Protein AF-0000000086529318 (afdb_homodimer)

Radius of gyration: 31.81 Å; Cα contacts (8 Å, |Δi|>4): 1156; chains: 2; bounding box: 91×73×96 Å

InterPro domains:
  IPR009057 Homedomain-like superfamily [SSF46689] (313-359)
  IPR018060 AraC-like, DNA binding HTH domain [PF12833] (284-358)
  IPR018060 AraC-like, DNA binding HTH domain [PS01124] (265-362)
  IPR018060 AraC-like, DNA binding HTH domain [SM00342] (278-360)
  IPR032687 HTH-type transcriptional regulator AraC-type, N-terminal [PF12625] (52-225)

Foldseek 3Di:
DCPPDPPPVVVVVVVVVVPVPPPPLLFQLFQQWDFLLLVVLLLVVCVVQVHDSVQLQPPLPDDPVLSPDPPDTGTNNSVVSSVVSSCVRNVDLLCLLVSLLPQELVSQPLLSVLLQQAFWQQRSQVSCQLQVRSSSHQWRWDKDFDPQAIKIFTDDGNDDPVCVSSNLNSNQSNVQNHSCSQLVHRFAFQEWEELADCDPVNVVVCVSRVHHYHYNDPTTMGHHRPHGTNRGRPNHDDVVSVVSSVVSNVVSVVSSVCSNVPNLVVLLVVCLVQVPQSVDLCSSCVVVVHHSVSNQVSLVVNVHGSVRSLLVSLQVQLVVVLVPLVAALQRSCVRSPHPGSVVVQVSNCVVPVDGRPNPVVVVD/DDPPPPPVVVVVVVVVVVVVVLPPQPFQLFQQWDFLLLVVLLLVVCVVQVHDSVQLQPLLPDDPVLSPPPPDTGTNNSVVSSVVSSCVRNVDLLCLLVSLLPQELVSQPLLSVLLLQAFWQQRSQVSCQLQVRSSSHQWRWDKDFDPQAIKIFTDDGNDDPVCVSSNLNNNQSNVQNHSCSQLVHRFAFQEWEELADCDPVNVVVCVSRVHHYHYNDPTTMGHHRPHGTNRGRPNHDDVVSVVSSVVSNVVSVVSSVVSSPQPLVVLLVVCLVQVPQSVDLCSSCVVVSHDSVVSQVSCVVVPHGSVRSLLVSLQVQLVVVLVPPVDALQRSCVRSPHPDSVVVQVSNCVVPVDGRPNCVVVVD

Organism: NCBI:txid488447

Secondary structure (DSSP, 8-state):
-------THHHHHHHHHHHS------S-TTSSEE-THHHHHHHHHHHHTT--HHHHTTTT---HHHHT-TT--EEHHHHHHHHHHHHHHH--TTHHHHHHTT--GGGGHHHHHHHHTSSSHHHHHHHHHH-HHHHT-SSEEEEEEETTEEEEEEE---S-GGGHHHHHHHHHHHHHHHHHHHHTS----SEEE-SS---TTHHHHHHHHSSEEE-S-SSEEEEESS--S-PPPTT--HHHHHHHHHHHHHHHHHHHHHHHHHHHHHHHHHHHH-TTTT-SHHHHHHHTT--HHHHHHHHHHTT--HHHHHHHHHHHHHHHHHT-TT--HHHHHHHTT-SSHHHHHHHHHHHHSS--GGGTTT--/------TTHHHHHHHHHHHT------S-GGGSEE-THHHHHHHHHHHHTT--HHHHTTTT---HHHHT-TT--EEHHHHHHHHHHHHHHH--TTHHHHHHTT--GGGGHHHHHHHHTSSSHHHHHHHHHH-HHHHT-SSEEEEEEETTEEEEEEE---S-GGGHHHHHHHHHHHHHHHHHHHHTS----SEEE-SS---TTHHHHHHHHSSEEE-S-SSEEEEESS--S-PPPTT--HHHHHHHHHHHHHHHHHHHHHHHS-HHHHHHHHHHH-TTTT-SHHHHHHHTT--HHHHHHHHHHTT--HHHHHHHHHHHHHHHHHT-TT--HHHHHHHHT-SSHHHHHHHHHHHHSS--GGGHHHH-

Structure (mmCIF, N/CA/C/O backbone):
data_AF-0000000086529318-model_v1
#
loop_
_entity.id
_entity.type
_entity.pdbx_description
1 polymer 'AraC family transcriptional regulator'
#
loop_
_atom_site.group_PDB
_atom_site.id
_atom_site.type_symbol
_atom_site.label_atom_id
_atom_site.label_alt_id
_atom_site.label_comp_id
_atom_site.label_asym_id
_atom_site.label_entity_id
_atom_site.label_seq_id
_atom_site.pdbx_PDB_ins_code
_atom_site.Cartn_x
_atom_site.Cartn_y
_atom_site.Cartn_z
_atom_site.occupancy
_atom_site.B_iso_or_equiv
_atom_site.auth_seq_id
_atom_site.auth_comp_id
_atom_site.auth_asym_id
_atom_site.auth_atom_id
_atom_site.pdbx_PDB_model_num
ATOM 1 N N . MET A 1 1 ? -28.766 1.443 -45.75 1 25 1 MET A N 1
ATOM 2 C CA . MET A 1 1 ? -27.75 2.303 -45.125 1 25 1 MET A CA 1
ATOM 3 C C . MET A 1 1 ? -26.719 1.477 -44.375 1 25 1 MET A C 1
ATOM 5 O O . MET A 1 1 ? -27.078 0.717 -43.469 1 25 1 MET A O 1
ATOM 9 N N . ASN A 1 2 ? -25.453 1.188 -44.906 1 25.28 2 ASN A N 1
ATOM 10 C CA . ASN A 1 2 ? -24.344 0.238 -44.844 1 25.28 2 ASN A CA 1
ATOM 11 C C . ASN A 1 2 ? -23.422 0.483 -43.656 1 25.28 2 ASN A C 1
ATOM 13 O O . ASN A 1 2 ? -22.703 1.474 -43.625 1 25.28 2 ASN A O 1
ATOM 17 N N . SER A 1 3 ? -23.922 0.314 -42.406 1 27.33 3 SER A N 1
ATOM 18 C CA . SER A 1 3 ? -23.25 0.634 -41.156 1 27.33 3 SER A CA 1
ATOM 19 C C . SER A 1 3 ? -21.938 -0.118 -41.031 1 27.33 3 SER A C 1
ATOM 21 O O . SER A 1 3 ? -21.922 -1.314 -40.719 1 27.33 3 SER A O 1
ATOM 23 N N . ARG A 1 4 ? -20.875 0.29 -41.812 1 29.94 4 ARG A N 1
ATOM 24 C CA . ARG A 1 4 ? -19.516 -0.242 -41.875 1 29.94 4 ARG A CA 1
ATOM 25 C C . ARG A 1 4 ? -18.844 -0.189 -40.531 1 29.94 4 ARG A C 1
ATOM 27 O O . ARG A 1 4 ? -18.703 0.887 -39.938 1 29.94 4 ARG A O 1
ATOM 34 N N . SER A 1 5 ? -19.031 -1.193 -39.688 1 30.12 5 SER A N 1
ATOM 35 C CA . SER A 1 5 ? -18.547 -1.502 -38.344 1 30.12 5 SER A CA 1
ATOM 36 C C . SER A 1 5 ? -17.031 -1.319 -38.25 1 30.12 5 SER A C 1
ATOM 38 O O . SER A 1 5 ? -16.297 -1.78 -39.125 1 30.12 5 SER A O 1
ATOM 40 N N . HIS A 1 6 ? -16.547 -0.162 -37.719 1 31.41 6 HIS A N 1
ATOM 41 C CA . HIS A 1 6 ? -15.211 0.419 -37.656 1 31.41 6 HIS A CA 1
ATOM 42 C C . HIS A 1 6 ? -14.203 -0.584 -37.125 1 31.41 6 HIS A C 1
ATOM 44 O O . HIS A 1 6 ? -14.266 -0.962 -35.938 1 31.41 6 HIS A O 1
ATOM 50 N N . PRO A 1 7 ? -13.492 -1.36 -37.969 1 33.53 7 PRO A N 1
ATOM 51 C CA . PRO A 1 7 ? -12.469 -2.387 -37.781 1 33.53 7 PRO A CA 1
ATOM 52 C C . PRO A 1 7 ? -11.242 -1.863 -37 1 33.53 7 PRO A C 1
ATOM 54 O O . PRO A 1 7 ? -10.422 -2.65 -36.531 1 33.53 7 PRO A O 1
ATOM 57 N N . ASP A 1 8 ? -11.031 -0.539 -37 1 31.28 8 ASP A N 1
ATOM 58 C CA . ASP A 1 8 ? -9.703 0.02 -36.781 1 31.28 8 ASP A CA 1
ATOM 59 C C . ASP A 1 8 ? -9.352 -0.012 -35.281 1 31.28 8 ASP A C 1
ATOM 61 O O . ASP A 1 8 ? -8.195 0.218 -34.906 1 31.28 8 ASP A O 1
ATOM 65 N N . GLN A 1 9 ? -10.398 0.088 -34.5 1 29.27 9 GLN A N 1
ATOM 66 C CA . GLN A 1 9 ? -10.086 0.245 -33.062 1 29.27 9 GLN A CA 1
ATOM 67 C C . GLN A 1 9 ? -9.352 -0.982 -32.531 1 29.27 9 GLN A C 1
ATOM 69 O O . GLN A 1 9 ? -8.781 -0.943 -31.438 1 29.27 9 GLN A O 1
ATOM 74 N N . SER A 1 10 ? -9.484 -2.08 -33.281 1 33 10 SER A N 1
ATOM 75 C CA . SER A 1 10 ? -8.891 -3.342 -32.844 1 33 10 SER A CA 1
ATOM 76 C C . SER A 1 10 ? -7.379 -3.332 -33.031 1 33 10 SER A C 1
ATOM 78 O O . SER A 1 10 ? -6.652 -3.992 -32.281 1 33 10 SER A O 1
ATOM 80 N N . ARG A 1 11 ? -6.906 -2.59 -34.062 1 28.31 11 ARG A N 1
ATOM 81 C CA . ARG A 1 11 ? -5.492 -2.641 -34.438 1 28.31 11 ARG A CA 1
ATOM 82 C C . ARG A 1 11 ? -4.648 -1.839 -33.438 1 28.31 11 ARG A C 1
ATOM 84 O O . ARG A 1 11 ? -3.523 -2.23 -33.125 1 28.31 11 ARG A O 1
ATOM 91 N N . ALA A 1 12 ? -5.121 -0.657 -33.156 1 31.31 12 ALA A N 1
ATOM 92 C CA . ALA A 1 12 ? -4.324 0.226 -32.281 1 31.31 12 ALA A CA 1
ATOM 93 C C . ALA A 1 12 ? -4.043 -0.419 -30.938 1 31.31 12 ALA A C 1
ATOM 95 O O . ALA A 1 12 ? -2.996 -0.178 -30.344 1 31.31 12 ALA A O 1
ATOM 96 N N . GLU A 1 13 ? -5.031 -1.059 -30.406 1 28.05 13 GLU A N 1
ATOM 97 C CA . GLU A 1 13 ? -4.871 -1.753 -29.141 1 28.05 13 GLU A CA 1
ATOM 98 C C . GLU A 1 13 ? -3.85 -2.881 -29.25 1 28.05 13 GLU A C 1
ATOM 100 O O . GLU A 1 13 ? -3.135 -3.174 -28.281 1 28.05 13 GLU A O 1
ATOM 105 N N . ARG A 1 14 ? -3.725 -3.432 -30.469 1 31.02 14 ARG A N 1
ATOM 106 C CA . ARG A 1 14 ? -2.721 -4.461 -30.719 1 31.02 14 ARG A CA 1
ATOM 107 C C . ARG A 1 14 ? -1.323 -3.859 -30.797 1 31.02 14 ARG A C 1
ATOM 109 O O . ARG A 1 14 ? -0.344 -4.496 -30.406 1 31.02 14 ARG A O 1
ATOM 116 N N . SER A 1 15 ? -1.198 -2.701 -31.484 1 30.5 15 SER A N 1
ATOM 117 C CA . SER A 1 15 ? 0.103 -2.107 -31.766 1 30.5 15 SER A CA 1
ATOM 118 C C . SER A 1 15 ? 0.763 -1.577 -30.5 1 30.5 15 SER A C 1
ATOM 120 O O . SER A 1 15 ? 1.987 -1.627 -30.359 1 30.5 15 SER A O 1
ATOM 122 N N . LEU A 1 16 ? -0.017 -0.908 -29.688 1 26.8 16 LEU A N 1
ATOM 123 C CA . LEU A 1 16 ? 0.657 -0.352 -28.516 1 26.8 16 LEU A CA 1
ATOM 124 C C . LEU A 1 16 ? 1.162 -1.461 -27.609 1 26.8 16 LEU A C 1
ATOM 126 O O . LEU A 1 16 ? 2.078 -1.244 -26.812 1 26.8 16 LEU A O 1
ATOM 130 N N . ARG A 1 17 ? 0.552 -2.635 -27.594 1 30.06 17 ARG A N 1
ATOM 131 C CA . ARG A 1 17 ? 1.001 -3.791 -26.812 1 30.06 17 ARG A CA 1
ATOM 132 C C . ARG A 1 17 ? 2.32 -4.332 -27.359 1 30.06 17 ARG A C 1
ATOM 134 O O . ARG A 1 17 ? 3.16 -4.812 -26.594 1 30.06 17 ARG A O 1
ATOM 141 N N . SER A 1 18 ? 2.443 -4.379 -28.719 1 30.03 18 SER A N 1
ATOM 142 C CA . SER A 1 18 ? 3.609 -4.871 -29.438 1 30.03 18 SER A CA 1
ATOM 143 C C . SER A 1 18 ? 4.805 -3.943 -29.266 1 30.03 18 SER A C 1
ATOM 145 O O . SER A 1 18 ? 5.953 -4.387 -29.297 1 30.03 18 SER A O 1
ATOM 147 N N . SER A 1 19 ? 4.629 -2.652 -29.438 1 28.28 19 SER A N 1
ATOM 148 C CA . SER A 1 19 ? 5.797 -1.781 -29.469 1 28.28 19 SER A CA 1
ATOM 149 C C . SER A 1 19 ? 6.461 -1.704 -28.094 1 28.28 19 SER A C 1
ATOM 151 O O . SER A 1 19 ? 7.586 -1.219 -27.969 1 28.28 19 SER A O 1
ATOM 153 N N . LEU A 1 20 ? 5.605 -1.483 -27.094 1 30.38 20 LEU A N 1
ATOM 154 C CA . LEU A 1 20 ? 6.367 -1.35 -25.859 1 30.38 20 LEU A CA 1
ATOM 155 C C . LEU A 1 20 ? 7.016 -2.674 -25.469 1 30.38 20 LEU A C 1
ATOM 157 O O . LEU A 1 20 ? 6.32 -3.664 -25.234 1 30.38 20 LEU A O 1
ATOM 161 N N . GLY A 1 21 ? 7.938 -3.244 -26.422 1 28.97 21 GLY A N 1
ATOM 162 C CA . GLY A 1 21 ? 8.891 -4.344 -26.438 1 28.97 21 GLY A CA 1
ATOM 163 C C . GLY A 1 21 ? 8.969 -5.09 -25.109 1 28.97 21 GLY A C 1
ATOM 164 O O . GLY A 1 21 ? 10.008 -5.66 -24.781 1 28.97 21 GLY A O 1
ATOM 165 N N . LEU A 1 22 ? 8.18 -4.68 -24.344 1 30.67 22 LEU A N 1
ATOM 166 C CA . LEU A 1 22 ? 8.375 -5.383 -23.078 1 30.67 22 LEU A CA 1
ATOM 167 C C . LEU A 1 22 ? 8.141 -6.879 -23.25 1 30.67 22 LEU A C 1
ATOM 169 O O . LEU A 1 22 ? 6.992 -7.324 -23.344 1 30.67 22 LEU A O 1
ATOM 173 N N . ALA A 1 23 ? 9.023 -7.555 -24.047 1 30.78 23 ALA A N 1
ATOM 174 C CA . ALA A 1 23 ? 9.133 -9.008 -24.109 1 30.78 23 ALA A CA 1
ATOM 175 C C . ALA A 1 23 ? 9.039 -9.625 -22.719 1 30.78 23 ALA A C 1
ATOM 177 O O . ALA A 1 23 ? 9.5 -9.031 -21.734 1 30.78 23 ALA A O 1
ATOM 178 N N . ARG A 1 24 ? 8.211 -10.469 -22.609 1 36.41 24 ARG A N 1
ATOM 179 C CA . ARG A 1 24 ? 8.031 -11.297 -21.422 1 36.41 24 ARG A CA 1
ATOM 180 C C . ARG A 1 24 ? 9.375 -11.773 -20.875 1 36.41 24 ARG A C 1
ATOM 182 O O . ARG A 1 24 ? 10.18 -12.344 -21.609 1 36.41 24 ARG A O 1
ATOM 189 N N . PRO A 1 25 ? 10.008 -11.062 -19.938 1 36.44 25 PRO A N 1
ATOM 190 C CA . PRO A 1 25 ? 11.352 -11.492 -19.531 1 36.44 25 PRO A CA 1
ATOM 191 C C . PRO A 1 25 ? 11.492 -13.008 -19.469 1 36.44 25 PRO A C 1
ATOM 193 O O . PRO A 1 25 ? 10.602 -13.688 -18.938 1 36.44 25 PRO A O 1
ATOM 196 N N . ALA A 1 26 ? 12.102 -13.633 -20.406 1 34.94 26 ALA A N 1
ATOM 197 C CA . ALA A 1 26 ? 12.383 -15.062 -20.547 1 34.94 26 ALA A CA 1
ATOM 198 C C . ALA A 1 26 ? 13.18 -15.586 -19.359 1 34.94 26 ALA A C 1
ATOM 200 O O . ALA A 1 26 ? 13.719 -16.688 -19.406 1 34.94 26 ALA A O 1
ATOM 201 N N . GLY A 1 27 ? 13.664 -14.852 -18.328 1 38.66 27 GLY A N 1
ATOM 202 C CA . GLY A 1 27 ? 14.383 -15.398 -17.188 1 38.66 27 GLY A CA 1
ATOM 203 C C . GLY A 1 27 ? 13.594 -16.438 -16.422 1 38.66 27 GLY A C 1
ATOM 204 O O . GLY A 1 27 ? 12.367 -16.516 -16.562 1 38.66 27 GLY A O 1
ATOM 205 N N . ARG A 1 28 ? 14.258 -17.547 -15.883 1 44.91 28 ARG A N 1
ATOM 206 C CA . ARG A 1 28 ? 13.57 -18.703 -15.328 1 44.91 28 ARG A CA 1
ATOM 207 C C . ARG A 1 28 ? 12.57 -18.297 -14.25 1 44.91 28 ARG A C 1
ATOM 209 O O . ARG A 1 28 ? 12.914 -17.547 -13.336 1 44.91 28 ARG A O 1
ATOM 216 N N . GLN A 1 29 ? 11.508 -18.594 -14.445 1 51.97 29 GLN A N 1
ATOM 217 C CA . GLN A 1 29 ? 10.273 -18.375 -13.703 1 51.97 29 GLN A CA 1
ATOM 218 C C . GLN A 1 29 ? 10.445 -18.734 -12.234 1 51.97 29 GLN A C 1
ATOM 220 O O . GLN A 1 29 ? 9.812 -18.141 -11.359 1 51.97 29 GLN A O 1
ATOM 225 N N . GLU A 1 30 ? 11.609 -19.641 -12 1 56.69 30 GLU A N 1
ATOM 226 C CA . GLU A 1 30 ? 11.742 -20.156 -10.641 1 56.69 30 GLU A CA 1
ATOM 227 C C . GLU A 1 30 ? 12.398 -19.125 -9.727 1 56.69 30 GLU A C 1
ATOM 229 O O . GLU A 1 30 ? 12.227 -19.172 -8.508 1 56.69 30 GLU A O 1
ATOM 234 N N . ASP A 1 31 ? 13.18 -18.328 -10.258 1 56.53 31 ASP A N 1
ATOM 235 C CA . ASP A 1 31 ? 13.906 -17.375 -9.422 1 56.53 31 ASP A CA 1
ATOM 236 C C . ASP A 1 31 ? 13.109 -16.078 -9.227 1 56.53 31 ASP A C 1
ATOM 238 O O . ASP A 1 31 ? 13.539 -15.18 -8.516 1 56.53 31 ASP A O 1
ATOM 242 N N . ILE A 1 32 ? 12.117 -16.188 -9.844 1 61 32 ILE A N 1
ATOM 243 C CA . ILE A 1 32 ? 11.25 -15.031 -9.672 1 61 32 ILE A CA 1
ATOM 244 C C . ILE A 1 32 ? 10.805 -14.93 -8.211 1 61 32 ILE A C 1
ATOM 246 O O . ILE A 1 32 ? 10.359 -15.922 -7.625 1 61 32 ILE A O 1
ATOM 250 N N . PRO A 1 33 ? 11.211 -13.844 -7.602 1 62.03 33 PRO A N 1
ATOM 251 C CA . PRO A 1 33 ? 10.719 -13.68 -6.23 1 62.03 33 PRO A CA 1
ATOM 252 C C . PRO A 1 33 ? 9.219 -13.961 -6.102 1 62.03 33 PRO A C 1
ATOM 254 O O . PRO A 1 33 ? 8.453 -13.633 -7.008 1 62.03 33 PRO A O 1
ATOM 257 N N . ALA A 1 34 ? 8.984 -14.859 -5.227 1 65.5 34 ALA A N 1
ATOM 258 C CA . ALA A 1 34 ? 7.594 -15.125 -4.871 1 65.5 34 ALA A CA 1
ATOM 259 C C . ALA A 1 34 ? 7.277 -14.609 -3.469 1 65.5 34 ALA A C 1
ATOM 261 O O . ALA A 1 34 ? 8.188 -14.281 -2.701 1 65.5 34 ALA A O 1
ATOM 262 N N . THR A 1 35 ? 6.055 -14.391 -3.383 1 65.19 35 THR A N 1
ATOM 263 C CA . THR A 1 35 ? 5.645 -13.938 -2.061 1 65.19 35 THR A CA 1
ATOM 264 C C . THR A 1 35 ? 5.395 -15.125 -1.133 1 65.19 35 THR A C 1
ATOM 266 O O . THR A 1 35 ? 4.996 -16.203 -1.585 1 65.19 35 THR A O 1
ATOM 269 N N . VAL A 1 36 ? 5.758 -15.008 0.085 1 77.56 36 VAL A N 1
ATOM 270 C CA . VAL A 1 36 ? 5.625 -16.016 1.123 1 77.56 36 VAL A CA 1
ATOM 271 C C . VAL A 1 36 ? 4.152 -16.203 1.483 1 77.56 36 VAL A C 1
ATOM 273 O O . VAL A 1 36 ? 3.777 -17.188 2.123 1 77.56 36 VAL A O 1
ATOM 276 N N . HIS A 1 37 ? 3.303 -15.469 0.918 1 83.5 37 HIS A N 1
ATOM 277 C CA . HIS A 1 37 ? 1.911 -15.406 1.348 1 83.5 37 HIS A CA 1
ATOM 278 C C . HIS A 1 37 ? 1.182 -16.719 1.039 1 83.5 37 HIS A C 1
ATOM 280 O O . HIS A 1 37 ? 0.509 -17.266 1.906 1 83.5 37 HIS A O 1
ATOM 286 N N . ALA A 1 38 ? 1.405 -17.172 -0.162 1 86.94 38 ALA A N 1
ATOM 287 C CA . ALA A 1 38 ? 0.721 -18.391 -0.557 1 86.94 38 ALA A CA 1
ATOM 288 C C . ALA A 1 38 ? 1.216 -19.594 0.26 1 86.94 38 ALA A C 1
ATOM 290 O O . ALA A 1 38 ? 0.438 -20.484 0.598 1 86.94 38 ALA A O 1
ATOM 291 N N . ILE A 1 39 ? 2.438 -19.562 0.621 1 89.25 39 ILE A N 1
ATOM 292 C CA . ILE A 1 39 ? 3.02 -20.609 1.439 1 89.25 39 ILE A CA 1
ATOM 293 C C . ILE A 1 39 ? 2.447 -20.547 2.854 1 89.25 39 ILE A C 1
ATOM 295 O O . ILE A 1 39 ? 2.107 -21.578 3.443 1 89.25 39 ILE A O 1
ATOM 299 N N . ALA A 1 40 ? 2.355 -19.375 3.357 1 87.25 40 ALA A N 1
ATOM 300 C CA . ALA A 1 40 ? 1.789 -19.203 4.691 1 87.25 40 ALA A CA 1
ATOM 301 C C . ALA A 1 40 ? 0.356 -19.719 4.754 1 87.25 40 ALA A C 1
ATOM 303 O O . ALA A 1 40 ? -0.024 -20.391 5.715 1 87.25 40 ALA A O 1
ATOM 304 N N . VAL A 1 41 ? -0.417 -19.438 3.777 1 89.81 41 VAL A N 1
ATOM 305 C CA . VAL A 1 41 ? -1.798 -19.906 3.713 1 89.81 41 VAL A CA 1
ATOM 306 C C . VAL A 1 41 ? -1.823 -21.422 3.582 1 89.81 41 VAL A C 1
ATOM 308 O O . VAL A 1 41 ? -2.66 -22.094 4.195 1 89.81 41 VAL A O 1
ATOM 311 N N . ALA A 1 42 ? -0.891 -21.922 2.826 1 92.62 42 ALA A N 1
ATOM 312 C CA . ALA A 1 42 ? -0.786 -23.375 2.68 1 92.62 42 ALA A CA 1
ATOM 313 C C . ALA A 1 42 ? -0.463 -24.031 4.016 1 92.62 42 ALA A C 1
ATOM 315 O O . ALA A 1 42 ? -1.029 -25.078 4.352 1 92.62 42 ALA A O 1
ATOM 316 N N . LEU A 1 43 ? 0.422 -23.422 4.727 1 89.75 43 LEU A N 1
ATOM 317 C CA . LEU A 1 43 ? 0.772 -23.953 6.043 1 89.75 43 LEU A CA 1
ATOM 318 C C . LEU A 1 43 ? -0.434 -23.922 6.977 1 89.75 43 LEU A C 1
ATOM 320 O O . LEU A 1 43 ? -0.667 -24.891 7.719 1 89.75 43 LEU A O 1
ATOM 324 N N . ASP A 1 44 ? -1.149 -22.922 6.902 1 89.56 44 ASP A N 1
ATOM 325 C CA . ASP A 1 44 ? -2.363 -22.828 7.703 1 89.56 44 ASP A CA 1
ATOM 326 C C . ASP A 1 44 ? -3.373 -23.906 7.301 1 89.56 44 ASP A C 1
ATOM 328 O O . ASP A 1 44 ? -4.031 -24.5 8.156 1 89.56 44 ASP A O 1
ATOM 332 N N . GLU A 1 45 ? -3.506 -24.062 6.02 1 91.25 45 GLU A N 1
ATOM 333 C CA . GLU A 1 45 ? -4.387 -25.109 5.508 1 91.25 45 GLU A CA 1
ATOM 334 C C . GLU A 1 45 ? -3.965 -26.484 6.02 1 91.25 45 GLU A C 1
ATOM 336 O O . GLU A 1 45 ? -4.812 -27.328 6.316 1 91.25 45 GLU A O 1
ATOM 341 N N . CYS A 1 46 ? -2.717 -26.688 6.105 1 91.12 46 CYS A N 1
ATOM 342 C CA . CYS A 1 46 ? -2.205 -27.938 6.656 1 91.12 46 CYS A CA 1
ATOM 343 C C . CYS A 1 46 ? -2.639 -28.109 8.109 1 91.12 46 CYS A C 1
ATOM 345 O O . CYS A 1 46 ? -3.027 -29.203 8.523 1 91.12 46 CYS A O 1
ATOM 347 N N . ARG A 1 47 ? -2.588 -27.078 8.812 1 89.69 47 ARG A N 1
ATOM 348 C CA . ARG A 1 47 ? -3.012 -27.125 10.211 1 89.69 47 ARG A CA 1
ATOM 349 C C . ARG A 1 47 ? -4.488 -27.484 10.32 1 89.69 47 ARG A C 1
ATOM 351 O O . ARG A 1 47 ? -4.867 -28.344 11.125 1 89.69 47 ARG A O 1
ATOM 358 N N . VAL A 1 48 ? -5.312 -26.891 9.523 1 90.5 48 VAL A N 1
ATOM 359 C CA . VAL A 1 48 ? -6.754 -27.109 9.523 1 90.5 48 VAL A CA 1
ATOM 360 C C . VAL A 1 48 ? -7.055 -28.578 9.172 1 90.5 48 VAL A C 1
ATOM 362 O O . VAL A 1 48 ? -7.953 -29.188 9.742 1 90.5 48 VAL A O 1
ATOM 365 N N . ARG A 1 49 ? -6.254 -29.109 8.312 1 91.75 49 ARG A N 1
ATOM 366 C CA . ARG A 1 49 ? -6.488 -30.469 7.828 1 91.75 49 ARG A CA 1
ATOM 367 C C . ARG A 1 49 ? -5.645 -31.484 8.594 1 91.75 49 ARG A C 1
ATOM 369 O O . ARG A 1 49 ? -5.609 -32.656 8.242 1 91.75 49 ARG A O 1
ATOM 376 N N . HIS A 1 50 ? -4.91 -31.031 9.555 1 92.56 50 HIS A N 1
ATOM 377 C CA . HIS A 1 50 ? -4.078 -31.859 10.422 1 92.56 50 HIS A CA 1
ATOM 378 C C . HIS A 1 50 ? -2.986 -32.562 9.625 1 92.56 50 HIS A C 1
ATOM 380 O O . HIS A 1 50 ? -2.748 -33.75 9.812 1 92.56 50 HIS A O 1
ATOM 386 N N . ILE A 1 51 ? -2.461 -31.891 8.664 1 91.12 51 ILE A N 1
ATOM 387 C CA . ILE A 1 51 ? -1.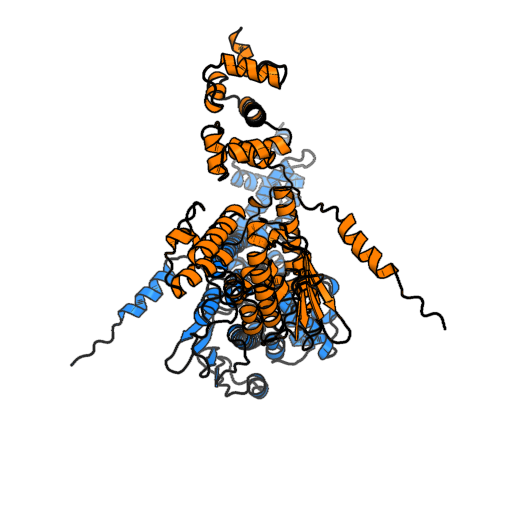28 -32.312 7.926 1 91.12 51 ILE A CA 1
ATOM 388 C C . ILE A 1 51 ? -0.028 -31.703 8.547 1 91.12 51 ILE A C 1
ATOM 390 O O . ILE A 1 51 ? -0.046 -30.547 9 1 91.12 51 ILE A O 1
ATOM 394 N N . ASP A 1 52 ? 1.034 -32.438 8.625 1 89.56 52 ASP A N 1
ATOM 395 C CA . ASP A 1 52 ? 2.289 -31.969 9.203 1 89.56 52 ASP A CA 1
ATOM 396 C C . ASP A 1 52 ? 2.873 -30.828 8.367 1 89.56 52 ASP A C 1
ATOM 398 O O . ASP A 1 52 ? 3.201 -31.016 7.195 1 89.56 52 ASP A O 1
ATOM 402 N N . GLY A 1 53 ? 3.062 -29.781 8.953 1 88.25 53 GLY A N 1
ATOM 403 C CA . GLY A 1 53 ? 3.613 -28.609 8.281 1 88.25 53 GLY A CA 1
ATOM 404 C C . GLY A 1 53 ? 5.02 -28.828 7.754 1 88.25 53 GLY A C 1
ATOM 405 O O . GLY A 1 53 ? 5.395 -28.281 6.719 1 88.25 53 GLY A O 1
ATOM 406 N N . ALA A 1 54 ? 5.758 -29.578 8.438 1 88.75 54 ALA A N 1
ATOM 407 C CA . ALA A 1 54 ? 7.117 -29.891 8 1 88.75 54 ALA A CA 1
ATOM 408 C C . ALA A 1 54 ? 7.117 -30.641 6.676 1 88.75 54 ALA A C 1
ATOM 410 O O . ALA A 1 54 ? 8.023 -30.469 5.855 1 88.75 54 ALA A O 1
ATOM 411 N N . ALA A 1 55 ? 6.16 -31.453 6.488 1 91.19 55 ALA A N 1
ATOM 412 C CA . ALA A 1 55 ? 6.039 -32.219 5.242 1 91.19 55 ALA A CA 1
ATOM 413 C C . ALA A 1 55 ? 5.773 -31.266 4.062 1 91.19 5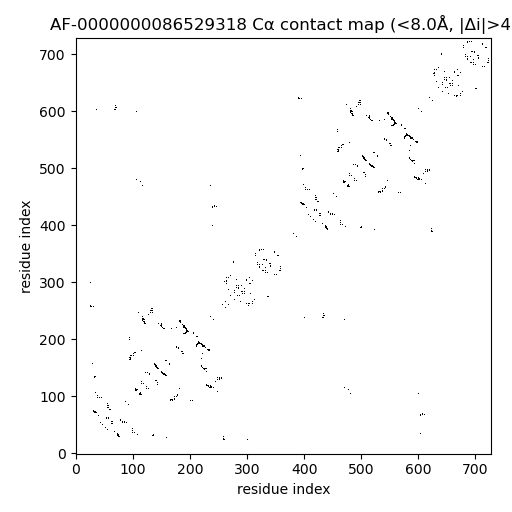5 ALA A C 1
ATOM 415 O O . ALA A 1 55 ? 6.223 -31.531 2.945 1 91.19 55 ALA A O 1
ATOM 416 N N . LEU A 1 56 ? 5.09 -30.25 4.328 1 91.88 56 LEU A N 1
ATOM 417 C CA . LEU A 1 56 ? 4.785 -29.266 3.299 1 91.88 56 LEU A CA 1
ATOM 418 C C . LEU A 1 56 ? 6.059 -28.578 2.811 1 91.88 56 LEU A C 1
ATOM 420 O O . LEU A 1 56 ? 6.176 -28.234 1.629 1 91.88 56 LEU A O 1
ATOM 424 N N . LEU A 1 57 ? 6.977 -28.453 3.723 1 90.38 57 LEU A N 1
ATOM 425 C CA . LEU A 1 57 ? 8.164 -27.672 3.416 1 90.38 57 LEU A CA 1
ATOM 426 C C . LEU A 1 57 ? 9.328 -28.578 3.012 1 90.38 57 LEU A C 1
ATOM 428 O O . LEU A 1 57 ? 10.438 -28.094 2.775 1 90.38 57 LEU A O 1
ATOM 432 N N . GLU A 1 58 ? 9.031 -29.766 2.908 1 90.56 58 GLU A N 1
ATOM 433 C CA . GLU A 1 58 ? 10.078 -30.703 2.506 1 90.56 58 GLU A CA 1
ATOM 434 C C . GLU A 1 58 ? 10.617 -30.359 1.12 1 90.56 58 GLU A C 1
ATOM 436 O O . GLU A 1 58 ? 9.852 -30.156 0.179 1 90.56 58 GLU A O 1
ATOM 441 N N . GLY A 1 59 ? 11.969 -30.172 1.035 1 86.75 59 GLY A N 1
ATOM 442 C CA . GLY A 1 59 ? 12.609 -29.938 -0.249 1 86.75 59 GLY A CA 1
ATOM 443 C C . GLY A 1 59 ? 12.656 -28.469 -0.634 1 86.75 59 GLY A C 1
ATOM 444 O O . GLY A 1 59 ? 13.188 -28.125 -1.688 1 86.75 59 GLY A O 1
ATOM 445 N N . THR A 1 60 ? 12.047 -27.609 0.101 1 83.75 60 THR A N 1
ATOM 446 C CA . THR A 1 60 ? 12.008 -26.203 -0.237 1 83.75 60 THR A CA 1
ATOM 447 C C . THR A 1 60 ? 13.227 -25.469 0.327 1 83.75 60 THR A C 1
ATOM 449 O O . THR A 1 60 ? 13.555 -24.375 -0.11 1 83.75 60 THR A O 1
ATOM 452 N N . GLY A 1 61 ? 13.844 -26 1.338 1 78.5 61 GLY A N 1
ATOM 453 C CA . GLY A 1 61 ? 14.922 -25.328 2.047 1 78.5 61 GLY A CA 1
ATOM 454 C C . GLY A 1 61 ? 14.422 -24.312 3.053 1 78.5 61 GLY A C 1
ATOM 455 O O . GLY A 1 61 ? 15.219 -23.562 3.637 1 78.5 61 GLY A O 1
ATOM 456 N N . LEU A 1 62 ? 13.133 -24.266 3.191 1 79.69 62 LEU A N 1
ATOM 457 C CA . LEU A 1 62 ? 12.547 -23.312 4.117 1 79.69 62 LEU A CA 1
ATOM 458 C C . LEU A 1 62 ? 12.18 -23.984 5.438 1 79.69 62 LEU A C 1
ATOM 460 O O . LEU A 1 62 ? 11.719 -25.125 5.449 1 79.69 62 LEU A O 1
ATOM 464 N N . GLY A 1 63 ? 12.469 -23.25 6.543 1 75.94 63 GLY A N 1
ATOM 465 C CA . GLY A 1 63 ? 11.938 -23.672 7.828 1 75.94 63 GLY A CA 1
ATOM 466 C C . GLY A 1 63 ? 10.609 -23.031 8.172 1 75.94 63 GLY A C 1
ATOM 467 O O . GLY A 1 63 ? 10.297 -21.953 7.676 1 75.94 63 GLY A O 1
ATOM 468 N N . ALA A 1 64 ? 9.82 -23.734 8.945 1 69.38 64 ALA A N 1
ATOM 469 C CA . ALA A 1 64 ? 8.508 -23.219 9.32 1 69.38 64 ALA A CA 1
ATOM 470 C C . ALA A 1 64 ? 8.617 -21.875 10.016 1 69.38 64 ALA A C 1
ATOM 472 O O . ALA A 1 64 ? 7.801 -20.984 9.789 1 69.38 64 ALA A O 1
ATOM 473 N N . GLU A 1 65 ? 9.586 -21.688 10.734 1 67.62 65 GLU A N 1
ATOM 474 C CA . GLU A 1 65 ? 9.773 -20.453 11.484 1 67.62 65 GLU A CA 1
ATOM 475 C C . GLU A 1 65 ? 10.227 -19.312 10.57 1 67.62 65 GLU A C 1
ATOM 477 O O . GLU A 1 65 ? 9.945 -18.156 10.836 1 67.62 65 GLU A O 1
ATOM 482 N N . GLU A 1 66 ? 10.812 -19.672 9.508 1 70.12 66 GLU A N 1
ATOM 483 C CA . GLU A 1 66 ? 11.344 -18.672 8.578 1 70.12 66 GLU A CA 1
ATOM 484 C C . GLU A 1 66 ? 10.227 -18.062 7.734 1 70.12 66 GLU A C 1
ATOM 486 O O . GLU A 1 66 ? 10.289 -16.891 7.375 1 70.12 66 GLU A O 1
ATOM 491 N N . VAL A 1 67 ? 9.25 -18.844 7.551 1 70.12 67 VAL A N 1
ATOM 492 C CA . VAL A 1 67 ? 8.172 -18.406 6.676 1 70.12 67 VAL A CA 1
ATOM 493 C C . VAL A 1 67 ? 7.414 -17.25 7.328 1 70.12 67 VAL A C 1
ATOM 495 O O . VAL A 1 67 ? 6.883 -16.375 6.633 1 70.12 67 VAL A O 1
ATOM 498 N N . ALA A 1 68 ? 7.496 -17.141 8.547 1 64.38 68 ALA A N 1
ATOM 499 C CA . ALA A 1 68 ? 6.812 -16.078 9.273 1 64.38 68 ALA A CA 1
ATOM 500 C C . ALA A 1 68 ? 7.672 -14.82 9.336 1 64.38 68 ALA A C 1
ATOM 502 O O . ALA A 1 68 ? 7.195 -13.758 9.742 1 64.38 68 ALA A O 1
ATOM 503 N N . SER A 1 69 ? 8.844 -14.969 8.758 1 63.09 69 SER A N 1
ATOM 504 C CA . SER A 1 69 ? 9.758 -13.836 8.852 1 63.09 69 SER A CA 1
ATOM 505 C C . SER A 1 69 ? 9.484 -12.805 7.762 1 63.09 69 SER A C 1
ATOM 507 O O . SER A 1 69 ? 9.297 -13.164 6.598 1 63.09 69 SER A O 1
ATOM 509 N N . PRO A 1 70 ? 9.391 -11.609 8.156 1 58.81 70 PRO A N 1
ATOM 510 C CA . PRO A 1 70 ? 9.086 -10.547 7.195 1 58.81 70 PRO A CA 1
ATOM 511 C C . PRO A 1 70 ? 10.164 -10.383 6.133 1 58.81 70 PRO A C 1
ATOM 513 O O . PRO A 1 70 ? 9.914 -9.797 5.078 1 58.81 70 PRO A O 1
ATOM 516 N N . ASN A 1 71 ? 11.242 -10.938 6.375 1 58.09 71 ASN A N 1
ATOM 517 C CA . ASN A 1 71 ? 12.367 -10.695 5.477 1 58.09 71 ASN A CA 1
ATOM 518 C C . ASN A 1 71 ? 12.656 -11.914 4.609 1 58.09 71 ASN A C 1
ATOM 520 O O . ASN A 1 71 ? 13.648 -11.93 3.869 1 58.09 71 ASN A O 1
ATOM 524 N N . LEU A 1 72 ? 11.781 -12.766 4.785 1 62.59 72 LEU A N 1
ATOM 525 C CA . LEU A 1 72 ? 12.07 -13.977 4.027 1 62.59 72 LEU A CA 1
ATOM 526 C C . LEU A 1 72 ? 11.75 -13.789 2.549 1 62.59 72 LEU A C 1
ATOM 528 O O . LEU A 1 72 ? 10.688 -13.266 2.207 1 62.59 72 LEU A O 1
ATOM 532 N N . HIS A 1 73 ? 12.773 -14.102 1.79 1 65.69 73 HIS A N 1
ATOM 533 C CA . HIS A 1 73 ? 12.609 -14.141 0.341 1 65.69 73 HIS A CA 1
ATOM 534 C C . HIS A 1 73 ? 12.453 -15.57 -0.162 1 65.69 73 HIS A C 1
ATOM 536 O O . HIS A 1 73 ? 13.219 -16.453 0.221 1 65.69 73 HIS A O 1
ATOM 542 N N . VAL A 1 74 ? 11.289 -15.781 -0.71 1 77.12 74 VAL A N 1
ATOM 543 C CA . VAL A 1 74 ? 11.016 -17.094 -1.306 1 77.12 74 VAL A CA 1
ATOM 544 C C . VAL A 1 74 ? 11.008 -16.969 -2.828 1 77.12 74 VAL A C 1
ATOM 546 O O . VAL A 1 74 ? 10.609 -15.938 -3.373 1 77.12 74 VAL A O 1
ATOM 549 N N . ASN A 1 75 ? 11.57 -17.984 -3.41 1 75.25 75 ASN A N 1
ATOM 550 C CA . ASN A 1 75 ? 11.523 -17.969 -4.867 1 75.25 75 ASN A CA 1
ATOM 551 C C . ASN A 1 75 ? 10.43 -18.891 -5.398 1 75.25 75 ASN A C 1
ATOM 553 O O . ASN A 1 75 ? 9.844 -19.656 -4.637 1 75.25 75 ASN A O 1
ATOM 557 N N . ARG A 1 76 ? 10.125 -18.828 -6.602 1 82.5 76 ARG A N 1
ATOM 558 C CA . ARG A 1 76 ? 9.031 -19.547 -7.234 1 82.5 76 ARG A CA 1
ATOM 559 C C . ARG A 1 76 ? 9.242 -21.062 -7.121 1 82.5 76 ARG A C 1
ATOM 561 O O . ARG A 1 76 ? 8.273 -21.812 -6.961 1 82.5 76 ARG A O 1
ATOM 568 N N . GLY A 1 77 ? 10.508 -21.453 -7.246 1 81.88 77 GLY A N 1
ATOM 569 C CA . GLY A 1 77 ? 10.789 -22.875 -7.094 1 81.88 77 GLY A CA 1
ATOM 570 C C . GLY A 1 77 ? 10.375 -23.422 -5.738 1 81.88 77 GLY A C 1
ATOM 571 O O . GLY A 1 77 ? 9.773 -24.484 -5.652 1 81.88 77 GLY A O 1
ATOM 572 N N . GLN A 1 78 ? 10.734 -22.688 -4.773 1 83 78 GLN A N 1
ATOM 573 C CA . GLN A 1 78 ? 10.367 -23.062 -3.412 1 83 78 GLN A CA 1
ATOM 574 C C . GLN A 1 78 ? 8.859 -23.078 -3.229 1 83 78 GLN A C 1
ATOM 576 O O . GLN A 1 78 ? 8.305 -24 -2.617 1 83 78 GLN A O 1
ATOM 581 N N . GLU A 1 79 ? 8.211 -22.125 -3.746 1 89.56 79 GLU A N 1
ATOM 582 C CA . GLU A 1 79 ? 6.762 -22.031 -3.648 1 89.56 79 GLU A CA 1
ATOM 583 C C . GLU A 1 79 ? 6.082 -23.203 -4.344 1 89.56 79 GLU A C 1
ATOM 585 O O . GLU A 1 79 ? 5.191 -23.844 -3.779 1 89.56 79 GLU A O 1
ATOM 590 N N . GLN A 1 80 ? 6.555 -23.516 -5.52 1 89.81 80 GLN A N 1
ATOM 591 C CA . GLN A 1 80 ? 5.941 -24.594 -6.289 1 89.81 80 GLN A CA 1
ATOM 592 C C . GLN A 1 80 ? 6.203 -25.953 -5.641 1 89.81 80 GLN A C 1
ATOM 594 O O . GLN A 1 80 ? 5.352 -26.844 -5.684 1 89.81 80 GLN A O 1
ATOM 599 N N . ARG A 1 81 ? 7.348 -26.062 -5.055 1 89.81 81 ARG A N 1
ATOM 600 C CA . ARG A 1 81 ? 7.633 -27.297 -4.312 1 89.81 81 ARG A CA 1
ATOM 601 C C . ARG A 1 81 ? 6.668 -27.453 -3.145 1 89.81 81 ARG A C 1
ATOM 603 O O . ARG A 1 81 ? 6.168 -28.562 -2.9 1 89.81 81 ARG A O 1
ATOM 610 N N . CYS A 1 82 ? 6.418 -26.422 -2.498 1 92.62 82 CYS A N 1
ATOM 611 C CA . CYS A 1 82 ? 5.449 -26.422 -1.406 1 92.62 82 CYS A CA 1
ATOM 612 C C . CYS A 1 82 ? 4.07 -26.844 -1.9 1 92.62 82 CYS A C 1
ATOM 614 O O . CYS A 1 82 ? 3.4 -27.656 -1.259 1 92.62 82 CYS A O 1
ATOM 616 N N . PHE A 1 83 ? 3.703 -26.375 -3.021 1 94.25 83 PHE A N 1
ATOM 617 C CA . PHE A 1 83 ? 2.393 -26.688 -3.576 1 94.25 83 PHE A CA 1
ATOM 618 C C . PHE A 1 83 ? 2.322 -28.141 -4.02 1 94.25 83 PHE A C 1
ATOM 620 O O . PHE A 1 83 ? 1.297 -28.797 -3.846 1 94.25 83 PHE A O 1
ATOM 627 N N . HIS A 1 84 ? 3.389 -28.562 -4.559 1 94.56 84 HIS A N 1
ATOM 628 C CA . HIS A 1 84 ? 3.461 -29.969 -4.918 1 94.56 84 HIS A CA 1
ATOM 629 C C . HIS A 1 84 ? 3.258 -30.859 -3.695 1 94.56 84 HIS A C 1
ATOM 631 O O . HIS A 1 84 ? 2.461 -31.812 -3.734 1 94.56 84 HIS A O 1
ATOM 637 N N . ASN A 1 85 ? 3.963 -30.516 -2.658 1 94.81 85 ASN A N 1
ATOM 638 C CA . ASN A 1 85 ? 3.842 -31.266 -1.416 1 94.81 85 ASN A CA 1
ATOM 639 C C . ASN A 1 85 ? 2.422 -31.203 -0.862 1 94.81 85 ASN A C 1
ATOM 641 O O . ASN A 1 85 ? 1.894 -32.219 -0.396 1 94.81 85 ASN A O 1
ATOM 645 N N . LEU A 1 86 ? 1.817 -30.094 -0.929 1 95.19 86 LEU A N 1
ATOM 646 C CA . LEU A 1 86 ? 0.459 -29.906 -0.429 1 95.19 86 LEU A CA 1
ATOM 647 C C . LEU A 1 86 ? -0.524 -30.781 -1.191 1 95.19 86 LEU A C 1
ATOM 649 O O . LEU A 1 86 ? -1.353 -31.469 -0.584 1 95.19 86 LEU A O 1
ATOM 653 N N . LEU A 1 87 ? -0.402 -30.797 -2.457 1 94.31 87 LEU A N 1
ATOM 654 C CA . LEU A 1 87 ? -1.284 -31.594 -3.301 1 94.31 87 LEU A CA 1
ATOM 655 C C . LEU A 1 87 ? -1.132 -33.062 -2.99 1 94.31 87 LEU A C 1
ATOM 657 O O . LEU A 1 87 ? -2.127 -33.781 -2.832 1 94.31 87 LEU A O 1
ATOM 661 N N . GLN A 1 88 ? 0.051 -33.438 -2.844 1 93.44 88 GLN A N 1
ATOM 662 C CA . GLN A 1 88 ? 0.345 -34.844 -2.613 1 93.44 88 GLN A CA 1
ATOM 663 C C . GLN A 1 88 ? -0.126 -35.281 -1.229 1 93.44 88 GLN A C 1
ATOM 665 O O . GLN A 1 88 ? -0.738 -36.344 -1.085 1 93.44 88 GLN A O 1
ATOM 670 N N . ARG A 1 89 ? 0.072 -34.469 -0.27 1 94.06 89 ARG A N 1
ATOM 671 C CA . ARG A 1 89 ? -0.192 -34.844 1.113 1 94.06 89 ARG A CA 1
ATOM 672 C C . ARG A 1 89 ? -1.668 -34.688 1.456 1 94.06 89 ARG A C 1
ATOM 674 O O . ARG A 1 89 ? -2.207 -35.406 2.285 1 94.06 89 ARG A O 1
ATOM 681 N N . SER A 1 90 ? -2.291 -33.75 0.906 1 94 90 SER A N 1
ATOM 682 C CA . SER A 1 90 ? -3.697 -33.5 1.211 1 94 90 SER A CA 1
ATOM 683 C C . SER A 1 90 ? -4.602 -34.531 0.522 1 94 90 SER A C 1
ATOM 685 O O . SER A 1 90 ? -5.656 -34.875 1.05 1 94 90 SER A O 1
ATOM 687 N N . GLY A 1 91 ? -4.27 -34.906 -0.687 1 92.88 91 GLY A N 1
ATOM 688 C CA . GLY A 1 91 ? -5.105 -35.781 -1.497 1 92.88 91 GLY A CA 1
ATOM 689 C C . GLY A 1 91 ? -6.336 -35.094 -2.049 1 92.88 91 GLY A C 1
ATOM 690 O O . GLY A 1 91 ? -7.285 -35.75 -2.482 1 92.88 91 GLY A O 1
ATOM 691 N N . VAL A 1 92 ? -6.383 -33.844 -1.922 1 94.38 92 VAL A N 1
ATOM 692 C CA . VAL A 1 92 ? -7.512 -33.062 -2.393 1 94.38 92 VAL A CA 1
ATOM 693 C C . VAL A 1 92 ? -7.117 -32.281 -3.66 1 94.38 92 VAL A C 1
ATOM 695 O O . VAL A 1 92 ? -6.48 -31.234 -3.59 1 94.38 92 VAL A O 1
ATOM 698 N N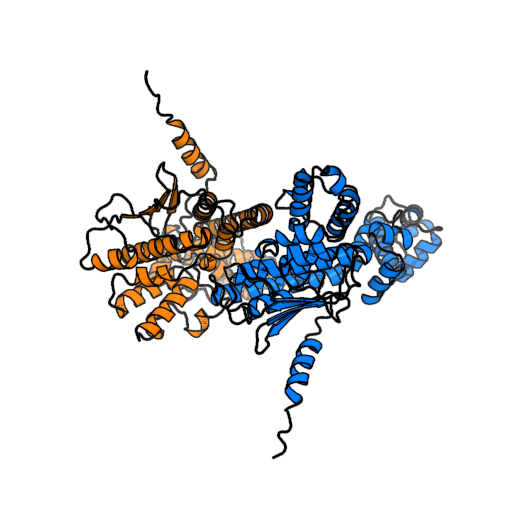 . PRO A 1 93 ? -7.586 -32.75 -4.773 1 94.38 93 PRO A N 1
ATOM 699 C CA . PRO A 1 93 ? -7.152 -32.156 -6.039 1 94.38 93 PRO A CA 1
ATOM 700 C C . PRO A 1 93 ? -7.574 -30.688 -6.176 1 94.38 93 PRO A C 1
ATOM 702 O O . PRO A 1 93 ? -6.918 -29.906 -6.879 1 94.38 93 PRO A O 1
ATOM 705 N N . SER A 1 94 ? -8.656 -30.297 -5.484 1 95.69 94 SER A N 1
ATOM 706 C CA . SER A 1 94 ? -9.18 -28.938 -5.629 1 95.69 94 SER A CA 1
ATOM 707 C C . SER A 1 94 ? -8.727 -28.047 -4.48 1 95.69 94 SER A C 1
ATOM 709 O O . SER A 1 94 ? -9.344 -27.016 -4.211 1 95.69 94 SER A O 1
ATOM 711 N N . ILE A 1 95 ? -7.672 -28.391 -3.773 1 96.56 95 ILE A N 1
ATOM 712 C CA . ILE A 1 95 ? -7.246 -27.672 -2.574 1 96.56 95 ILE A CA 1
ATOM 713 C C . ILE A 1 95 ? -6.801 -26.266 -2.945 1 96.56 95 ILE A C 1
ATOM 715 O O . ILE A 1 95 ? -6.762 -25.375 -2.092 1 96.56 95 ILE A O 1
ATOM 719 N N . GLY A 1 96 ? -6.418 -26.062 -4.23 1 97.06 96 GLY A N 1
ATOM 720 C CA . GLY A 1 96 ? -6.078 -24.734 -4.719 1 97.06 96 GLY A CA 1
ATOM 721 C C . GLY A 1 96 ? -7.199 -23.734 -4.535 1 97.06 96 GLY A C 1
ATOM 722 O O . GLY A 1 96 ? -6.945 -22.531 -4.344 1 97.06 96 GLY A O 1
ATOM 723 N N . LEU A 1 97 ? -8.461 -24.203 -4.586 1 97.75 97 LEU A N 1
ATOM 724 C CA . LEU A 1 97 ? -9.617 -23.328 -4.375 1 97.75 97 LEU A CA 1
ATOM 725 C C . LEU A 1 97 ? -9.617 -22.75 -2.961 1 97.75 97 LEU A C 1
ATOM 727 O O . LEU A 1 97 ? -9.852 -21.562 -2.771 1 97.75 97 LEU A O 1
ATOM 731 N N . SER A 1 98 ? -9.266 -23.594 -2.018 1 96.06 98 SER A N 1
ATOM 732 C CA . SER A 1 98 ? -9.266 -23.188 -0.619 1 96.06 98 SER A CA 1
ATOM 733 C C . SER A 1 98 ? -8.133 -22.203 -0.331 1 96.06 98 SER A C 1
ATOM 735 O O . SER A 1 98 ? -8.312 -21.25 0.432 1 96.06 98 SER A O 1
ATOM 737 N N . ILE A 1 99 ? -6.996 -22.406 -0.911 1 95.75 99 ILE A N 1
ATOM 738 C CA . ILE A 1 99 ? -5.855 -21.516 -0.732 1 95.75 99 ILE A CA 1
ATOM 739 C C . ILE A 1 99 ? -6.176 -20.156 -1.34 1 95.75 99 ILE A C 1
ATOM 741 O O . ILE A 1 99 ? -6.027 -19.125 -0.679 1 95.75 99 ILE A O 1
ATOM 745 N N . GLY A 1 100 ? -6.656 -20.172 -2.553 1 97.06 100 GLY A N 1
ATOM 746 C CA . GLY A 1 100 ? -6.965 -18.922 -3.246 1 97.06 100 GLY A CA 1
ATOM 747 C C . GLY A 1 100 ? -8.031 -18.109 -2.549 1 97.06 100 GLY A C 1
ATOM 748 O O . GLY A 1 100 ? -8.016 -16.875 -2.623 1 97.06 100 GLY A O 1
ATOM 749 N N . ALA A 1 101 ? -8.93 -18.766 -1.832 1 96.25 101 ALA A N 1
ATOM 750 C CA . ALA A 1 101 ? -10.055 -18.125 -1.17 1 96.25 101 ALA A CA 1
ATOM 751 C C . ALA A 1 101 ? -9.586 -17.297 0.027 1 96.25 101 ALA A C 1
ATOM 753 O O . ALA A 1 101 ? -10.367 -16.531 0.601 1 96.25 101 ALA A O 1
ATOM 754 N N . ARG A 1 102 ? -8.297 -17.375 0.279 1 94.44 102 ARG A N 1
ATOM 755 C CA . ARG A 1 102 ? -7.766 -16.656 1.431 1 94.44 102 ARG A CA 1
ATOM 756 C C . ARG A 1 102 ? -6.719 -15.633 1.001 1 94.44 102 ARG A C 1
ATOM 758 O O . ARG A 1 102 ? -6.125 -14.953 1.841 1 94.44 102 ARG A O 1
ATOM 765 N N . LEU A 1 103 ? -6.484 -15.562 -0.24 1 94.56 103 LEU A N 1
ATOM 766 C CA . LEU A 1 103 ? -5.477 -14.648 -0.772 1 94.56 103 LEU A CA 1
ATOM 767 C C . LEU A 1 103 ? -6.113 -13.336 -1.217 1 94.56 103 LEU A C 1
ATOM 769 O O . LEU A 1 103 ? -6.48 -13.188 -2.383 1 94.56 103 LEU A O 1
ATOM 773 N N . HIS A 1 104 ? -6.164 -12.422 -0.259 1 94.88 104 HIS A N 1
ATOM 774 C CA . HIS A 1 104 ? -6.699 -11.094 -0.506 1 94.88 104 HIS A CA 1
ATOM 775 C C . HIS A 1 104 ? -5.73 -10.258 -1.34 1 94.88 104 HIS A C 1
ATOM 777 O O . HIS A 1 104 ? -4.582 -10.656 -1.552 1 94.88 104 HIS A O 1
ATOM 783 N N . VAL A 1 105 ? -6.223 -9.148 -1.777 1 95 105 VAL A N 1
ATOM 784 C CA . VAL A 1 105 ? -5.438 -8.234 -2.602 1 95 105 VAL A CA 1
ATOM 785 C C . VAL A 1 105 ? -4.188 -7.801 -1.843 1 95 105 VAL A C 1
ATOM 787 O O . VAL A 1 105 ? -3.158 -7.492 -2.451 1 95 105 VAL A O 1
ATOM 790 N N . SER A 1 106 ? -4.219 -7.906 -0.53 1 89.62 106 SER A N 1
ATOM 791 C CA . SER A 1 106 ? -3.115 -7.488 0.331 1 89.62 106 SER A CA 1
ATOM 792 C C . SER A 1 106 ? -1.91 -8.406 0.172 1 89.62 106 SER A C 1
ATOM 794 O O . SER A 1 106 ? -0.791 -8.047 0.539 1 89.62 106 SER A O 1
ATOM 796 N N . THR A 1 107 ? -2.072 -9.555 -0.391 1 88.38 107 THR A N 1
ATOM 797 C CA . THR A 1 107 ? -0.978 -10.5 -0.565 1 88.38 107 THR A CA 1
ATOM 798 C C . THR A 1 107 ? -0.135 -10.141 -1.783 1 88.38 107 THR A C 1
ATOM 800 O O . THR A 1 107 ? 0.955 -10.68 -1.978 1 88.38 107 THR A O 1
ATOM 803 N N . LEU A 1 108 ? -0.624 -9.188 -2.486 1 89.12 108 LEU A N 1
ATOM 804 C CA . LEU A 1 108 ? 0.068 -8.805 -3.713 1 89.12 108 LEU A CA 1
ATOM 805 C C . LEU A 1 108 ? 1 -7.621 -3.461 1 89.12 108 LEU A C 1
ATOM 807 O O . LEU A 1 108 ? 1.446 -6.965 -4.406 1 89.12 108 LEU A O 1
ATOM 811 N N . GLY A 1 109 ? 1.243 -7.312 -2.238 1 85.12 109 GLY A N 1
ATOM 812 C CA . GLY A 1 109 ? 2.217 -6.301 -1.864 1 85.12 109 GLY A CA 1
ATOM 813 C C . GLY A 1 109 ? 1.8 -4.895 -2.26 1 85.12 109 GLY A C 1
ATOM 814 O O . GLY A 1 109 ? 0.628 -4.531 -2.135 1 85.12 109 GLY A O 1
ATOM 815 N N . LEU A 1 110 ? 2.787 -4.125 -2.758 1 86.31 110 LEU A N 1
ATOM 816 C CA . LEU A 1 110 ? 2.568 -2.729 -3.117 1 86.31 110 LEU A CA 1
ATOM 817 C C . LEU A 1 110 ? 1.626 -2.617 -4.312 1 86.31 110 LEU A C 1
ATOM 819 O O . LEU A 1 110 ? 0.826 -1.682 -4.391 1 86.31 110 LEU A O 1
ATOM 823 N N . ALA A 1 111 ? 1.802 -3.533 -5.168 1 89.75 111 ALA A N 1
ATOM 824 C CA . ALA A 1 111 ? 0.912 -3.52 -6.328 1 89.75 111 ALA A CA 1
ATOM 825 C C . ALA A 1 111 ? -0.533 -3.783 -5.91 1 89.75 111 ALA A C 1
ATOM 827 O O . ALA A 1 111 ? -1.465 -3.227 -6.496 1 89.75 111 ALA A O 1
ATOM 828 N N . GLY A 1 112 ? -0.704 -4.68 -4.953 1 93.06 112 GLY A N 1
ATOM 829 C CA . GLY A 1 112 ? -2.029 -4.859 -4.383 1 93.06 112 GLY A CA 1
ATOM 830 C C . GLY A 1 112 ? -2.596 -3.586 -3.783 1 93.06 112 GLY A C 1
ATOM 831 O O . GLY A 1 112 ? -3.785 -3.297 -3.934 1 93.06 112 GLY A O 1
ATOM 832 N N . TYR A 1 113 ? -1.74 -2.865 -3.16 1 93.06 113 TYR A N 1
ATOM 833 C CA . TYR A 1 113 ? -2.172 -1.583 -2.617 1 93.06 113 TYR A CA 1
ATOM 834 C C . TYR A 1 113 ? -2.592 -0.632 -3.73 1 93.06 113 TYR A C 1
ATOM 836 O O . TYR A 1 113 ? -3.623 0.039 -3.627 1 93.06 113 TYR A O 1
ATOM 844 N N . ALA A 1 114 ? -1.775 -0.575 -4.758 1 93.5 114 ALA A N 1
ATOM 845 C CA . ALA A 1 114 ? -2.125 0.253 -5.91 1 93.5 114 ALA A CA 1
ATOM 846 C C . ALA A 1 114 ? -3.51 -0.105 -6.445 1 93.5 114 ALA A C 1
ATOM 848 O O . ALA A 1 114 ? -4.285 0.777 -6.82 1 93.5 114 ALA A O 1
ATOM 849 N N . MET A 1 115 ? -3.785 -1.347 -6.43 1 95.75 115 MET A N 1
ATOM 850 C CA . MET A 1 115 ? -5.098 -1.797 -6.883 1 95.75 115 MET A CA 1
ATOM 851 C C . MET A 1 115 ? -6.199 -1.276 -5.965 1 95.75 115 MET A C 1
ATOM 853 O O . MET A 1 115 ? -7.227 -0.786 -6.438 1 95.75 115 MET A O 1
ATOM 857 N N . LEU A 1 116 ? -5.992 -1.292 -4.723 1 95.31 116 LEU A N 1
ATOM 858 C CA . LEU A 1 116 ? -6.98 -0.898 -3.723 1 95.31 116 LEU A CA 1
ATOM 859 C C . LEU A 1 116 ? -7.312 0.585 -3.842 1 95.31 116 LEU A C 1
ATOM 861 O O . LEU A 1 116 ? -8.43 1.002 -3.539 1 95.31 116 LEU A O 1
ATOM 865 N N . ILE A 1 117 ? -6.348 1.309 -4.242 1 94.06 117 ILE A N 1
ATOM 866 C CA . ILE A 1 117 ? -6.562 2.752 -4.242 1 94.06 117 ILE A CA 1
ATOM 867 C C . ILE A 1 117 ? -6.785 3.238 -5.672 1 94.06 117 ILE A C 1
ATOM 869 O O . ILE A 1 117 ? -6.73 4.441 -5.941 1 94.06 117 ILE A O 1
ATOM 873 N N . SER A 1 118 ? -7 2.342 -6.617 1 96.12 118 SER A N 1
ATOM 874 C CA . SER A 1 118 ? -7.273 2.672 -8.008 1 96.12 118 SER A CA 1
ATOM 875 C C . SER A 1 118 ? -8.617 3.375 -8.156 1 96.12 118 SER A C 1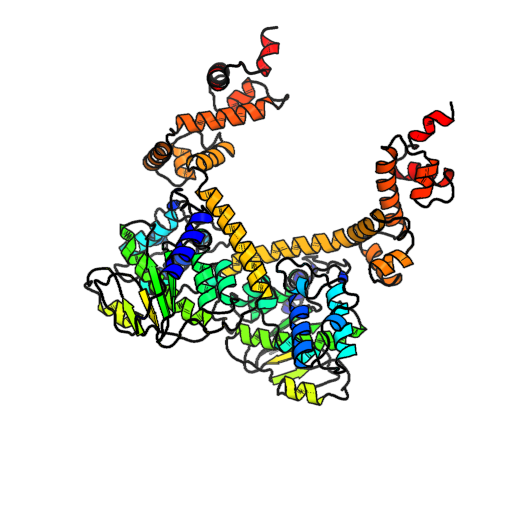
ATOM 877 O O . SER A 1 118 ? -9.453 3.328 -7.25 1 96.12 118 SER A O 1
ATOM 879 N N . GLY A 1 119 ? -8.797 4.012 -9.32 1 96 119 GLY A N 1
ATOM 880 C CA . GLY A 1 119 ? -10.016 4.77 -9.57 1 96 119 GLY A CA 1
ATOM 881 C C . GLY A 1 119 ? -11.195 3.9 -9.953 1 96 119 GLY A C 1
ATOM 882 O O . GLY A 1 119 ? -12.344 4.344 -9.891 1 96 119 GLY A O 1
ATOM 883 N N . SER A 1 120 ? -10.984 2.691 -10.336 1 96.88 120 SER A N 1
ATOM 884 C CA . SER A 1 120 ? -12.023 1.736 -10.711 1 96.88 120 SER A CA 1
ATOM 885 C C . SER A 1 120 ? -11.5 0.304 -10.656 1 96.88 120 SER A C 1
ATOM 887 O O . SER A 1 120 ? -10.289 0.079 -10.641 1 96.88 120 SER A O 1
ATOM 889 N N . VAL A 1 121 ? -12.453 -0.594 -10.648 1 97.44 121 VAL A N 1
ATOM 890 C CA . VAL A 1 121 ? -12.094 -2.006 -10.695 1 97.44 121 VAL A CA 1
ATOM 891 C C . VAL A 1 121 ? -11.344 -2.307 -11.984 1 97.44 121 VAL A C 1
ATOM 893 O O . VAL A 1 121 ? -10.359 -3.055 -11.984 1 97.44 121 VAL A O 1
ATOM 896 N N . MET A 1 122 ? -11.75 -1.657 -13.031 1 96.31 122 MET A N 1
ATOM 897 C CA . MET A 1 122 ? -11.078 -1.822 -14.32 1 96.31 122 MET A CA 1
ATOM 898 C C . MET A 1 122 ? -9.625 -1.361 -14.234 1 96.31 122 MET A C 1
ATOM 900 O O . MET A 1 122 ? -8.719 -2.08 -14.656 1 96.31 122 MET A O 1
ATOM 904 N N . GLN A 1 123 ? -9.438 -0.237 -13.711 1 95.81 123 GLN A N 1
ATOM 905 C CA . GLN A 1 123 ? -8.086 0.3 -13.562 1 95.81 123 GLN A CA 1
ATOM 906 C C . GLN A 1 123 ? -7.234 -0.591 -12.664 1 95.81 123 GLN A C 1
ATOM 908 O O . GLN A 1 123 ? -6.047 -0.791 -12.93 1 95.81 123 GLN A O 1
ATOM 913 N N . ALA A 1 124 ? -7.848 -1.109 -11.641 1 97.06 124 ALA A N 1
ATOM 914 C CA . ALA A 1 124 ? -7.141 -1.985 -10.711 1 97.06 124 ALA A CA 1
ATOM 915 C C . ALA A 1 124 ? -6.605 -3.227 -11.422 1 97.06 124 ALA A C 1
ATOM 917 O O . ALA A 1 124 ? -5.438 -3.584 -11.258 1 97.06 124 ALA A O 1
ATOM 918 N N . PHE A 1 125 ? -7.398 -3.844 -12.227 1 95.75 125 PHE A N 1
ATOM 919 C CA . PHE A 1 125 ? -6.98 -5.062 -12.914 1 95.75 125 PHE A CA 1
ATOM 920 C C . PHE A 1 125 ? -6.012 -4.738 -14.047 1 95.75 125 PHE A C 1
ATOM 922 O O . PHE A 1 125 ? -5.145 -5.551 -14.383 1 95.75 125 PHE A O 1
ATOM 929 N N . ARG A 1 126 ? -6.129 -3.594 -14.578 1 91.06 126 ARG A N 1
ATOM 930 C CA . ARG A 1 126 ? -5.117 -3.172 -15.539 1 91.06 126 ARG A CA 1
ATOM 931 C C . ARG A 1 126 ? -3.748 -3.055 -14.883 1 91.06 126 ARG A C 1
ATOM 933 O O . ARG A 1 126 ? -2.734 -3.441 -15.461 1 91.06 126 ARG A O 1
ATOM 940 N N . CYS A 1 127 ? -3.803 -2.547 -13.719 1 90.88 127 CYS A N 1
ATOM 941 C CA . CYS A 1 127 ? -2.572 -2.496 -12.938 1 90.88 127 CYS A CA 1
ATOM 942 C C . CYS A 1 127 ? -2.002 -3.893 -12.727 1 90.88 127 CYS A C 1
ATOM 944 O O . CYS A 1 127 ? -0.795 -4.102 -12.859 1 90.88 127 CYS A O 1
ATOM 946 N N . MET A 1 128 ? -2.816 -4.832 -12.453 1 91.94 128 MET A N 1
ATOM 947 C CA . MET A 1 128 ? -2.389 -6.215 -12.25 1 91.94 128 MET A CA 1
ATOM 948 C C . MET A 1 128 ? -1.751 -6.773 -13.516 1 91.94 128 MET A C 1
ATOM 950 O O . MET A 1 128 ? -0.747 -7.484 -13.445 1 91.94 128 MET A O 1
ATOM 954 N N . GLY A 1 129 ? -2.332 -6.465 -14.578 1 89.06 129 GLY A N 1
ATOM 955 C CA . GLY A 1 129 ? -1.797 -6.941 -15.852 1 89.06 129 GLY A CA 1
ATOM 956 C C . GLY A 1 129 ? -0.476 -6.293 -16.219 1 89.06 129 GLY A C 1
ATOM 957 O O . GLY A 1 129 ? 0.33 -6.883 -16.938 1 89.06 129 GLY A O 1
ATOM 958 N N . GLN A 1 130 ? -0.212 -5.164 -15.672 1 86.12 130 GLN A N 1
ATOM 959 C CA . GLN A 1 130 ? 0.976 -4.391 -16.031 1 86.12 130 GLN A CA 1
ATOM 960 C C . GLN A 1 130 ? 2.182 -4.836 -15.203 1 86.12 130 GLN A C 1
ATOM 962 O O . GLN A 1 130 ? 3.326 -4.68 -15.633 1 86.12 130 GLN A O 1
ATOM 967 N N . PHE A 1 131 ? 1.882 -5.434 -14.062 1 86.12 131 PHE A N 1
ATOM 968 C CA . PHE A 1 131 ? 2.996 -5.723 -13.172 1 86.12 131 PHE A CA 1
ATOM 969 C C . PHE A 1 131 ? 2.986 -7.188 -12.75 1 86.12 131 PHE A C 1
ATOM 971 O O . PHE A 1 131 ? 3.059 -7.496 -11.555 1 86.12 131 PHE A O 1
ATOM 978 N N . PRO A 1 132 ? 3.033 -8.086 -13.664 1 82.62 132 PRO A N 1
ATOM 979 C CA . PRO A 1 132 ? 2.914 -9.5 -13.32 1 82.62 132 PRO A CA 1
ATOM 980 C C . PRO A 1 132 ? 4.141 -10.031 -12.578 1 82.62 132 PRO A C 1
ATOM 982 O O . PRO A 1 132 ? 4.012 -10.867 -11.68 1 82.62 132 PRO A O 1
ATOM 985 N N . LEU A 1 133 ? 5.359 -9.586 -12.898 1 76.94 133 LEU A N 1
ATOM 986 C CA . LEU A 1 133 ? 6.586 -10.102 -12.305 1 76.94 133 LEU A CA 1
ATOM 987 C C . LEU A 1 133 ? 6.699 -9.695 -10.844 1 76.94 133 LEU A C 1
ATOM 989 O O . LEU A 1 133 ? 6.91 -10.539 -9.977 1 76.94 133 LEU A O 1
ATOM 993 N N . PHE A 1 134 ? 6.469 -8.461 -10.703 1 76.19 134 PHE A N 1
ATOM 994 C CA . PHE A 1 134 ? 6.559 -7.891 -9.367 1 76.19 134 PHE A CA 1
ATOM 995 C C . PHE A 1 134 ? 5.508 -8.5 -8.445 1 76.19 134 PHE A C 1
ATOM 997 O O . PHE A 1 134 ? 5.746 -8.664 -7.246 1 76.19 134 PHE A O 1
ATOM 1004 N N . MET A 1 135 ? 4.316 -8.977 -8.977 1 85.5 135 MET A N 1
ATOM 1005 C CA . MET A 1 135 ? 3.225 -9.547 -8.195 1 85.5 135 MET A CA 1
ATOM 1006 C C . MET A 1 135 ? 3.365 -11.062 -8.102 1 85.5 135 MET A C 1
ATOM 1008 O O . MET A 1 135 ? 2.607 -11.719 -7.379 1 85.5 135 MET A O 1
ATOM 1012 N N . GLY A 1 136 ? 4.324 -11.602 -8.852 1 81.81 136 GLY A N 1
ATOM 1013 C CA . GLY A 1 136 ? 4.543 -13.039 -8.82 1 81.81 136 GLY A CA 1
ATOM 1014 C C . GLY A 1 136 ? 3.432 -13.828 -9.484 1 81.81 136 GLY A C 1
ATOM 1015 O O . GLY A 1 136 ? 3.082 -14.922 -9.031 1 81.81 136 GLY A O 1
ATOM 1016 N N . LEU A 1 137 ? 2.898 -13.328 -10.539 1 86 137 LEU A N 1
ATOM 1017 C CA . LEU A 1 137 ? 1.774 -13.984 -11.195 1 86 137 LEU A CA 1
ATOM 1018 C C . LEU A 1 137 ? 2.258 -15.117 -12.094 1 86 137 LEU A C 1
ATOM 1020 O O . LEU A 1 137 ? 3.301 -15 -12.742 1 86 137 LEU A O 1
ATOM 1024 N N . TYR A 1 138 ? 1.46 -16.094 -12.109 1 89.38 138 TYR A N 1
ATOM 1025 C CA . TYR A 1 138 ? 1.752 -17.25 -12.961 1 89.38 138 TYR A CA 1
ATOM 1026 C C . TYR A 1 138 ? 1.013 -17.141 -14.289 1 89.38 138 TYR A C 1
ATOM 1028 O O . TYR A 1 138 ? 1.22 -17.953 -15.188 1 89.38 138 TYR A O 1
ATOM 1036 N N . PHE A 1 139 ? 0.159 -16.141 -14.367 1 91.19 139 PHE A N 1
ATOM 1037 C CA . PHE A 1 139 ? -0.707 -16 -15.531 1 91.19 139 PHE A CA 1
ATOM 1038 C C . PHE A 1 139 ? -0.713 -14.555 -16.016 1 91.19 139 PHE A C 1
ATOM 1040 O O . PHE A 1 139 ? -0.395 -13.633 -15.266 1 91.19 139 PHE A O 1
ATOM 1047 N N . ASP A 1 140 ? -1.05 -14.43 -17.312 1 89.12 140 ASP A N 1
ATOM 1048 C CA . ASP A 1 140 ? -1.549 -13.141 -17.781 1 89.12 140 ASP A CA 1
ATOM 1049 C C . ASP A 1 140 ? -3.004 -12.938 -17.375 1 89.12 140 ASP A C 1
ATOM 1051 O O . ASP A 1 140 ? -3.848 -13.805 -17.594 1 89.12 140 ASP A O 1
ATOM 1055 N N . VAL A 1 141 ? -3.252 -11.867 -16.766 1 95.12 141 VAL A N 1
ATOM 1056 C CA . VAL A 1 141 ? -4.609 -11.562 -16.328 1 95.12 141 VAL A CA 1
ATOM 1057 C C . VAL A 1 141 ? -5.191 -10.438 -17.172 1 95.12 141 VAL A C 1
ATOM 1059 O O . VAL A 1 141 ? -4.582 -9.375 -17.312 1 95.12 141 VAL A O 1
ATOM 1062 N N . ARG A 1 142 ? -6.363 -10.68 -17.719 1 93.19 142 ARG A N 1
ATOM 1063 C CA . ARG A 1 142 ? -7.043 -9.695 -18.547 1 93.19 142 ARG A CA 1
ATOM 1064 C C . ARG A 1 142 ? -8.461 -9.445 -18.062 1 93.19 142 ARG A C 1
ATOM 1066 O O . ARG A 1 142 ? -9.172 -10.391 -17.672 1 93.19 142 ARG A O 1
ATOM 1073 N N . ILE A 1 143 ? -8.812 -8.203 -18.047 1 96.38 143 ILE A N 1
ATOM 1074 C CA . ILE A 1 143 ? -10.172 -7.828 -17.688 1 96.38 143 ILE A CA 1
ATOM 1075 C C . ILE A 1 143 ? -10.883 -7.23 -18.891 1 96.38 143 ILE A C 1
ATOM 1077 O O . ILE A 1 143 ? -10.297 -6.453 -19.656 1 96.38 143 ILE A O 1
ATOM 1081 N N . ASP A 1 144 ? -12.133 -7.637 -19.062 1 94.81 144 ASP A N 1
ATOM 1082 C CA . ASP A 1 144 ? -12.953 -7.125 -20.156 1 94.81 144 ASP A CA 1
ATOM 1083 C C . ASP A 1 144 ? -14.328 -6.691 -19.656 1 94.81 144 ASP A C 1
ATOM 1085 O O . ASP A 1 144 ? -14.977 -7.422 -18.906 1 94.81 144 ASP A O 1
ATOM 1089 N N . ALA A 1 145 ? -14.688 -5.512 -20.109 1 94.38 145 ALA A N 1
ATOM 1090 C CA . ALA A 1 145 ? -16.047 -5.051 -19.828 1 94.38 145 ALA A CA 1
ATOM 1091 C C . ALA A 1 145 ? -17 -5.434 -20.953 1 94.38 145 ALA A C 1
ATOM 1093 O O . ALA A 1 145 ? -16.625 -5.395 -22.125 1 94.38 145 ALA A O 1
ATOM 1094 N N . HIS A 1 146 ? -18.188 -5.871 -20.578 1 91.62 146 HIS A N 1
ATOM 1095 C CA . HIS A 1 146 ? -19.25 -6.168 -21.531 1 91.62 146 HIS A CA 1
ATOM 1096 C C . HIS A 1 146 ? -20.531 -5.43 -21.156 1 91.62 146 HIS A C 1
ATOM 1098 O O . HIS A 1 146 ? -20.594 -4.754 -20.141 1 91.62 146 HIS A O 1
ATOM 1104 N N . ALA A 1 147 ? -21.469 -5.48 -21.984 1 89.44 147 ALA A N 1
ATOM 1105 C CA . ALA A 1 147 ? -22.75 -4.793 -21.797 1 89.44 147 ALA A CA 1
ATOM 1106 C C . ALA A 1 147 ? -23.422 -5.254 -20.5 1 89.44 147 ALA A C 1
ATOM 1108 O O . ALA A 1 147 ? -24.047 -4.453 -19.797 1 89.44 147 ALA A O 1
ATOM 1109 N N . ASP A 1 148 ? -23.203 -6.535 -20.109 1 90.69 148 ASP A N 1
ATOM 1110 C CA . ASP A 1 148 ? -23.953 -7.098 -18.984 1 90.69 148 ASP A CA 1
ATOM 1111 C C . ASP A 1 148 ? -23.031 -7.312 -17.781 1 90.69 148 ASP A C 1
ATOM 1113 O O . ASP A 1 148 ? -23.391 -8.023 -16.844 1 90.69 148 ASP A O 1
ATOM 1117 N N . GLY A 1 149 ? -21.828 -6.801 -17.906 1 96.5 149 GLY A N 1
ATOM 1118 C CA . GLY A 1 149 ? -20.938 -7.02 -16.781 1 96.5 149 GLY A CA 1
ATOM 1119 C C . GLY A 1 149 ? -19.469 -6.996 -17.156 1 96.5 149 GLY A C 1
ATOM 1120 O O . GLY A 1 149 ? -19.047 -6.176 -17.984 1 96.5 149 GLY A O 1
ATOM 1121 N N . MET A 1 150 ? -18.719 -7.816 -16.469 1 97.19 150 MET A N 1
ATOM 1122 C CA . MET A 1 150 ? -17.281 -7.895 -16.75 1 97.19 150 MET A CA 1
ATOM 1123 C C . MET A 1 150 ? -16.781 -9.328 -16.609 1 97.19 150 MET A C 1
ATOM 1125 O O . MET A 1 150 ? -17.453 -10.172 -16.016 1 97.19 150 MET A O 1
ATOM 1129 N N . SER A 1 151 ? -15.68 -9.609 -17.25 1 97.69 151 SER A N 1
ATOM 1130 C CA . SER A 1 151 ? -15.016 -10.906 -17.125 1 97.69 151 SER A CA 1
ATOM 1131 C C . SER A 1 151 ? -13.531 -10.742 -16.844 1 97.69 151 SER A C 1
ATOM 1133 O O . SER A 1 151 ? -12.914 -9.758 -17.281 1 97.69 151 SER A O 1
ATOM 1135 N N . VAL A 1 152 ? -13.039 -11.617 -16.078 1 98.06 152 VAL A N 1
ATOM 1136 C CA . VAL A 1 152 ? -11.609 -11.703 -15.812 1 98.06 152 VAL A CA 1
ATOM 1137 C C . VAL A 1 152 ? -11.062 -13.031 -16.344 1 98.06 152 VAL A C 1
ATOM 1139 O O . VAL A 1 152 ? -11.508 -14.102 -15.938 1 98.06 152 VAL A O 1
ATOM 1142 N N . THR A 1 153 ? -10.078 -12.922 -17.25 1 97.56 153 THR A N 1
ATOM 1143 C CA . THR A 1 153 ? -9.531 -14.094 -17.938 1 97.56 153 THR A CA 1
ATOM 1144 C C . THR A 1 153 ? -8.055 -14.281 -17.594 1 97.56 153 THR A C 1
ATOM 1146 O O . THR A 1 153 ? -7.297 -13.305 -17.531 1 97.56 153 THR A O 1
ATOM 1149 N N . ILE A 1 154 ? -7.734 -15.547 -17.281 1 96.88 154 ILE A N 1
ATOM 1150 C CA . ILE A 1 154 ? -6.32 -15.836 -17.078 1 96.88 154 ILE A CA 1
ATOM 1151 C C . ILE A 1 154 ? -5.816 -16.75 -18.188 1 96.88 154 ILE A C 1
ATOM 1153 O O . ILE A 1 154 ? -6.551 -17.609 -18.672 1 96.88 154 ILE A O 1
ATOM 1157 N N . SER A 1 155 ? -4.543 -16.469 -18.672 1 91.62 155 SER A N 1
ATOM 1158 C CA . SER A 1 155 ? -3.959 -17.234 -19.766 1 91.62 155 SER A CA 1
ATOM 1159 C C . SER A 1 155 ? -2.439 -17.266 -19.656 1 91.62 155 SER A C 1
ATOM 1161 O O . SER A 1 155 ? -1.861 -16.734 -18.719 1 91.62 155 SER A O 1
ATOM 1163 N N . ARG A 1 156 ? -1.795 -18.125 -20.484 1 87.19 156 ARG A N 1
ATOM 1164 C CA . ARG A 1 156 ? -0.346 -18.203 -20.641 1 87.19 156 ARG A CA 1
ATOM 1165 C C . ARG A 1 156 ? 0.331 -18.578 -19.328 1 87.19 156 ARG A C 1
ATOM 1167 O O . ARG A 1 156 ? 1.215 -17.875 -18.844 1 87.19 156 ARG A O 1
ATOM 1174 N N . TYR A 1 157 ? -0.051 -19.75 -18.891 1 88.88 157 TYR A N 1
ATOM 1175 C CA . TYR A 1 157 ? 0.534 -20.281 -17.656 1 88.88 157 TYR A CA 1
ATOM 1176 C C . TYR A 1 157 ? 2.049 -20.391 -17.781 1 88.88 157 TYR A C 1
ATOM 1178 O O . TYR A 1 157 ? 2.557 -20.922 -18.781 1 88.88 157 TYR A O 1
ATOM 1186 N N . ASN A 1 158 ? 2.744 -19.828 -16.75 1 79.44 158 ASN A N 1
ATOM 1187 C CA . ASN A 1 158 ? 4.203 -19.828 -16.797 1 79.44 158 ASN A CA 1
ATOM 1188 C C . ASN A 1 158 ? 4.801 -20.5 -15.57 1 79.44 158 ASN A C 1
ATOM 1190 O O . ASN A 1 158 ? 5.758 -20 -14.977 1 79.44 158 ASN A O 1
ATOM 1194 N N . GLY A 1 159 ? 4.211 -21.672 -15.164 1 84.31 159 GLY A N 1
ATOM 1195 C CA . GLY A 1 159 ? 4.727 -22.453 -14.047 1 84.31 159 GLY A CA 1
ATOM 1196 C C . GLY A 1 159 ? 4.934 -23.922 -14.398 1 84.31 159 GLY A C 1
ATOM 1197 O O . GLY A 1 159 ? 5.039 -24.281 -15.57 1 84.31 159 GLY A O 1
ATOM 1198 N N . GLU A 1 160 ? 5.133 -24.688 -13.406 1 85.25 160 GLU A N 1
ATOM 1199 C CA . GLU A 1 160 ? 5.301 -26.125 -13.594 1 85.25 160 GLU A CA 1
ATOM 1200 C C . GLU A 1 160 ? 4.031 -26.766 -14.156 1 85.25 160 GLU A C 1
ATOM 1202 O O . GLU A 1 160 ? 2.951 -26.625 -13.578 1 85.25 160 GLU A O 1
ATOM 1207 N N . PRO A 1 161 ? 4.133 -27.469 -15.18 1 87.25 161 PRO A N 1
ATOM 1208 C CA . PRO A 1 161 ? 2.955 -28.016 -15.859 1 87.25 161 PRO A CA 1
ATOM 1209 C C . PRO A 1 161 ? 2.105 -28.891 -14.938 1 87.25 161 PRO A C 1
ATOM 1211 O O . PRO A 1 161 ? 0.874 -28.859 -15.008 1 87.25 161 PRO A O 1
ATOM 1214 N N . ASP A 1 162 ? 2.732 -29.594 -14.055 1 90.81 162 ASP A N 1
ATOM 1215 C CA . ASP A 1 162 ? 2.01 -30.516 -13.18 1 90.81 162 ASP A CA 1
ATOM 1216 C C . ASP A 1 162 ? 1.162 -29.75 -12.156 1 90.81 162 ASP A C 1
ATOM 1218 O O . ASP A 1 162 ? 0.266 -30.328 -11.539 1 90.81 162 ASP A O 1
ATOM 1222 N N . LEU A 1 163 ? 1.464 -28.453 -12.031 1 94.06 163 LEU A N 1
ATOM 1223 C CA . LEU A 1 163 ? 0.757 -27.656 -11.047 1 94.06 163 LEU A CA 1
ATOM 1224 C C . LEU A 1 163 ? -0.256 -26.734 -11.711 1 94.06 163 LEU A C 1
ATOM 1226 O O . LEU A 1 163 ? -0.898 -25.922 -11.047 1 94.06 163 LEU A O 1
ATOM 1230 N N . GLU A 1 164 ? -0.427 -26.875 -12.953 1 94 164 GLU A N 1
ATOM 1231 C CA . GLU A 1 164 ? -1.282 -25.938 -13.688 1 94 164 GLU A CA 1
ATOM 1232 C C . GLU A 1 164 ? -2.707 -25.953 -13.141 1 94 164 GLU A C 1
ATOM 1234 O O . GLU A 1 164 ? -3.299 -24.891 -12.906 1 94 164 GLU A O 1
ATOM 1239 N N . GLY A 1 165 ? -3.229 -27.172 -12.938 1 95.94 165 GLY A N 1
ATOM 1240 C CA . GLY A 1 165 ? -4.57 -27.281 -12.383 1 95.94 165 GLY A CA 1
ATOM 1241 C C . GLY A 1 165 ? -4.719 -26.594 -11.039 1 95.94 165 GLY A C 1
ATOM 1242 O O . GLY A 1 165 ? -5.668 -25.844 -10.82 1 95.94 165 GLY A O 1
ATOM 1243 N N . PHE A 1 166 ? -3.752 -26.828 -10.18 1 96.38 166 PHE A N 1
ATOM 1244 C CA . PHE A 1 166 ? -3.725 -26.203 -8.859 1 96.38 166 PHE A CA 1
ATOM 1245 C C . PHE A 1 166 ? -3.654 -24.688 -8.977 1 96.38 166 PHE A C 1
ATOM 1247 O O . PHE A 1 166 ? -4.395 -23.984 -8.289 1 96.38 166 PHE A O 1
ATOM 1254 N N . GLN A 1 167 ? -2.801 -24.219 -9.828 1 96.12 167 GLN A N 1
ATOM 1255 C CA . GLN A 1 167 ? -2.568 -22.797 -9.984 1 96.12 167 GLN A CA 1
ATOM 1256 C C . GLN A 1 167 ? -3.791 -22.094 -10.57 1 96.12 167 GLN A C 1
ATOM 1258 O O . GLN A 1 167 ? -4.125 -20.969 -10.18 1 96.12 167 GLN A O 1
ATOM 1263 N N . VAL A 1 168 ? -4.449 -22.734 -11.492 1 97.88 168 VAL A N 1
ATOM 1264 C CA . VAL A 1 168 ? -5.664 -22.172 -12.07 1 97.88 168 VAL A CA 1
ATOM 1265 C C . VAL A 1 168 ? -6.73 -22 -10.992 1 97.88 168 VAL A C 1
ATOM 1267 O O . VAL A 1 168 ? -7.332 -20.938 -10.859 1 97.88 168 VAL A O 1
ATOM 1270 N N . ASP A 1 169 ? -6.883 -23.062 -10.219 1 98.19 169 ASP A N 1
ATOM 1271 C CA . ASP A 1 169 ? -7.867 -23.031 -9.141 1 98.19 169 ASP A CA 1
ATOM 1272 C C . ASP A 1 169 ? -7.555 -21.906 -8.141 1 98.19 169 ASP A C 1
ATOM 1274 O O . ASP A 1 169 ? -8.43 -21.125 -7.793 1 98.19 169 ASP A O 1
ATOM 1278 N N . MET A 1 170 ? -6.344 -21.875 -7.738 1 97.5 170 MET A N 1
ATOM 1279 C CA . MET A 1 170 ? -5.914 -20.891 -6.754 1 97.5 170 MET A CA 1
ATOM 1280 C C . MET A 1 170 ? -6.086 -19.484 -7.297 1 97.5 170 MET A C 1
ATOM 1282 O O . MET A 1 170 ? -6.602 -18.594 -6.605 1 97.5 170 MET A O 1
ATOM 1286 N N . CYS A 1 171 ? -5.707 -19.266 -8.5 1 97.62 171 CYS A N 1
ATOM 1287 C CA . CYS A 1 171 ? -5.742 -17.938 -9.109 1 97.62 171 CYS A CA 1
ATOM 1288 C C . CYS A 1 171 ? -7.176 -17.453 -9.273 1 97.62 171 CYS A C 1
ATOM 1290 O O . CYS A 1 171 ? -7.508 -16.344 -8.859 1 97.62 171 CYS A O 1
ATOM 1292 N N . LEU A 1 172 ? -8.047 -18.312 -9.828 1 98.56 172 LEU A N 1
ATOM 1293 C CA . LEU A 1 172 ? -9.43 -17.891 -10.047 1 98.56 172 LEU A CA 1
ATOM 1294 C C . LEU A 1 172 ? -10.141 -17.641 -8.719 1 98.56 172 LEU A C 1
ATOM 1296 O O . LEU A 1 172 ? -10.93 -16.703 -8.602 1 98.56 172 LEU A O 1
ATOM 1300 N N . SER A 1 173 ? -9.844 -18.5 -7.809 1 98.31 173 SER A N 1
ATOM 1301 C CA . SER A 1 173 ? -10.422 -18.297 -6.48 1 98.31 173 SER A CA 1
ATOM 1302 C C . SER A 1 173 ? -9.953 -16.984 -5.863 1 98.31 173 SER A C 1
ATOM 1304 O O . SER A 1 173 ? -10.758 -16.234 -5.301 1 98.31 173 SER A O 1
ATOM 1306 N N . SER A 1 174 ? -8.695 -16.703 -5.969 1 97.31 174 SER A N 1
ATOM 1307 C CA . SER A 1 174 ? -8.141 -15.461 -5.445 1 97.31 174 SER A CA 1
ATOM 1308 C C . SER A 1 174 ? -8.703 -14.25 -6.18 1 97.31 174 SER A C 1
ATOM 1310 O O . SER A 1 174 ? -9.047 -13.242 -5.559 1 97.31 174 SER A O 1
ATOM 1312 N N . LEU A 1 175 ? -8.789 -14.328 -7.488 1 98.12 175 LEU A N 1
ATOM 1313 C CA . LEU A 1 175 ? -9.312 -13.227 -8.289 1 98.12 175 LEU A CA 1
ATOM 1314 C C . LEU A 1 175 ? -10.742 -12.891 -7.887 1 98.12 175 LEU A C 1
ATOM 1316 O O . LEU A 1 175 ? -11.117 -11.719 -7.816 1 98.12 175 LEU A O 1
ATOM 1320 N N . ARG A 1 176 ? -11.5 -13.898 -7.633 1 98.19 176 ARG A N 1
ATOM 1321 C CA . ARG A 1 176 ? -12.852 -13.68 -7.137 1 98.19 176 ARG A CA 1
ATOM 1322 C C . ARG A 1 176 ? -12.836 -12.883 -5.836 1 98.19 176 ARG A C 1
ATOM 1324 O O . ARG A 1 176 ? -13.609 -11.938 -5.664 1 98.19 176 ARG A O 1
ATOM 1331 N N . LEU A 1 177 ? -12 -13.305 -4.973 1 97.44 177 LEU A N 1
ATOM 1332 C CA . LEU A 1 177 ? -11.867 -12.633 -3.689 1 97.44 177 LEU A CA 1
ATOM 1333 C C . LEU A 1 177 ? -11.391 -11.195 -3.877 1 97.44 177 LEU A C 1
ATOM 1335 O O . LEU A 1 177 ? -11.906 -10.273 -3.238 1 97.44 177 LEU A O 1
ATOM 1339 N N . ILE A 1 178 ? -10.461 -10.977 -4.738 1 97.62 178 ILE A N 1
ATOM 1340 C CA . ILE A 1 178 ? -9.875 -9.664 -5 1 97.62 178 ILE A CA 1
ATOM 1341 C C . ILE A 1 178 ? -10.945 -8.727 -5.559 1 97.62 178 ILE A C 1
ATOM 1343 O O . ILE A 1 178 ? -10.992 -7.543 -5.203 1 97.62 178 ILE A O 1
ATOM 1347 N N . VAL A 1 179 ? -11.836 -9.227 -6.402 1 98 179 VAL A N 1
ATOM 1348 C CA . VAL A 1 179 ? -12.938 -8.414 -6.898 1 98 179 VAL A CA 1
ATOM 1349 C C . VAL A 1 179 ? -13.789 -7.922 -5.727 1 98 179 VAL A C 1
ATOM 1351 O O . VAL A 1 179 ? -14.164 -6.746 -5.672 1 98 179 VAL A O 1
ATOM 1354 N N . SER A 1 180 ? -14.023 -8.797 -4.793 1 97.25 180 SER A N 1
ATOM 1355 C CA . SER A 1 180 ? -14.781 -8.43 -3.604 1 97.25 180 SER A CA 1
ATOM 1356 C C . SER A 1 180 ? -14.039 -7.379 -2.779 1 97.25 180 SER A C 1
ATOM 1358 O O . SER A 1 180 ? -14.648 -6.438 -2.27 1 97.25 180 SER A O 1
ATOM 1360 N N . ASP A 1 181 ? -12.734 -7.566 -2.643 1 96.19 181 ASP A N 1
ATOM 1361 C CA . ASP A 1 181 ? -11.906 -6.609 -1.915 1 96.19 181 ASP A CA 1
ATOM 1362 C C . ASP A 1 181 ? -12.023 -5.211 -2.525 1 96.19 181 ASP A C 1
ATOM 1364 O O . ASP A 1 181 ? -12.117 -4.219 -1.803 1 96.19 181 ASP A O 1
ATOM 1368 N N . LEU A 1 182 ? -12 -5.133 -3.822 1 96.75 182 LEU A N 1
ATOM 1369 C CA . LEU A 1 182 ? -11.984 -3.863 -4.539 1 96.75 182 LEU A CA 1
ATOM 1370 C C . LEU A 1 182 ? -13.359 -3.193 -4.48 1 96.75 182 LEU A C 1
ATOM 1372 O O . LEU A 1 182 ? -13.453 -1.977 -4.301 1 96.75 182 LEU A O 1
ATOM 1376 N N . VAL A 1 183 ? -14.391 -3.998 -4.586 1 95.81 183 VAL A N 1
ATOM 1377 C CA . VAL A 1 183 ? -15.75 -3.467 -4.609 1 95.81 183 VAL A CA 1
ATOM 1378 C C . VAL A 1 183 ? -16.172 -3.094 -3.191 1 95.81 183 VAL A C 1
ATOM 1380 O O . VAL A 1 183 ? -16.984 -2.176 -3 1 95.81 183 VAL A O 1
ATOM 1383 N N . GLY A 1 184 ? -15.641 -3.816 -2.205 1 91.5 184 GLY A N 1
ATOM 1384 C CA . GLY A 1 184 ? -15.953 -3.516 -0.816 1 91.5 184 GLY A CA 1
ATOM 1385 C C . GLY A 1 184 ? -17.125 -4.32 -0.275 1 91.5 184 GLY A C 1
ATOM 1386 O O . GLY A 1 184 ? -17.609 -4.043 0.818 1 91.5 184 GLY A O 1
ATOM 1387 N N . LYS A 1 185 ? -17.625 -5.238 -1 1 92.75 185 LYS A N 1
ATOM 1388 C CA . LYS A 1 185 ? -18.672 -6.188 -0.611 1 92.75 185 LYS A CA 1
ATOM 1389 C C . LYS A 1 185 ? -18.484 -7.527 -1.321 1 92.75 185 LYS A C 1
ATOM 1391 O O . LYS A 1 185 ? -17.781 -7.605 -2.332 1 92.75 185 LYS A O 1
ATOM 1396 N N . PRO A 1 186 ? -19.094 -8.57 -0.767 1 94.69 186 PRO A N 1
ATOM 1397 C CA . PRO A 1 186 ? -18.953 -9.867 -1.436 1 94.69 186 PRO A CA 1
ATOM 1398 C C . PRO A 1 186 ? -19.547 -9.867 -2.848 1 94.69 186 PRO A C 1
ATOM 1400 O O . PRO A 1 186 ? -20.688 -9.461 -3.045 1 94.69 186 PRO A O 1
ATOM 1403 N N . VAL A 1 187 ? -18.781 -10.203 -3.787 1 96.94 187 VAL A N 1
ATOM 1404 C CA . VAL A 1 187 ? -19.188 -10.32 -5.188 1 96.94 187 VAL A CA 1
ATOM 1405 C C . VAL A 1 187 ? -18.875 -11.727 -5.695 1 96.94 187 VAL A C 1
ATOM 1407 O O . VAL A 1 187 ? -17.75 -12.227 -5.535 1 96.94 187 VAL A O 1
ATOM 1410 N N . TRP A 1 188 ? -19.875 -12.32 -6.254 1 97.12 188 TRP A N 1
ATOM 1411 C CA . TRP A 1 188 ? -19.703 -13.664 -6.793 1 97.12 188 TRP A CA 1
ATOM 1412 C C . TRP A 1 188 ? -19.922 -13.672 -8.305 1 97.12 188 TRP A C 1
ATOM 1414 O O . TRP A 1 188 ? -20.75 -12.922 -8.82 1 97.12 188 TRP A O 1
ATOM 1424 N N . PRO A 1 189 ? -19.188 -14.555 -8.961 1 98 189 PRO A N 1
ATOM 1425 C CA . PRO A 1 189 ? -19.406 -14.641 -10.406 1 98 189 PRO A CA 1
ATOM 1426 C C . PRO A 1 189 ? -20.734 -15.305 -10.758 1 98 189 PRO A C 1
ATOM 1428 O O . PRO A 1 189 ? -21.266 -16.094 -9.969 1 98 189 PRO A O 1
ATOM 1431 N N . GLU A 1 190 ? -21.234 -14.891 -11.906 1 97.75 190 GLU A N 1
ATOM 1432 C CA . GLU A 1 190 ? -22.422 -15.547 -12.453 1 97.75 190 GLU A CA 1
ATOM 1433 C C . GLU A 1 190 ? -22.062 -16.906 -13.055 1 97.75 190 GLU A C 1
ATOM 1435 O O . GLU A 1 190 ? -22.875 -17.844 -12.992 1 97.75 190 GLU A O 1
ATOM 1440 N N . GLN A 1 191 ? -20.875 -16.922 -13.609 1 97.5 191 GLN A N 1
ATOM 1441 C CA . GLN A 1 191 ? -20.391 -18.141 -14.25 1 97.5 191 GLN A CA 1
ATOM 1442 C C . GLN A 1 191 ? -18.875 -18.25 -14.172 1 97.5 191 GLN A C 1
ATOM 1444 O O . GLN A 1 191 ? -18.172 -17.234 -14.172 1 97.5 191 GLN A O 1
ATOM 1449 N N . VAL A 1 192 ? -18.422 -19.531 -14.117 1 98.5 192 VAL A N 1
ATOM 1450 C CA . VAL A 1 192 ? -17 -19.828 -14.211 1 98.5 192 VAL A CA 1
ATOM 1451 C C . VAL A 1 192 ? -16.75 -20.766 -15.391 1 98.5 192 VAL A C 1
ATOM 1453 O O . VAL A 1 192 ? -17.516 -21.703 -15.617 1 98.5 192 VAL A O 1
ATOM 1456 N N . GLN A 1 193 ? -15.797 -20.422 -16.172 1 98.56 193 GLN A N 1
ATOM 1457 C CA . GLN A 1 193 ? -15.383 -21.266 -17.297 1 98.56 193 GLN A CA 1
ATOM 1458 C C . GLN A 1 193 ? -13.969 -21.797 -17.094 1 98.56 193 GLN A C 1
ATOM 1460 O O . GLN A 1 193 ? -13.062 -21.047 -16.703 1 98.56 193 GLN A O 1
ATOM 1465 N N . LEU A 1 194 ? -13.82 -23.047 -17.266 1 98.44 194 LEU A N 1
ATOM 1466 C CA . LEU A 1 194 ? -12.523 -23.703 -17.125 1 98.44 194 LEU A CA 1
ATOM 1467 C C . LEU A 1 194 ? -12.148 -24.453 -18.406 1 98.44 194 LEU A C 1
ATOM 1469 O O . LEU A 1 194 ? -12.969 -25.188 -18.969 1 98.44 194 LEU A O 1
ATOM 1473 N N . ALA A 1 195 ? -10.961 -24.312 -18.844 1 97.5 195 ALA A N 1
ATOM 1474 C CA . ALA A 1 195 ? -10.484 -24.922 -20.078 1 97.5 195 ALA A CA 1
ATOM 1475 C C . ALA A 1 195 ? -10.266 -26.422 -19.891 1 97.5 195 ALA A C 1
ATOM 1477 O O . ALA A 1 195 ? -10.305 -27.188 -20.859 1 97.5 195 ALA A O 1
ATOM 1478 N N . ARG A 1 196 ? -10.039 -26.875 -18.734 1 96.06 196 ARG A N 1
ATOM 1479 C CA . ARG A 1 196 ? -9.742 -28.281 -18.469 1 96.06 196 ARG A CA 1
ATOM 1480 C C . ARG A 1 196 ? -10.977 -29.156 -18.688 1 96.06 196 ARG A C 1
ATOM 1482 O O . ARG A 1 196 ? -12.109 -28.672 -18.625 1 96.06 196 ARG A O 1
ATOM 1489 N N . ARG A 1 197 ? -10.719 -30.438 -18.875 1 96.44 197 ARG A N 1
ATOM 1490 C CA . ARG A 1 197 ? -11.797 -31.422 -18.969 1 96.44 197 ARG A CA 1
ATOM 1491 C C . ARG A 1 197 ? -12.516 -31.578 -17.641 1 96.44 197 ARG A C 1
ATOM 1493 O O . ARG A 1 197 ? -11.945 -31.297 -16.578 1 96.44 197 ARG A O 1
ATOM 1500 N N . THR A 1 198 ? -13.758 -32 -17.703 1 96.38 198 THR A N 1
ATOM 1501 C CA . THR A 1 198 ? -14.555 -32.188 -16.484 1 96.38 198 THR A CA 1
ATOM 1502 C C . THR A 1 198 ? -13.891 -33.188 -15.539 1 96.38 198 THR A C 1
ATOM 1504 O O . THR A 1 198 ? -13.742 -34.344 -15.883 1 96.38 198 THR A O 1
ATOM 1507 N N . PRO A 1 199 ? -13.508 -32.688 -14.438 1 95.12 199 PRO A N 1
ATOM 1508 C CA . PRO A 1 199 ? -12.883 -33.594 -13.484 1 95.12 199 PRO A CA 1
ATOM 1509 C C . PRO A 1 199 ? -13.898 -34.375 -12.664 1 95.12 199 PRO A C 1
ATOM 1511 O O . PRO A 1 199 ? -15.094 -34.094 -12.695 1 95.12 199 PRO A O 1
ATOM 1514 N N . ARG A 1 200 ? -13.445 -35.344 -11.93 1 94.44 200 ARG A N 1
ATOM 1515 C CA . ARG A 1 200 ? -14.312 -36.156 -11.078 1 94.44 200 ARG A CA 1
ATOM 1516 C C . ARG A 1 200 ? -14.906 -35.344 -9.945 1 94.44 200 ARG A C 1
ATOM 1518 O O . ARG A 1 200 ? -16.031 -35.594 -9.5 1 94.44 200 ARG A O 1
ATOM 1525 N N . ASN A 1 201 ? -14.141 -34.375 -9.555 1 95.12 201 ASN A N 1
ATOM 1526 C CA . ASN A 1 201 ? -14.57 -33.531 -8.438 1 95.12 201 ASN A CA 1
ATOM 1527 C C . ASN A 1 201 ? -15.188 -32.219 -8.914 1 95.12 201 ASN A C 1
ATOM 1529 O O . ASN A 1 201 ? -15.016 -31.188 -8.273 1 95.12 201 ASN A O 1
ATOM 1533 N N . ALA A 1 202 ? -15.922 -32.281 -9.945 1 96.19 202 ALA A N 1
ATOM 1534 C CA . ALA A 1 202 ? -16.516 -31.062 -10.547 1 96.19 202 ALA A CA 1
ATOM 1535 C C . ALA A 1 202 ? -17.438 -30.359 -9.555 1 96.19 202 ALA A C 1
ATOM 1537 O O . ALA A 1 202 ? -17.562 -29.141 -9.57 1 96.19 202 ALA A O 1
ATOM 1538 N N . ALA A 1 203 ? -18.016 -31.047 -8.664 1 96.06 203 ALA A N 1
ATOM 1539 C CA . ALA A 1 203 ? -18.953 -30.5 -7.684 1 96.06 203 ALA A CA 1
ATOM 1540 C C . ALA A 1 203 ? -18.25 -29.531 -6.734 1 96.06 203 ALA A C 1
ATOM 1542 O O . ALA A 1 203 ? -18.859 -28.609 -6.215 1 96.06 203 ALA A O 1
ATOM 1543 N N . ASP A 1 204 ? -16.938 -29.734 -6.516 1 97.25 204 ASP A N 1
ATOM 1544 C CA . ASP A 1 204 ? -16.156 -28.859 -5.645 1 97.25 204 ASP A CA 1
ATOM 1545 C C . ASP A 1 204 ? -16.156 -27.422 -6.164 1 97.25 204 ASP A C 1
ATOM 1547 O O . ASP A 1 204 ? -16.188 -26.469 -5.375 1 97.25 204 ASP A O 1
ATOM 1551 N N . TYR A 1 205 ? -16.156 -27.312 -7.457 1 98 205 TYR A N 1
ATOM 1552 C CA . TYR A 1 205 ? -16.078 -26 -8.078 1 98 205 TYR A CA 1
ATOM 1553 C C . TYR A 1 205 ? -17.406 -25.25 -7.953 1 98 205 TYR A C 1
ATOM 1555 O O . TYR A 1 205 ? -17.422 -24.062 -7.602 1 98 205 TYR A O 1
ATOM 1563 N N . THR A 1 206 ? -18.484 -25.984 -8.172 1 97.12 206 THR A N 1
ATOM 1564 C CA . THR A 1 206 ? -19.812 -25.391 -8.031 1 97.12 206 THR A CA 1
ATOM 1565 C C . THR A 1 206 ? -20.062 -24.969 -6.586 1 97.12 206 THR A C 1
ATOM 1567 O O . THR A 1 206 ? -20.625 -23.906 -6.336 1 97.12 206 THR A O 1
ATOM 1570 N N . ARG A 1 207 ? -19.625 -25.734 -5.711 1 96.94 207 ARG A N 1
ATOM 1571 C CA . ARG A 1 207 ? -19.797 -25.422 -4.293 1 96.94 207 ARG A CA 1
ATOM 1572 C C . ARG A 1 207 ? -18.953 -24.203 -3.902 1 96.94 207 ARG A C 1
ATOM 1574 O O . ARG A 1 207 ? -19.406 -23.344 -3.146 1 96.94 207 ARG A O 1
ATOM 1581 N N . HIS A 1 208 ? -17.75 -24.141 -4.43 1 97.69 208 HIS A N 1
ATOM 1582 C CA . HIS A 1 208 ? -16.812 -23.078 -4.07 1 97.69 208 HIS A CA 1
ATOM 1583 C C . HIS A 1 208 ? -17.266 -21.734 -4.609 1 97.69 208 HIS A C 1
ATOM 1585 O O . HIS A 1 208 ? -17.281 -20.734 -3.879 1 97.69 208 HIS A O 1
ATOM 1591 N N . PHE A 1 209 ? -17.703 -21.703 -5.84 1 97.94 209 PHE A N 1
ATOM 1592 C CA . PHE A 1 209 ? -18.016 -20.438 -6.484 1 97.94 209 PHE A CA 1
ATOM 1593 C C . PHE A 1 209 ? -19.484 -20.094 -6.359 1 97.94 209 PHE A C 1
ATOM 1595 O O . PHE A 1 209 ? -19.891 -18.953 -6.562 1 97.94 209 PHE A O 1
ATOM 1602 N N . GLY A 1 210 ? -20.297 -21.125 -6.109 1 96.38 210 GLY A N 1
ATOM 1603 C CA . GLY A 1 210 ? -21.719 -20.906 -5.926 1 96.38 210 GLY A CA 1
ATOM 1604 C C . GLY A 1 210 ? -22.438 -20.531 -7.211 1 96.38 210 GLY A C 1
ATOM 1605 O O . GLY A 1 210 ? -23.422 -19.797 -7.188 1 96.38 210 GLY A O 1
ATOM 1606 N N . CYS A 1 211 ? -21.891 -20.969 -8.312 1 96.75 211 CYS A N 1
ATOM 1607 C CA . CYS A 1 211 ? -22.453 -20.641 -9.617 1 96.75 211 CYS A CA 1
ATOM 1608 C C . CYS A 1 211 ? -22.219 -21.75 -10.617 1 96.75 211 CYS A C 1
ATOM 1610 O O . CYS A 1 211 ? -21.672 -22.797 -10.266 1 96.75 211 CYS A O 1
ATOM 1612 N N . LYS A 1 212 ? -22.781 -21.531 -11.812 1 96.69 212 LYS A N 1
ATOM 1613 C CA . LYS A 1 212 ? -22.562 -22.5 -12.891 1 96.69 212 LYS A CA 1
ATOM 1614 C C . LYS A 1 212 ? -21.094 -22.531 -13.305 1 96.69 212 LYS A C 1
ATOM 1616 O O . LYS A 1 212 ? -20.484 -21.484 -13.516 1 96.69 212 LYS A O 1
ATOM 1621 N N . VAL A 1 213 ? -20.578 -23.781 -13.375 1 98.25 213 VAL A N 1
ATOM 1622 C CA . VAL A 1 213 ? -19.203 -23.969 -13.82 1 98.25 213 VAL A CA 1
ATOM 1623 C C . VAL A 1 213 ? -19.188 -24.797 -15.102 1 98.25 213 VAL A C 1
ATOM 1625 O O . VAL A 1 213 ? -19.75 -25.891 -15.148 1 98.25 213 VAL A O 1
ATOM 1628 N N . THR A 1 214 ? -18.609 -24.234 -16.125 1 98 214 THR A N 1
ATOM 1629 C CA . THR A 1 214 ? -18.5 -24.938 -17.406 1 98 214 THR A CA 1
ATOM 1630 C C . THR A 1 214 ? -17.062 -25.391 -17.641 1 98 214 THR A C 1
ATOM 1632 O O . THR A 1 214 ? -16.125 -24.594 -17.562 1 98 214 THR A O 1
ATOM 1635 N N . PHE A 1 215 ? -16.922 -26.609 -17.953 1 97.88 215 PHE A N 1
ATOM 1636 C CA . PHE A 1 215 ? -15.617 -27.172 -18.266 1 97.88 215 PHE A CA 1
ATOM 1637 C C . PHE A 1 215 ? -15.43 -27.328 -19.766 1 97.88 215 PHE A C 1
ATOM 1639 O O . PHE A 1 215 ? -16.344 -27.062 -20.547 1 97.88 215 PHE A O 1
ATOM 1646 N N . ASN A 1 216 ? -14.188 -27.641 -20.188 1 97.44 216 ASN A N 1
ATOM 1647 C CA . ASN A 1 216 ? -13.844 -27.734 -21.609 1 97.44 216 ASN A CA 1
ATOM 1648 C C . ASN A 1 216 ? -14.109 -26.422 -22.328 1 97.44 216 ASN A C 1
ATOM 1650 O O . ASN A 1 216 ? -14.586 -26.422 -23.469 1 97.44 216 ASN A O 1
ATOM 1654 N N . ALA A 1 217 ? -14.016 -25.375 -21.672 1 97.12 217 ALA A N 1
ATOM 1655 C CA . ALA A 1 217 ? -14.18 -24.047 -22.25 1 97.12 217 ALA A CA 1
ATOM 1656 C C . ALA A 1 217 ? -12.906 -23.594 -22.969 1 97.12 217 ALA A C 1
ATOM 1658 O O . ALA A 1 217 ? -11.867 -24.25 -22.859 1 97.12 217 ALA A O 1
ATOM 1659 N N . ALA A 1 218 ? -13.016 -22.516 -23.703 1 94.69 218 ALA A N 1
ATOM 1660 C CA . ALA A 1 218 ? -11.883 -22 -24.453 1 94.69 218 ALA A CA 1
ATOM 1661 C C . ALA A 1 218 ? -10.844 -21.359 -23.531 1 94.69 218 ALA A C 1
ATOM 1663 O O . ALA A 1 218 ? -9.641 -21.438 -23.797 1 94.69 218 ALA A O 1
ATOM 1664 N N . ASP A 1 219 ? -11.328 -20.812 -22.469 1 95.38 219 ASP A N 1
ATOM 1665 C CA . ASP A 1 219 ? -10.453 -20.078 -21.547 1 95.38 219 ASP A CA 1
ATOM 1666 C C . ASP A 1 219 ? -10.828 -20.344 -20.094 1 95.38 219 ASP A C 1
ATOM 1668 O O . ASP A 1 219 ? -11.914 -20.844 -19.812 1 95.38 219 ASP A O 1
ATOM 1672 N N . ASN A 1 220 ? -9.898 -20.031 -19.203 1 98.31 220 ASN A N 1
ATOM 1673 C CA . ASN A 1 220 ? -10.203 -19.938 -17.766 1 98.31 220 ASN A CA 1
ATOM 1674 C C . ASN A 1 220 ? -10.672 -18.531 -17.391 1 98.31 220 ASN A C 1
ATOM 1676 O O . ASN A 1 220 ? -9.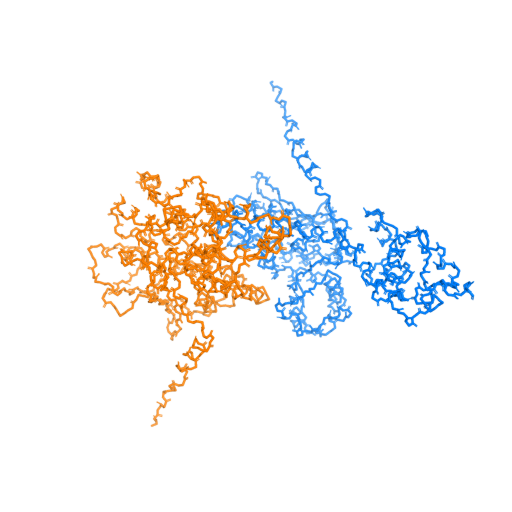898 -17.578 -17.469 1 98.31 220 ASN A O 1
ATOM 1680 N N . ARG A 1 221 ? -11.906 -18.391 -16.969 1 97.69 221 ARG A N 1
ATOM 1681 C CA . ARG A 1 221 ? -12.328 -17.016 -16.703 1 97.69 221 ARG A CA 1
ATOM 1682 C C . ARG A 1 221 ? -13.492 -16.984 -15.727 1 97.69 221 ARG A C 1
ATOM 1684 O O . ARG A 1 221 ? -14.227 -17.969 -15.594 1 97.69 221 ARG A O 1
ATOM 1691 N N . LEU A 1 222 ? -13.578 -15.922 -14.992 1 98.38 222 LEU A N 1
ATOM 1692 C CA . LEU A 1 222 ? -14.711 -15.539 -14.156 1 98.38 222 LEU A CA 1
ATOM 1693 C C . LEU A 1 222 ? -15.609 -14.547 -14.883 1 98.38 222 LEU A C 1
ATOM 1695 O O . LEU A 1 222 ? -15.125 -13.57 -15.461 1 98.38 222 LEU A O 1
ATOM 1699 N N . VAL A 1 223 ? -16.906 -14.82 -14.852 1 98.12 223 VAL A N 1
ATOM 1700 C CA . VAL A 1 223 ? -17.875 -13.922 -15.484 1 98.12 223 VAL A CA 1
ATOM 1701 C C . VAL A 1 223 ? -18.781 -13.312 -14.414 1 98.12 223 VAL A C 1
ATOM 1703 O O . VAL A 1 223 ? -19.453 -14.031 -13.672 1 98.12 223 VAL A O 1
ATOM 1706 N N . PHE A 1 224 ? -18.812 -11.969 -14.398 1 98 224 PHE A N 1
ATOM 1707 C CA . PHE A 1 224 ? -19.641 -11.242 -13.438 1 98 224 PHE A CA 1
ATOM 1708 C C . PHE A 1 224 ? -20.734 -10.461 -14.141 1 98 224 PHE A C 1
ATOM 1710 O O . PHE A 1 224 ? -20.516 -9.867 -15.195 1 98 224 PHE A O 1
ATOM 1717 N N . THR A 1 225 ? -21.906 -10.453 -13.547 1 96.5 225 THR A N 1
ATOM 1718 C CA . THR A 1 225 ? -23 -9.625 -14.047 1 96.5 225 THR A CA 1
ATOM 1719 C C . THR A 1 225 ? -23.438 -8.609 -13 1 96.5 225 THR A C 1
ATOM 1721 O O . THR A 1 225 ? -24.141 -7.645 -13.312 1 96.5 225 THR A O 1
ATOM 1724 N N . SER A 1 226 ? -22.984 -8.797 -11.797 1 94.94 226 SER A N 1
ATOM 1725 C CA . SER A 1 226 ? -23.359 -7.906 -10.703 1 94.94 226 SER A CA 1
ATOM 1726 C C . SER A 1 226 ? -22.453 -6.672 -10.664 1 94.94 226 SER A C 1
ATOM 1728 O O . SER A 1 226 ? -22.781 -5.684 -10 1 94.94 226 SER A O 1
ATOM 1730 N N . VAL A 1 227 ? -21.344 -6.789 -11.336 1 96 227 VAL A N 1
ATOM 1731 C CA . VAL A 1 227 ? -20.391 -5.68 -11.461 1 96 227 VAL A CA 1
ATOM 1732 C C . VAL A 1 227 ? -19.922 -5.57 -12.906 1 96 227 VAL A C 1
ATOM 1734 O O . VAL A 1 227 ? -19.938 -6.555 -13.648 1 96 227 VAL A O 1
ATOM 1737 N N . ASN A 1 228 ? -19.438 -4.352 -13.258 1 95.31 228 ASN A N 1
ATOM 1738 C CA . ASN A 1 228 ? -19.047 -4.18 -14.648 1 95.31 228 ASN A CA 1
ATOM 1739 C C . ASN A 1 228 ? -17.672 -3.514 -14.758 1 95.31 228 ASN A C 1
ATOM 1741 O O . ASN A 1 228 ? -17.266 -3.098 -15.844 1 95.31 228 ASN A O 1
ATOM 1745 N N . GLY A 1 229 ? -17.078 -3.32 -13.734 1 95.31 229 GLY A N 1
ATOM 1746 C CA . GLY A 1 229 ? -15.711 -2.797 -13.758 1 95.31 229 GLY A CA 1
ATOM 1747 C C . GLY A 1 229 ? -15.648 -1.305 -13.484 1 95.31 229 GLY A C 1
ATOM 1748 O O . GLY A 1 229 ? -14.57 -0.761 -13.25 1 95.31 229 GLY A O 1
ATOM 1749 N N . THR A 1 230 ? -16.734 -0.628 -13.445 1 94.88 230 THR A N 1
ATOM 1750 C CA . THR A 1 230 ? -16.75 0.817 -13.258 1 94.88 230 THR A CA 1
ATOM 1751 C C . THR A 1 230 ? -16.844 1.167 -11.773 1 94.88 230 THR A C 1
ATOM 1753 O O . THR A 1 230 ? -16.688 2.33 -11.391 1 94.88 230 THR A O 1
ATOM 1756 N N . GLU A 1 231 ? -17.047 0.11 -10.992 1 95.75 231 GLU A N 1
ATOM 1757 C CA . GLU A 1 231 ? -17.125 0.358 -9.555 1 95.75 231 GLU A CA 1
ATOM 1758 C C . GLU A 1 231 ? -15.867 1.026 -9.031 1 95.75 231 GLU A C 1
ATOM 1760 O O . GLU A 1 231 ? -14.758 0.678 -9.445 1 95.75 231 GLU A O 1
ATOM 1765 N N . ARG A 1 232 ? -16.062 1.967 -8.164 1 95.44 232 ARG A N 1
ATOM 1766 C CA . ARG A 1 232 ? -14.945 2.689 -7.547 1 95.44 232 ARG A CA 1
ATOM 1767 C C . ARG A 1 232 ? -14.609 2.111 -6.176 1 95.44 232 ARG A C 1
ATOM 1769 O O . ARG A 1 232 ? -15.461 2.098 -5.277 1 95.44 232 ARG A O 1
ATOM 1776 N N . PRO A 1 233 ? -13.344 1.626 -6.004 1 94.69 233 PRO A N 1
ATOM 1777 C CA . PRO A 1 233 ? -12.953 1.166 -4.672 1 94.69 233 PRO A CA 1
ATOM 1778 C C . PRO A 1 233 ? -13.117 2.246 -3.604 1 94.69 233 PRO A C 1
ATOM 1780 O O . PRO A 1 233 ? -12.977 3.436 -3.896 1 94.69 233 PRO A O 1
ATOM 1783 N N . LEU A 1 234 ? -13.398 1.802 -2.43 1 88.12 234 LEU A N 1
ATOM 1784 C CA . LEU A 1 234 ? -13.695 2.703 -1.32 1 88.12 234 LEU A CA 1
ATOM 1785 C C . LEU A 1 234 ? -12.508 3.617 -1.035 1 88.12 234 LEU A C 1
ATOM 1787 O O . LEU A 1 234 ? -12.688 4.785 -0.684 1 88.12 234 LEU A O 1
ATOM 1791 N N . LEU A 1 235 ? -11.32 3.1 -1.291 1 92.19 235 LEU A N 1
ATOM 1792 C CA . LEU A 1 235 ? -10.109 3.812 -0.896 1 92.19 235 LEU A CA 1
ATOM 1793 C C . LEU A 1 235 ? -9.469 4.492 -2.098 1 92.19 235 LEU A C 1
ATOM 1795 O O . LEU A 1 235 ? -8.305 4.898 -2.035 1 92.19 235 LEU A O 1
ATOM 1799 N N . ALA A 1 236 ? -10.211 4.656 -3.125 1 93.44 236 ALA A N 1
ATOM 1800 C CA . ALA A 1 236 ? -9.695 5.262 -4.348 1 93.44 236 ALA A CA 1
ATOM 1801 C C . ALA A 1 236 ? -9.102 6.641 -4.07 1 93.44 236 ALA A C 1
ATOM 1803 O O . ALA A 1 236 ? -9.695 7.445 -3.352 1 93.44 236 ALA A O 1
ATOM 1804 N N . ASN A 1 237 ? -7.938 6.852 -4.609 1 89.88 237 ASN A N 1
ATOM 1805 C CA . ASN A 1 237 ? -7.215 8.109 -4.488 1 89.88 237 ASN A CA 1
ATOM 1806 C C . ASN A 1 237 ? -6.242 8.312 -5.648 1 89.88 237 ASN A C 1
ATOM 1808 O O . ASN A 1 237 ? -5.207 7.648 -5.719 1 89.88 237 ASN A O 1
ATOM 1812 N N . GLU A 1 238 ? -6.512 9.273 -6.398 1 86.75 238 GLU A N 1
ATOM 1813 C CA . GLU A 1 238 ? -5.773 9.461 -7.645 1 86.75 238 GLU A CA 1
ATOM 1814 C C . GLU A 1 238 ? -4.316 9.828 -7.371 1 86.75 238 GLU A C 1
ATOM 1816 O O . GLU A 1 238 ? -3.412 9.328 -8.039 1 86.75 238 GLU A O 1
ATOM 1821 N N . VAL A 1 239 ? -4.074 10.672 -6.477 1 83 239 VAL A N 1
ATOM 1822 C CA . VAL A 1 239 ? -2.727 11.141 -6.16 1 83 239 VAL A CA 1
ATOM 1823 C C . VAL A 1 239 ? -1.875 9.969 -5.672 1 83 239 VAL A C 1
ATOM 1825 O O . VAL A 1 239 ? -0.777 9.734 -6.18 1 83 239 VAL A O 1
ATOM 1828 N N . SER A 1 240 ? -2.438 9.289 -4.727 1 84.88 240 SER A N 1
ATOM 1829 C CA . SER A 1 240 ? -1.721 8.141 -4.184 1 84.88 240 SER A CA 1
ATOM 1830 C C . SER A 1 240 ? -1.496 7.07 -5.25 1 84.88 240 SER A C 1
ATOM 1832 O O . SER A 1 240 ? -0.431 6.449 -5.301 1 84.88 240 SER A O 1
ATOM 1834 N N . PHE A 1 241 ? -2.51 6.875 -6.062 1 90.56 241 PHE A N 1
ATOM 1835 C CA . PHE A 1 241 ? -2.404 5.855 -7.102 1 90.56 241 PHE A CA 1
ATOM 1836 C C . PHE A 1 241 ? -1.267 6.18 -8.062 1 90.56 241 PHE A C 1
ATOM 1838 O O . PHE A 1 241 ? -0.446 5.312 -8.375 1 90.56 241 PHE A O 1
ATOM 1845 N N . ASN A 1 242 ? -1.226 7.371 -8.477 1 85.12 242 ASN A N 1
ATOM 1846 C CA . ASN A 1 242 ? -0.207 7.758 -9.445 1 85.12 242 ASN A CA 1
ATOM 1847 C C . ASN A 1 242 ? 1.2 7.598 -8.875 1 85.12 242 ASN A C 1
ATOM 1849 O O . ASN A 1 242 ? 2.098 7.102 -9.562 1 85.12 242 ASN A O 1
ATOM 1853 N N . ALA A 1 243 ? 1.339 7.988 -7.715 1 81.62 243 ALA A N 1
ATOM 1854 C CA . ALA A 1 243 ? 2.641 7.863 -7.062 1 81.62 243 ALA A CA 1
ATOM 1855 C C . ALA A 1 243 ? 3.037 6.398 -6.906 1 81.62 243 ALA A C 1
ATOM 1857 O O . ALA A 1 243 ? 4.16 6.016 -7.246 1 81.62 243 ALA A O 1
ATOM 1858 N N . LEU A 1 244 ? 2.131 5.66 -6.469 1 85.88 244 LEU A N 1
ATOM 1859 C CA . LEU A 1 244 ? 2.414 4.25 -6.223 1 85.88 244 LEU A CA 1
ATOM 1860 C C . LEU A 1 244 ? 2.592 3.496 -7.539 1 85.88 244 LEU A C 1
ATOM 1862 O O . LEU A 1 244 ? 3.436 2.604 -7.637 1 85.88 244 LEU A O 1
ATOM 1866 N N . HIS A 1 245 ? 1.757 3.811 -8.484 1 88.5 245 HIS A N 1
ATOM 1867 C CA . HIS A 1 245 ? 1.86 3.188 -9.797 1 88.5 245 HIS A CA 1
ATOM 1868 C C . HIS A 1 245 ? 3.246 3.393 -10.398 1 88.5 245 HIS A C 1
ATOM 1870 O O . HIS A 1 245 ? 3.818 2.469 -10.984 1 88.5 245 HIS A O 1
ATOM 1876 N N . GLY A 1 246 ? 3.732 4.609 -10.258 1 83.81 246 GLY A N 1
ATOM 1877 C CA . GLY A 1 246 ? 5.086 4.883 -10.711 1 83.81 246 GLY A CA 1
ATOM 1878 C C . GLY A 1 246 ? 6.133 4.035 -10.016 1 83.81 246 GLY A C 1
ATOM 1879 O O . GLY A 1 246 ? 7.051 3.523 -10.656 1 83.81 246 GLY A O 1
ATOM 1880 N N . GLN A 1 247 ? 5.977 3.889 -8.812 1 82.31 247 GLN A N 1
ATOM 1881 C CA . GLN A 1 247 ? 6.891 3.045 -8.047 1 82.31 247 GLN A CA 1
ATOM 1882 C C . GLN A 1 247 ? 6.812 1.592 -8.508 1 82.31 247 GLN A C 1
ATOM 1884 O O . GLN A 1 247 ? 7.84 0.924 -8.648 1 82.31 247 GLN A O 1
ATOM 1889 N N . CYS A 1 248 ? 5.605 1.085 -8.688 1 85.5 248 CYS A N 1
ATOM 1890 C CA . CYS A 1 248 ? 5.418 -0.282 -9.156 1 85.5 248 CYS A CA 1
ATOM 1891 C C . CYS A 1 248 ? 6.062 -0.482 -10.523 1 85.5 248 CYS A C 1
ATOM 1893 O O . CYS A 1 248 ? 6.66 -1.527 -10.789 1 85.5 248 CYS A O 1
ATOM 1895 N N . GLU A 1 249 ? 5.918 0.543 -11.305 1 83.56 249 GLU A N 1
ATOM 1896 C CA . GLU A 1 249 ? 6.531 0.475 -12.625 1 83.56 249 GLU A CA 1
ATOM 1897 C C . GLU A 1 249 ? 8.047 0.336 -12.523 1 83.56 249 GLU A C 1
ATOM 1899 O O . GLU A 1 249 ? 8.656 -0.469 -13.234 1 83.56 249 GLU A O 1
ATOM 1904 N N . ALA A 1 250 ? 8.617 1.102 -11.688 1 79.19 250 ALA A N 1
ATOM 1905 C CA . ALA A 1 250 ? 10.062 1.058 -11.492 1 79.19 250 ALA A CA 1
ATOM 1906 C C . ALA A 1 250 ? 10.508 -0.307 -10.969 1 79.19 250 ALA A C 1
ATOM 1908 O O . ALA A 1 250 ? 11.492 -0.87 -11.445 1 79.19 250 ALA A O 1
ATOM 1909 N N . LEU A 1 251 ? 9.797 -0.819 -10.094 1 77.75 251 LEU A N 1
ATOM 1910 C CA . LEU A 1 251 ? 10.125 -2.121 -9.516 1 77.75 251 LEU A CA 1
ATOM 1911 C C . LEU A 1 251 ? 9.977 -3.225 -10.562 1 77.75 251 LEU A C 1
ATOM 1913 O O . LEU A 1 251 ? 10.805 -4.133 -10.633 1 77.75 251 LEU A O 1
ATOM 1917 N N . GLU A 1 252 ? 8.898 -3.168 -11.344 1 81.62 252 GLU A N 1
ATOM 1918 C CA . GLU A 1 252 ? 8.68 -4.133 -12.422 1 81.62 252 GLU A CA 1
ATOM 1919 C C . GLU A 1 252 ? 9.852 -4.145 -13.398 1 81.62 252 GLU A C 1
ATOM 1921 O O . GLU A 1 252 ? 10.312 -5.215 -13.805 1 81.62 252 GLU A O 1
ATOM 1926 N N . ARG A 1 253 ? 10.297 -2.977 -13.672 1 75.56 253 ARG A N 1
ATOM 1927 C CA . ARG A 1 253 ? 11.43 -2.848 -14.578 1 75.56 253 ARG A CA 1
ATOM 1928 C C . ARG A 1 253 ? 12.695 -3.432 -13.961 1 75.56 253 ARG A C 1
ATOM 1930 O O . ARG A 1 253 ? 13.469 -4.113 -14.641 1 75.56 253 ARG A O 1
ATOM 1937 N N . GLN A 1 254 ? 12.883 -3.133 -12.773 1 71.44 254 GLN A N 1
ATOM 1938 C CA . GLN A 1 254 ? 14.047 -3.648 -12.062 1 71.44 254 GLN A CA 1
ATOM 1939 C C . GLN A 1 254 ? 14.031 -5.176 -12.016 1 71.44 254 GLN A C 1
ATOM 1941 O O . GLN A 1 254 ? 15.055 -5.82 -12.273 1 71.44 254 GLN A O 1
ATOM 1946 N N . TRP A 1 255 ? 12.883 -5.711 -11.711 1 73.12 255 TRP A N 1
ATOM 1947 C CA . TRP A 1 255 ? 12.742 -7.164 -11.633 1 73.12 255 TRP A CA 1
ATOM 1948 C C . TRP A 1 255 ? 12.914 -7.797 -13.008 1 73.12 255 TRP A C 1
ATOM 1950 O O . TRP A 1 255 ? 13.578 -8.836 -13.148 1 73.12 255 TRP A O 1
ATOM 1960 N N . ALA A 1 256 ? 12.312 -7.203 -13.945 1 70.69 256 ALA A N 1
ATOM 1961 C CA . ALA A 1 256 ? 12.461 -7.688 -15.312 1 70.69 256 ALA A CA 1
ATOM 1962 C C . ALA A 1 256 ? 13.93 -7.707 -15.727 1 70.69 256 ALA A C 1
ATOM 1964 O O . ALA A 1 256 ? 14.391 -8.664 -16.359 1 70.69 256 ALA A O 1
ATOM 1965 N N . ALA A 1 257 ? 14.562 -6.664 -15.367 1 63.72 257 ALA A N 1
ATOM 1966 C CA . ALA A 1 257 ? 15.984 -6.574 -15.688 1 63.72 257 ALA A CA 1
ATOM 1967 C C . ALA A 1 257 ? 16.781 -7.648 -14.953 1 63.72 257 ALA A C 1
ATOM 1969 O O . ALA A 1 257 ? 17.719 -8.219 -15.508 1 63.72 257 ALA A O 1
ATOM 1970 N N . SER A 1 258 ? 16.438 -7.812 -13.773 1 61.78 258 SER A N 1
ATOM 1971 C CA . SER A 1 258 ? 17.141 -8.781 -12.945 1 61.78 258 SER A CA 1
ATOM 1972 C C . SER A 1 258 ? 16.891 -10.203 -13.414 1 61.78 258 SER A C 1
ATOM 1974 O O . SER A 1 258 ? 17.812 -11.023 -13.453 1 61.78 258 SER A O 1
ATOM 1976 N N . VAL A 1 259 ? 15.68 -10.484 -13.672 1 58.59 259 VAL A N 1
ATOM 1977 C CA . VAL A 1 259 ? 15.305 -11.82 -14.125 1 58.59 259 VAL A CA 1
ATOM 1978 C C . VAL A 1 259 ? 15.938 -12.109 -15.484 1 58.59 259 VAL A C 1
ATOM 1980 O O . VAL A 1 259 ? 16.406 -13.219 -15.727 1 58.59 259 VAL A O 1
ATOM 1983 N N . GLY A 1 260 ? 15.82 -11.062 -16.391 1 52.31 260 GLY A N 1
ATOM 1984 C CA . GLY A 1 260 ? 16.484 -11.25 -17.672 1 52.31 260 GLY A CA 1
ATOM 1985 C C . GLY A 1 260 ? 17.984 -11.484 -17.531 1 52.31 260 GLY A C 1
ATOM 1986 O O . GLY A 1 260 ? 18.531 -12.383 -18.172 1 52.31 260 GLY A O 1
ATOM 1987 N N . THR A 1 261 ? 18.609 -10.484 -16.906 1 48.41 261 THR A N 1
ATOM 1988 C CA . THR A 1 261 ? 20.062 -10.547 -16.703 1 48.41 261 THR A CA 1
ATOM 1989 C C . THR A 1 261 ? 20.438 -11.766 -15.867 1 48.41 261 THR A C 1
ATOM 1991 O O . THR A 1 261 ? 21.469 -12.398 -16.109 1 48.41 261 THR A O 1
ATOM 1994 N N . ARG A 1 262 ? 19.562 -12 -14.938 1 52.44 262 ARG A N 1
ATOM 1995 C CA . ARG A 1 262 ? 19.922 -12.781 -13.758 1 52.44 262 ARG A CA 1
ATOM 1996 C C . ARG A 1 262 ? 19.875 -14.281 -14.055 1 52.44 262 ARG A C 1
ATOM 1998 O O . ARG A 1 262 ? 20.516 -15.078 -13.367 1 52.44 262 ARG A O 1
ATOM 2005 N N . PHE A 1 263 ? 19.188 -14.773 -15.172 1 54.12 263 PHE A N 1
ATOM 2006 C CA . PHE A 1 263 ? 19.266 -16.234 -15.242 1 54.12 263 PHE A CA 1
ATOM 2007 C C . PHE A 1 263 ? 20.688 -16.688 -15.523 1 54.12 263 PHE A C 1
ATOM 2009 O O . PHE A 1 263 ? 21.219 -17.547 -14.828 1 54.12 263 PHE A O 1
ATOM 2016 N N . ALA A 1 264 ? 21.078 -15.914 -16.547 1 63.03 264 ALA A N 1
ATOM 2017 C CA . ALA A 1 264 ? 22.469 -16.234 -16.891 1 63.03 264 ALA A CA 1
ATOM 2018 C C . ALA A 1 264 ? 23.406 -15.906 -15.742 1 63.03 264 ALA A C 1
ATOM 2020 O O . ALA A 1 264 ? 24.344 -16.656 -15.461 1 63.03 264 ALA A O 1
ATOM 2021 N N . ASP A 1 265 ? 23.016 -14.914 -15.031 1 62.62 265 ASP A N 1
ATOM 2022 C CA . ASP A 1 265 ? 23.875 -14.508 -13.922 1 62.62 265 ASP A CA 1
ATOM 2023 C C . ASP A 1 265 ? 23.734 -15.469 -12.742 1 62.62 265 ASP A C 1
ATOM 2025 O O . ASP A 1 265 ? 24.719 -15.82 -12.102 1 62.62 265 ASP A O 1
ATOM 2029 N N . ARG A 1 266 ? 22.562 -15.953 -12.484 1 62.34 266 ARG A N 1
ATOM 2030 C CA . ARG A 1 266 ? 22.344 -16.953 -11.445 1 62.34 266 ARG A CA 1
ATOM 2031 C C . ARG A 1 266 ? 23.016 -18.266 -11.797 1 62.34 266 ARG A C 1
ATOM 2033 O O . ARG A 1 266 ? 23.625 -18.922 -10.938 1 62.34 266 ARG A O 1
ATOM 2040 N N . ALA A 1 267 ? 22.781 -18.641 -13.062 1 73.25 267 ALA A N 1
ATOM 2041 C CA . ALA A 1 267 ? 23.469 -19.828 -13.531 1 73.25 267 ALA A CA 1
ATOM 2042 C C . ALA A 1 267 ? 24.984 -19.688 -13.383 1 73.25 267 ALA A C 1
ATOM 2044 O O . ALA A 1 267 ? 25.656 -20.594 -12.898 1 73.25 267 ALA A O 1
ATOM 2045 N N . LYS A 1 268 ? 25.344 -18.438 -13.672 1 73.94 268 LYS A N 1
ATOM 2046 C CA . LYS A 1 268 ? 26.781 -18.141 -13.539 1 73.94 268 LYS A CA 1
ATOM 2047 C C . LYS A 1 268 ? 27.219 -18.172 -12.078 1 73.94 268 LYS A C 1
ATOM 2049 O O . LYS A 1 268 ? 28.281 -18.688 -11.758 1 73.94 268 LYS A O 1
ATOM 2054 N N . GLU A 1 269 ? 26.422 -17.672 -11.242 1 70.31 269 GLU A N 1
ATOM 2055 C CA . GLU A 1 269 ? 26.75 -17.641 -9.82 1 70.31 269 GLU A CA 1
ATOM 2056 C C . GLU A 1 269 ? 26.797 -19.031 -9.227 1 70.31 269 GLU A C 1
ATOM 2058 O O . GLU A 1 269 ? 27.672 -19.359 -8.43 1 70.31 269 GLU A O 1
ATOM 2063 N N . LEU A 1 270 ? 25.812 -19.844 -9.547 1 72.44 270 LEU A N 1
ATOM 2064 C CA . LEU A 1 270 ? 25.812 -21.234 -9.094 1 72.44 270 LEU A CA 1
ATOM 2065 C C . LEU A 1 270 ? 27.062 -21.969 -9.578 1 72.44 270 LEU A C 1
ATOM 2067 O O . LEU A 1 270 ? 27.703 -22.688 -8.805 1 72.44 270 LEU A O 1
ATOM 2071 N N . MET A 1 271 ? 27.359 -21.703 -10.82 1 80 271 MET A N 1
ATOM 2072 C CA . MET A 1 271 ? 28.547 -22.328 -11.414 1 80 271 MET A CA 1
ATOM 2073 C C . MET A 1 271 ? 29.812 -21.828 -10.742 1 80 271 MET A C 1
ATOM 2075 O O . MET A 1 271 ? 30.734 -22.609 -10.477 1 80 271 MET A O 1
ATOM 2079 N N . ALA A 1 272 ? 29.766 -20.547 -10.391 1 75.88 272 ALA A N 1
ATOM 2080 C CA . ALA A 1 272 ? 30.953 -19.938 -9.773 1 75.88 272 ALA A CA 1
ATOM 2081 C C . ALA A 1 272 ? 31.156 -20.453 -8.352 1 75.88 272 ALA A C 1
ATOM 2083 O O . ALA A 1 272 ? 32.281 -20.609 -7.895 1 75.88 272 ALA A O 1
ATOM 2084 N N . ARG A 1 273 ? 30.109 -20.672 -7.703 1 71 273 ARG A N 1
ATOM 2085 C CA . ARG A 1 273 ? 30.172 -21.156 -6.328 1 71 273 ARG A CA 1
ATOM 2086 C C . ARG A 1 273 ? 30.766 -22.562 -6.262 1 71 273 ARG A C 1
ATOM 2088 O O . ARG A 1 273 ? 31.5 -22.875 -5.336 1 71 273 ARG A O 1
ATOM 2095 N N . ASP A 1 274 ? 30.344 -23.344 -7.199 1 74.69 274 ASP A N 1
ATOM 2096 C CA . ASP A 1 274 ? 30.844 -24.719 -7.246 1 74.69 274 ASP A CA 1
ATOM 2097 C C . ASP A 1 274 ? 30.953 -25.219 -8.688 1 74.69 274 ASP A C 1
ATOM 2099 O O . ASP A 1 274 ? 30.062 -25.938 -9.164 1 74.69 274 ASP A O 1
ATOM 2103 N N . LEU A 1 275 ? 32.094 -24.906 -9.281 1 79.19 275 LEU A N 1
ATOM 2104 C CA . LEU A 1 275 ? 32.281 -25.219 -10.695 1 79.19 275 LEU A CA 1
ATOM 2105 C C . LEU A 1 275 ? 32.375 -26.719 -10.906 1 79.19 275 LEU A C 1
ATOM 2107 O O . LEU A 1 275 ? 31.922 -27.25 -11.922 1 79.19 275 LEU A O 1
ATOM 2111 N N . ALA A 1 276 ? 32.969 -27.375 -9.945 1 77.12 276 ALA A N 1
ATOM 2112 C CA . ALA A 1 276 ? 33.156 -28.812 -10.062 1 77.12 276 ALA A CA 1
ATOM 2113 C C . ALA A 1 276 ? 31.797 -29.531 -10.117 1 77.12 276 ALA A C 1
ATOM 2115 O O . ALA A 1 276 ? 31.625 -30.484 -10.883 1 77.12 276 ALA A O 1
ATOM 2116 N N . ARG A 1 277 ? 30.906 -28.984 -9.414 1 76.94 277 ARG A N 1
ATOM 2117 C CA . ARG A 1 277 ? 29.594 -29.609 -9.305 1 76.94 277 ARG A CA 1
ATOM 2118 C C . ARG A 1 277 ? 28.688 -29.219 -10.469 1 76.94 277 ARG A C 1
ATOM 2120 O O . ARG A 1 277 ? 27.906 -30.031 -10.961 1 76.94 277 ARG A O 1
ATOM 2127 N N . PHE A 1 278 ? 28.922 -28.031 -10.93 1 79.69 278 PHE A N 1
ATOM 2128 C CA . PHE A 1 278 ? 27.953 -27.5 -11.883 1 79.69 278 PHE A CA 1
ATOM 2129 C C . PHE A 1 278 ? 28.594 -27.297 -13.25 1 79.69 278 PHE A C 1
ATOM 2131 O O . PHE A 1 278 ? 28.281 -26.344 -13.953 1 79.69 278 PHE A O 1
ATOM 2138 N N . LYS A 1 279 ? 29.438 -28.188 -13.648 1 79.94 279 LYS A N 1
ATOM 2139 C CA . LYS A 1 279 ? 30.172 -28.094 -14.914 1 79.94 279 LYS A CA 1
ATOM 2140 C C . LYS A 1 279 ? 29.422 -28.812 -16.031 1 79.94 279 LYS A C 1
ATOM 2142 O O . LYS A 1 279 ? 29.844 -28.781 -17.188 1 79.94 279 LYS A O 1
ATOM 2147 N N . SER A 1 280 ? 28.312 -29.391 -15.719 1 85.56 280 SER A N 1
ATOM 2148 C CA . SER A 1 280 ? 27.516 -30.047 -16.75 1 85.56 280 SER A CA 1
ATOM 2149 C C . SER A 1 280 ? 26.125 -29.438 -16.844 1 85.56 280 SER A C 1
ATOM 2151 O O . SER A 1 280 ? 25.609 -28.875 -15.859 1 85.56 280 SER A O 1
ATOM 2153 N N . MET A 1 281 ? 25.672 -29.594 -18.047 1 84.69 281 MET A N 1
ATOM 2154 C CA . MET A 1 281 ? 24.312 -29.125 -18.297 1 84.69 281 MET A CA 1
ATOM 2155 C C . MET A 1 281 ? 23.328 -29.766 -17.328 1 84.69 281 MET A C 1
ATOM 2157 O O . MET A 1 281 ? 22.438 -29.094 -16.797 1 84.69 281 MET A O 1
ATOM 2161 N N . THR A 1 282 ? 23.516 -31 -17.172 1 85.56 282 THR A N 1
ATOM 2162 C CA . THR A 1 282 ? 22.609 -31.781 -16.328 1 85.56 282 THR A CA 1
ATOM 2163 C C . THR A 1 282 ? 22.672 -31.312 -14.875 1 85.56 282 THR A C 1
ATOM 2165 O O . THR A 1 282 ? 21.641 -31.078 -14.25 1 85.56 282 THR A O 1
ATOM 2168 N N . SER A 1 283 ? 23.859 -31.172 -14.328 1 83.81 283 SER A N 1
ATOM 2169 C CA . SER A 1 283 ? 24.047 -30.766 -12.938 1 83.81 283 SER A CA 1
ATOM 2170 C C . SER A 1 283 ? 23.516 -29.359 -12.688 1 83.81 283 SER A C 1
ATOM 2172 O O . SER A 1 283 ? 22.906 -29.094 -11.656 1 83.81 283 SER A O 1
ATOM 2174 N N . LEU A 1 284 ? 23.797 -28.531 -13.609 1 81.75 284 LEU A N 1
ATOM 2175 C CA . LEU A 1 284 ? 23.328 -27.156 -13.469 1 81.75 284 LEU A CA 1
ATOM 2176 C C . LEU A 1 284 ? 21.812 -27.094 -13.578 1 81.75 284 LEU A C 1
ATOM 2178 O O . LEU A 1 284 ? 21.156 -26.375 -12.812 1 81.75 284 LEU A O 1
ATOM 2182 N N . ALA A 1 285 ? 21.359 -27.781 -14.461 1 78.81 285 ALA A N 1
ATOM 2183 C CA . ALA A 1 285 ? 19.906 -27.844 -14.633 1 78.81 285 ALA A CA 1
ATOM 2184 C C . ALA A 1 285 ? 19.219 -28.344 -13.359 1 78.81 285 ALA A C 1
ATOM 2186 O O . ALA A 1 285 ? 18.234 -27.75 -12.906 1 78.81 285 ALA A O 1
ATOM 2187 N N . ASP A 1 286 ? 19.812 -29.359 -12.828 1 73.12 286 ASP A N 1
ATOM 2188 C CA . ASP A 1 286 ? 19.281 -29.922 -11.586 1 73.12 286 ASP A CA 1
ATOM 2189 C C . ASP A 1 286 ? 19.297 -28.891 -10.461 1 73.12 286 ASP A C 1
ATOM 2191 O O . ASP A 1 286 ? 18.328 -28.766 -9.719 1 73.12 286 ASP A O 1
ATOM 2195 N N . ALA A 1 287 ? 20.391 -28.188 -10.328 1 68.94 287 ALA A N 1
ATOM 2196 C CA . ALA A 1 287 ? 20.547 -27.188 -9.273 1 68.94 287 ALA A CA 1
ATOM 2197 C C . ALA A 1 287 ? 19.562 -26.047 -9.438 1 68.94 287 ALA A C 1
ATOM 2199 O O . ALA A 1 287 ? 19.125 -25.438 -8.453 1 68.94 287 ALA A O 1
ATOM 2200 N N . LEU A 1 288 ? 19.297 -25.891 -10.625 1 67.44 288 LEU A N 1
ATOM 2201 C CA . LEU A 1 288 ? 18.391 -24.812 -10.953 1 67.44 288 LEU A CA 1
ATOM 2202 C C . LEU A 1 288 ? 16.953 -25.312 -11.094 1 67.44 288 LEU A C 1
ATOM 2204 O O . LEU A 1 288 ? 16.062 -24.562 -11.492 1 67.44 288 LEU A O 1
ATOM 2208 N N . HIS A 1 289 ? 16.938 -26.766 -10.828 1 62.5 289 HIS A N 1
ATOM 2209 C CA . HIS A 1 289 ? 15.664 -27.469 -10.867 1 62.5 289 HIS A CA 1
ATOM 2210 C C . HIS A 1 289 ? 14.992 -27.328 -12.227 1 62.5 289 HIS A C 1
ATOM 2212 O O . HIS A 1 289 ? 13.789 -27.062 -12.305 1 62.5 289 HIS A O 1
ATOM 2218 N N . LEU A 1 290 ? 15.797 -27.391 -13.234 1 65.19 290 LEU A N 1
ATOM 2219 C CA . LEU A 1 290 ? 15.375 -27.344 -14.633 1 65.19 290 LEU A CA 1
ATOM 2220 C C . LEU A 1 290 ? 15.758 -28.625 -15.352 1 65.19 290 LEU A C 1
ATOM 2222 O O . LEU A 1 290 ? 16.625 -29.375 -14.875 1 65.19 290 LEU A O 1
ATOM 2226 N N . THR A 1 291 ? 15.016 -28.953 -16.453 1 68.38 291 THR A N 1
ATOM 2227 C CA . THR A 1 291 ? 15.547 -29.922 -17.391 1 68.38 291 THR A CA 1
ATOM 2228 C C . THR A 1 291 ? 16.641 -29.312 -18.25 1 68.38 291 THR A C 1
ATOM 2230 O O . THR A 1 291 ? 16.719 -28.078 -18.391 1 68.38 291 THR A O 1
ATOM 2233 N N . GLU A 1 292 ? 17.453 -30.156 -18.828 1 79.5 292 GLU A N 1
ATOM 2234 C CA . GLU A 1 292 ? 18.5 -29.672 -19.703 1 79.5 292 GLU A CA 1
ATOM 2235 C C . GLU A 1 292 ? 17.922 -28.891 -20.875 1 79.5 292 GLU A C 1
ATOM 2237 O O . GLU A 1 292 ? 18.5 -27.875 -21.297 1 79.5 292 GLU A O 1
ATOM 2242 N N . ARG A 1 293 ? 16.797 -29.281 -21.219 1 74 293 ARG A N 1
ATOM 2243 C CA . ARG A 1 293 ? 16.156 -28.625 -22.359 1 74 293 ARG A CA 1
ATOM 2244 C C . ARG A 1 293 ? 15.734 -27.203 -21.984 1 74 293 ARG A C 1
ATOM 2246 O O . ARG A 1 293 ? 15.984 -26.266 -22.75 1 74 293 ARG A O 1
ATOM 2253 N N . THR A 1 294 ? 15.133 -27.094 -20.969 1 70 294 THR A N 1
ATOM 2254 C CA . THR A 1 294 ? 14.68 -25.797 -20.484 1 70 294 THR A CA 1
ATOM 2255 C C . THR A 1 294 ? 15.859 -24.875 -20.219 1 70 294 THR A C 1
ATOM 2257 O O . THR A 1 294 ? 15.805 -23.672 -20.531 1 70 294 THR A O 1
ATOM 2260 N N . LEU A 1 295 ? 16.906 -25.438 -19.609 1 77.75 295 LEU A N 1
ATOM 2261 C CA . LEU A 1 295 ? 18.125 -24.656 -19.375 1 77.75 295 LEU A CA 1
ATOM 2262 C C . LEU A 1 295 ? 18.688 -24.125 -20.703 1 77.75 295 LEU A C 1
ATOM 2264 O O . LEU A 1 295 ? 19.031 -22.953 -20.812 1 77.75 295 LEU A O 1
ATOM 2268 N N . ARG A 1 296 ? 18.719 -24.938 -21.641 1 78.94 296 ARG A N 1
ATOM 2269 C CA . ARG A 1 296 ? 19.234 -24.578 -22.953 1 78.94 296 ARG A CA 1
ATOM 2270 C C . ARG A 1 296 ? 18.391 -23.469 -23.578 1 78.94 296 ARG A C 1
ATOM 2272 O O . ARG A 1 296 ? 18.938 -22.5 -24.109 1 78.94 296 ARG A O 1
ATOM 2279 N N . ARG A 1 297 ? 17.203 -23.562 -23.484 1 72.81 297 ARG A N 1
ATOM 2280 C CA . ARG A 1 297 ? 16.281 -22.594 -24.062 1 72.81 297 ARG A CA 1
ATOM 2281 C C . ARG A 1 297 ? 16.438 -21.234 -23.406 1 72.81 297 ARG A C 1
ATOM 2283 O O . ARG A 1 297 ? 16.453 -20.203 -24.094 1 72.81 297 ARG A O 1
ATOM 2290 N N . ARG A 1 298 ? 16.547 -21.297 -22.219 1 70.56 298 ARG A N 1
ATOM 2291 C CA . ARG A 1 298 ? 16.688 -20.078 -21.453 1 70.56 298 ARG A CA 1
ATOM 2292 C C . ARG A 1 298 ? 17.984 -19.359 -21.797 1 70.56 298 ARG A C 1
ATOM 2294 O O . ARG A 1 298 ? 18.016 -18.125 -21.891 1 70.56 298 ARG A O 1
ATOM 2301 N N . LEU A 1 299 ? 19 -20.156 -21.859 1 75.38 299 LEU A N 1
ATOM 2302 C CA . LEU A 1 299 ? 20.297 -19.594 -22.219 1 75.38 299 LEU A CA 1
ATOM 2303 C C . LEU A 1 299 ? 20.266 -19.047 -23.656 1 75.38 299 LEU A C 1
ATOM 2305 O O . LEU A 1 299 ? 20.797 -17.969 -23.922 1 75.38 299 LEU A O 1
ATOM 2309 N N . ASP A 1 300 ? 19.547 -19.719 -24.406 1 75.12 300 ASP A N 1
ATOM 2310 C CA . ASP A 1 300 ? 19.453 -19.312 -25.797 1 75.12 300 ASP A CA 1
ATOM 2311 C C . ASP A 1 300 ? 18.734 -17.969 -25.938 1 75.12 300 ASP A C 1
ATOM 2313 O O . ASP A 1 300 ? 19.125 -17.141 -26.766 1 75.12 300 ASP A O 1
ATOM 2317 N N . LYS A 1 301 ? 17.797 -17.844 -25.156 1 66.25 301 LYS A N 1
ATOM 2318 C CA . LYS A 1 301 ? 17.031 -16.594 -25.172 1 66.25 301 LYS A CA 1
ATOM 2319 C C . LYS A 1 301 ? 17.906 -15.398 -24.828 1 66.25 301 LYS A C 1
ATOM 2321 O O . LYS A 1 301 ? 17.672 -14.289 -25.328 1 66.25 301 LYS A O 1
ATOM 2326 N N . ASP A 1 302 ? 18.859 -15.695 -24.078 1 64.62 302 ASP A N 1
ATOM 2327 C CA . ASP A 1 302 ? 19.797 -14.656 -23.688 1 64.62 302 ASP A CA 1
ATOM 2328 C C . ASP A 1 302 ? 21 -14.617 -24.625 1 64.62 302 ASP A C 1
ATOM 2330 O O . ASP A 1 302 ? 21.984 -13.938 -24.344 1 64.62 302 ASP A O 1
ATOM 2334 N N . GLY A 1 303 ? 20.875 -15.414 -25.594 1 72.81 303 GLY A N 1
ATOM 2335 C CA . GLY A 1 303 ? 21.969 -15.508 -26.547 1 72.81 303 GLY A CA 1
ATOM 2336 C C . GLY A 1 303 ? 23.188 -16.203 -26 1 72.81 303 GLY A C 1
ATOM 2337 O O . GLY A 1 303 ? 24.312 -15.953 -26.453 1 72.81 303 GLY A O 1
ATOM 2338 N N . LEU A 1 304 ? 22.812 -16.906 -24.953 1 75.81 304 LEU A N 1
ATOM 2339 C CA . LEU A 1 304 ? 23.906 -17.609 -24.312 1 75.81 304 LEU A CA 1
ATOM 2340 C C . LEU A 1 304 ? 23.781 -19.125 -24.516 1 75.81 304 LEU A C 1
ATOM 2342 O O . LEU A 1 304 ? 22.688 -19.625 -24.75 1 75.81 304 LEU A O 1
ATOM 2346 N N . THR A 1 305 ? 24.875 -19.812 -24.656 1 84.25 305 THR A N 1
ATOM 2347 C CA . THR A 1 305 ? 24.938 -21.266 -24.594 1 84.25 305 THR A CA 1
ATOM 2348 C C . THR A 1 305 ? 25.531 -21.719 -23.266 1 84.25 305 THR A C 1
ATOM 2350 O O . THR A 1 305 ? 26.188 -20.938 -22.562 1 84.25 305 THR A O 1
ATOM 2353 N N . PHE A 1 306 ? 25.188 -22.984 -22.891 1 86.75 306 PHE A N 1
ATOM 2354 C CA . PHE A 1 306 ? 25.812 -23.516 -21.703 1 86.75 306 PHE A CA 1
ATOM 2355 C C . PHE A 1 306 ? 27.328 -23.406 -21.766 1 86.75 306 PHE A C 1
ATOM 2357 O O . PHE A 1 306 ? 27.969 -23 -20.797 1 86.75 306 PHE A O 1
ATOM 2364 N N . GLN A 1 307 ? 27.781 -23.672 -22.984 1 85.94 307 GLN A N 1
ATOM 2365 C CA . GLN A 1 307 ? 29.234 -23.641 -23.172 1 85.94 307 GLN A CA 1
ATOM 2366 C C . GLN A 1 307 ? 29.766 -22.234 -22.984 1 85.94 307 GLN A C 1
ATOM 2368 O O . GLN A 1 307 ? 30.812 -22.031 -22.359 1 85.94 307 GLN A O 1
ATOM 2373 N N . SER A 1 308 ? 29.016 -21.266 -23.5 1 85.75 308 SER A N 1
ATOM 2374 C CA . SER A 1 308 ? 29.484 -19.891 -23.359 1 85.75 308 SER A CA 1
ATOM 2375 C C . SER A 1 308 ? 29.406 -19.438 -21.906 1 85.75 308 SER A C 1
ATOM 2377 O O . SER A 1 308 ? 30.297 -18.703 -21.438 1 85.75 308 SER A O 1
ATOM 2379 N N . LEU A 1 309 ? 28.469 -19.875 -21.234 1 82.62 309 LEU A N 1
ATOM 2380 C CA . LEU A 1 309 ? 28.312 -19.562 -19.812 1 82.62 309 LEU A CA 1
ATOM 2381 C C . LEU A 1 309 ? 29.453 -20.188 -19 1 82.62 309 LEU A C 1
ATOM 2383 O O . LEU A 1 309 ? 30.031 -19.531 -18.141 1 82.62 309 LEU A O 1
ATOM 2387 N N . LEU A 1 310 ? 29.672 -21.469 -19.312 1 87.12 310 LEU A N 1
ATOM 2388 C CA . LEU A 1 310 ? 30.75 -22.188 -18.656 1 87.12 310 LEU A CA 1
ATOM 2389 C C . LEU A 1 310 ? 32.094 -21.5 -18.906 1 87.12 310 LEU A C 1
ATOM 2391 O O . LEU A 1 310 ? 32.875 -21.328 -17.984 1 87.12 310 LEU A O 1
ATOM 2395 N N . ASP A 1 311 ? 32.219 -21.062 -20.078 1 85.06 311 ASP A N 1
ATOM 2396 C CA . ASP A 1 311 ? 33.469 -20.375 -20.453 1 85.06 311 ASP A CA 1
ATOM 2397 C C . ASP A 1 311 ? 33.625 -19.062 -19.688 1 85.06 311 ASP A C 1
ATOM 2399 O O . ASP A 1 311 ? 34.719 -18.734 -19.234 1 85.06 311 ASP A O 1
ATOM 2403 N N . ASP A 1 312 ? 32.594 -18.422 -19.578 1 82.62 312 ASP A N 1
ATOM 2404 C CA . ASP A 1 312 ? 32.594 -17.141 -18.875 1 82.62 312 ASP A CA 1
ATOM 2405 C C . ASP A 1 312 ? 32.969 -17.328 -17.406 1 82.62 312 ASP A C 1
ATOM 2407 O O . ASP A 1 312 ? 33.75 -16.578 -16.859 1 82.62 312 ASP A O 1
ATOM 2411 N N . VAL A 1 313 ? 32.375 -18.312 -16.812 1 85.12 313 VAL A N 1
ATOM 2412 C CA . VAL A 1 313 ? 32.625 -18.578 -15.398 1 85.12 313 VAL A CA 1
ATOM 2413 C C . VAL A 1 313 ? 34.062 -19.016 -15.211 1 85.12 313 VAL A C 1
ATOM 2415 O O . VAL A 1 313 ? 34.75 -18.547 -14.297 1 85.12 313 VAL A O 1
ATOM 2418 N N . ARG A 1 314 ? 34.438 -19.906 -16.109 1 87.31 314 ARG A N 1
ATOM 2419 C CA . ARG A 1 314 ? 35.812 -20.391 -16.047 1 87.31 314 ARG A CA 1
ATOM 2420 C C . ARG A 1 314 ? 36.781 -19.234 -16.234 1 87.31 314 ARG A C 1
ATOM 2422 O O . ARG A 1 314 ? 37.812 -19.172 -15.523 1 87.31 314 ARG A O 1
ATOM 2429 N N . ARG A 1 315 ? 36.5 -18.422 -17.094 1 85.69 315 ARG A N 1
ATOM 2430 C CA . ARG A 1 315 ? 37.375 -17.266 -17.328 1 85.69 315 ARG A CA 1
ATOM 2431 C C . ARG A 1 315 ? 37.469 -16.391 -16.094 1 85.69 315 ARG A C 1
ATOM 2433 O O . ARG A 1 315 ? 38.562 -16.047 -15.641 1 85.69 315 ARG A O 1
ATOM 2440 N N . ASP A 1 316 ? 36.406 -16.062 -15.578 1 82.06 316 ASP A N 1
ATOM 2441 C CA . ASP A 1 316 ? 36.375 -15.195 -14.414 1 82.06 316 ASP A CA 1
ATOM 2442 C C . ASP A 1 316 ? 37.094 -15.828 -13.227 1 82.06 316 ASP A C 1
ATOM 2444 O O . ASP A 1 316 ? 37.844 -15.156 -12.523 1 82.06 316 ASP A O 1
ATOM 2448 N N . GLU A 1 317 ? 36.844 -17.078 -13.047 1 82.31 317 GLU A N 1
ATOM 2449 C CA . GLU A 1 317 ? 37.5 -17.797 -11.969 1 82.31 317 GLU A CA 1
ATOM 2450 C C . GLU A 1 317 ? 39 -17.891 -12.211 1 82.31 317 GLU A C 1
ATOM 2452 O O . GLU A 1 317 ? 39.781 -17.781 -11.281 1 82.31 317 GLU A O 1
ATOM 2457 N N . ALA A 1 318 ? 39.25 -18.109 -13.414 1 86.12 318 ALA A N 1
ATOM 2458 C CA . ALA A 1 318 ? 40.656 -18.188 -13.789 1 86.12 318 ALA A CA 1
ATOM 2459 C C . ALA A 1 318 ? 41.375 -16.875 -13.477 1 86.12 318 ALA A C 1
ATOM 2461 O O . ALA A 1 318 ? 42.469 -16.891 -12.875 1 86.12 318 ALA A O 1
ATOM 2462 N N . VAL A 1 319 ? 40.75 -15.859 -13.805 1 82 319 VAL A N 1
ATOM 2463 C CA . VAL A 1 319 ? 41.344 -14.547 -13.594 1 82 319 VAL A CA 1
ATOM 2464 C C . VAL A 1 319 ? 41.5 -14.297 -12.094 1 82 319 VAL A C 1
ATOM 2466 O O . VAL A 1 319 ? 42.562 -13.789 -11.656 1 82 319 VAL A O 1
ATOM 2469 N N . ARG A 1 320 ? 40.656 -14.719 -11.398 1 79.81 320 ARG A N 1
ATOM 2470 C CA . ARG A 1 320 ? 40.688 -14.555 -9.945 1 79.81 320 ARG A CA 1
ATOM 2471 C C . ARG A 1 320 ? 41.812 -15.422 -9.336 1 79.81 320 ARG A C 1
ATOM 2473 O O . ARG A 1 320 ? 42.531 -14.969 -8.461 1 79.81 320 ARG A O 1
ATOM 2480 N N . MET A 1 321 ? 41.906 -16.641 -9.859 1 82 321 MET A N 1
ATOM 2481 C CA . MET A 1 321 ? 42.844 -17.609 -9.305 1 82 321 MET A CA 1
ATOM 2482 C C . MET A 1 321 ? 44.25 -17.281 -9.734 1 82 321 MET A C 1
ATOM 2484 O O . MET A 1 321 ? 45.219 -17.547 -9 1 82 321 MET A O 1
ATOM 2488 N N . LEU A 1 322 ? 44.312 -16.719 -10.844 1 82.5 322 LEU A N 1
ATOM 2489 C CA . LEU A 1 322 ? 45.625 -16.406 -11.375 1 82.5 322 LEU A CA 1
ATOM 2490 C C . LEU A 1 322 ? 46.281 -15.273 -10.578 1 82.5 322 LEU A C 1
ATOM 2492 O O . LEU A 1 322 ? 47.5 -15.109 -10.609 1 82.5 322 LEU A O 1
ATOM 2496 N N . ASP A 1 323 ? 45.438 -14.633 -9.82 1 74.94 323 ASP A N 1
ATOM 2497 C CA . ASP A 1 323 ? 45.969 -13.57 -8.961 1 74.94 323 ASP A CA 1
ATOM 2498 C C . ASP A 1 323 ? 46.531 -14.148 -7.676 1 74.94 323 ASP A C 1
ATOM 2500 O O . ASP A 1 323 ? 47.25 -13.453 -6.949 1 74.94 323 ASP A O 1
ATOM 2504 N N . ASP A 1 324 ? 46.281 -15.305 -7.488 1 76.62 324 ASP A N 1
ATOM 2505 C CA . ASP A 1 324 ? 46.844 -16 -6.34 1 76.62 324 ASP A CA 1
ATOM 2506 C C . ASP A 1 324 ? 48.188 -16.625 -6.688 1 76.62 324 ASP A C 1
ATOM 2508 O O . ASP A 1 324 ? 48.25 -17.578 -7.465 1 76.62 324 ASP A O 1
ATOM 2512 N N . PRO A 1 325 ? 49.25 -16.172 -6.133 1 76.56 325 PRO A N 1
ATOM 2513 C CA . PRO A 1 325 ? 50.594 -16.656 -6.484 1 76.56 325 PRO A CA 1
ATOM 2514 C C . PRO A 1 325 ? 50.844 -18.094 -6.035 1 76.56 325 PRO A C 1
ATOM 2516 O O . PRO A 1 325 ? 51.75 -18.75 -6.539 1 76.56 325 PRO A O 1
ATOM 2519 N N . GLU A 1 326 ? 50.094 -18.625 -5.172 1 79.12 326 GLU A N 1
ATOM 2520 C CA . GLU A 1 326 ? 50.312 -19.953 -4.637 1 79.12 326 GLU A CA 1
ATOM 2521 C C . GLU A 1 326 ? 49.719 -21.031 -5.555 1 79.12 326 GLU A C 1
ATOM 2523 O O . GLU A 1 326 ? 50.031 -22.219 -5.391 1 79.12 326 GLU A O 1
ATOM 2528 N N . LEU A 1 327 ? 49.031 -20.625 -6.535 1 83.62 327 LEU A N 1
ATOM 2529 C CA . LEU A 1 327 ? 48.375 -21.609 -7.395 1 83.62 327 LEU A CA 1
ATOM 2530 C C . LEU A 1 327 ? 49.125 -21.75 -8.719 1 83.62 327 LEU A C 1
ATOM 2532 O O . LEU A 1 327 ? 49.469 -20.75 -9.352 1 83.62 327 LEU A O 1
ATOM 2536 N N . THR A 1 328 ? 49.469 -23 -9.008 1 84.94 328 THR A N 1
ATOM 2537 C CA . THR A 1 328 ? 50.094 -23.297 -10.297 1 84.94 328 THR A CA 1
ATOM 2538 C C . THR A 1 328 ? 49.062 -23.375 -11.406 1 84.94 328 THR A C 1
ATOM 2540 O O . THR A 1 328 ? 47.844 -23.516 -11.125 1 84.94 328 THR A O 1
ATOM 2543 N N . VAL A 1 329 ? 49.469 -23.266 -12.602 1 86.12 329 VAL A N 1
ATOM 2544 C CA . VAL A 1 329 ? 48.594 -23.375 -13.758 1 86.12 329 VAL A CA 1
ATOM 2545 C C . VAL A 1 329 ? 47.938 -24.734 -13.781 1 86.12 329 VAL A C 1
ATOM 2547 O O . VAL A 1 329 ? 46.75 -24.859 -14.133 1 86.12 329 VAL A O 1
ATOM 2550 N N . ALA A 1 330 ? 48.75 -25.688 -13.367 1 86.56 330 ALA A N 1
ATOM 2551 C CA . ALA A 1 330 ? 48.219 -27.047 -13.32 1 86.56 330 ALA A CA 1
ATOM 2552 C C . ALA A 1 330 ? 47.094 -27.156 -12.281 1 86.56 330 ALA A C 1
ATOM 2554 O O . ALA A 1 330 ? 46.062 -27.781 -12.539 1 86.56 330 ALA A O 1
ATOM 2555 N N . ALA A 1 331 ? 47.281 -26.531 -11.195 1 86.88 331 ALA A N 1
ATOM 2556 C CA . ALA A 1 331 ? 46.281 -26.562 -10.125 1 86.88 331 ALA A CA 1
ATOM 2557 C C . ALA A 1 331 ? 45 -25.812 -10.547 1 86.88 331 ALA A C 1
ATOM 2559 O O . ALA A 1 331 ? 43.906 -26.25 -10.266 1 86.88 331 ALA A O 1
ATOM 2560 N N . ILE A 1 332 ? 45.188 -24.75 -11.156 1 87.12 332 ILE A N 1
ATOM 2561 C CA . ILE A 1 332 ? 44.062 -23.953 -11.633 1 87.12 332 ILE A CA 1
ATOM 2562 C C . ILE A 1 332 ? 43.281 -24.719 -12.688 1 87.12 332 ILE A C 1
ATOM 2564 O O . ILE A 1 332 ? 42.062 -24.75 -12.656 1 87.12 332 ILE A O 1
ATOM 2568 N N . ALA A 1 333 ? 44.031 -25.344 -13.539 1 87.56 333 ALA A N 1
ATOM 2569 C CA . ALA A 1 333 ? 43.375 -26.156 -14.562 1 87.56 333 ALA A CA 1
ATOM 2570 C C . ALA A 1 333 ? 42.5 -27.234 -13.945 1 87.56 333 ALA A C 1
ATOM 2572 O O . ALA A 1 333 ? 41.375 -27.438 -14.375 1 87.56 333 ALA A O 1
ATOM 2573 N N . GLU A 1 334 ? 43 -27.859 -12.961 1 84.75 334 GLU A N 1
ATOM 2574 C CA . GLU A 1 334 ? 42.281 -28.906 -12.266 1 84.75 334 GLU A CA 1
ATOM 2575 C C . GLU A 1 334 ? 41.031 -28.359 -11.586 1 84.75 334 GLU A C 1
ATOM 2577 O O . GLU A 1 334 ? 39.938 -28.938 -11.68 1 84.75 334 GLU A O 1
ATOM 2582 N N . ARG A 1 335 ? 41.125 -27.219 -11.023 1 84.06 335 ARG A N 1
ATOM 2583 C CA . ARG A 1 335 ? 40.031 -26.609 -10.297 1 84.06 335 ARG A CA 1
ATOM 2584 C C . ARG A 1 335 ? 38.938 -26.141 -11.25 1 84.06 335 ARG A C 1
ATOM 2586 O O . ARG A 1 335 ? 37.75 -26.125 -10.898 1 84.06 335 ARG A O 1
ATOM 2593 N N . LEU A 1 336 ? 39.406 -25.844 -12.359 1 86.81 336 LEU A N 1
ATOM 2594 C CA . LEU A 1 336 ? 38.469 -25.344 -13.359 1 86.81 336 LEU A CA 1
ATOM 2595 C C . LEU A 1 336 ? 37.875 -26.484 -14.172 1 86.81 336 LEU A C 1
ATOM 2597 O O . LEU A 1 336 ? 37 -26.25 -15 1 86.81 336 LEU A O 1
ATOM 2601 N N . GLY A 1 337 ? 38.344 -27.719 -13.977 1 81.31 337 GLY A N 1
ATOM 2602 C CA . GLY A 1 337 ? 37.75 -28.906 -14.562 1 81.31 337 GLY A CA 1
ATOM 2603 C C . GLY A 1 337 ? 38.344 -29.266 -15.906 1 81.31 337 GLY A C 1
ATOM 2604 O O . GLY A 1 337 ? 37.719 -29.938 -16.719 1 81.31 337 GLY A O 1
ATOM 2605 N N . TYR A 1 338 ? 39.531 -28.812 -16.156 1 86 338 TYR A N 1
ATOM 2606 C CA . TYR A 1 338 ? 40.188 -29.219 -17.391 1 86 338 TYR A CA 1
ATOM 2607 C C . TYR A 1 338 ? 40.969 -30.516 -17.188 1 86 338 TYR A C 1
ATOM 2609 O O . TYR A 1 338 ? 41.531 -30.75 -16.109 1 86 338 TYR A O 1
ATOM 2617 N N . SER A 1 339 ? 40.938 -31.312 -18.219 1 82.25 339 SER A N 1
ATOM 2618 C CA . SER A 1 339 ? 41.625 -32.594 -18.141 1 82.25 339 SER A CA 1
ATOM 2619 C C . SER A 1 339 ? 43.156 -32.406 -18.234 1 82.25 339 SER A C 1
ATOM 2621 O O . SER A 1 339 ? 43.906 -33.219 -17.703 1 82.25 339 SER A O 1
ATOM 2623 N N . GLU A 1 340 ? 43.594 -31.375 -18.906 1 86.62 340 GLU A N 1
ATOM 2624 C CA . GLU A 1 340 ? 45 -31.109 -19.109 1 86.62 340 GLU A CA 1
ATOM 2625 C C . GLU A 1 340 ? 45.312 -29.625 -19.031 1 86.62 340 GLU A C 1
ATOM 2627 O O . GLU A 1 340 ? 44.531 -28.797 -19.484 1 86.62 340 GLU A O 1
ATOM 2632 N N . PRO A 1 341 ? 46.406 -29.281 -18.406 1 88.19 341 PRO A N 1
ATOM 2633 C CA . PRO A 1 341 ? 46.812 -27.859 -18.328 1 88.19 341 PRO A CA 1
ATOM 2634 C C . PRO A 1 341 ? 46.906 -27.203 -19.688 1 88.19 341 PRO A C 1
ATOM 2636 O O . PRO A 1 341 ? 46.625 -26 -19.828 1 88.19 341 PRO A O 1
ATOM 2639 N N . ARG A 1 342 ? 47.281 -27.953 -20.641 1 86.19 342 ARG A N 1
ATOM 2640 C CA . ARG A 1 342 ? 47.406 -27.422 -22 1 86.19 342 ARG A CA 1
ATOM 2641 C C . ARG A 1 342 ? 46.031 -26.906 -22.5 1 86.19 342 ARG A C 1
ATOM 2643 O O . ARG A 1 342 ? 45.969 -25.875 -23.172 1 86.19 342 ARG A O 1
ATOM 2650 N N . SER A 1 343 ? 45.062 -27.609 -22.234 1 88.62 343 SER A N 1
ATOM 2651 C CA . SER A 1 343 ? 43.719 -27.234 -22.656 1 88.62 343 SER A CA 1
ATOM 2652 C C . SER A 1 343 ? 43.281 -25.922 -22 1 88.62 343 SER A C 1
ATOM 2654 O O . SER A 1 343 ? 42.625 -25.094 -22.625 1 88.62 343 SER A O 1
ATOM 2656 N N . PHE A 1 344 ? 43.719 -25.812 -20.797 1 90.19 344 PHE A N 1
ATOM 2657 C CA . PHE A 1 344 ? 43.406 -24.578 -20.078 1 90.19 344 PHE A CA 1
ATOM 2658 C C . PHE A 1 344 ? 44.156 -23.391 -20.688 1 90.19 344 PHE A C 1
ATOM 2660 O O . PHE A 1 344 ? 43.594 -22.328 -20.906 1 90.19 344 PHE A O 1
ATOM 2667 N N . ARG A 1 345 ? 45.344 -23.594 -20.938 1 86.44 345 ARG A N 1
ATOM 2668 C CA . ARG A 1 345 ? 46.156 -22.531 -21.516 1 86.44 345 ARG A CA 1
ATOM 2669 C C . ARG A 1 345 ? 45.562 -22.062 -22.844 1 86.44 345 ARG A C 1
ATOM 2671 O O . ARG A 1 345 ? 45.5 -20.859 -23.109 1 86.44 345 ARG A O 1
ATOM 2678 N N . HIS A 1 346 ? 45.125 -22.969 -23.609 1 88.44 346 HIS A N 1
ATOM 2679 C CA . HIS A 1 346 ? 44.531 -22.656 -24.891 1 88.44 346 HIS A CA 1
ATOM 2680 C C . HIS A 1 346 ? 43.219 -21.859 -24.719 1 88.44 346 HIS A C 1
ATOM 2682 O O . HIS A 1 346 ? 43 -20.891 -25.422 1 88.44 346 HIS A O 1
ATOM 2688 N N . ALA A 1 347 ? 42.5 -22.281 -23.844 1 87.75 347 ALA A N 1
ATOM 2689 C CA . ALA A 1 347 ? 41.25 -21.625 -23.578 1 87.75 347 ALA A CA 1
ATOM 2690 C C . ALA A 1 347 ? 41.469 -20.203 -23.062 1 87.75 347 ALA A C 1
ATOM 2692 O O . ALA A 1 347 ? 40.781 -19.266 -23.484 1 87.75 347 ALA A O 1
ATOM 2693 N N . TYR A 1 348 ? 42.344 -20.109 -22.125 1 87.88 348 TYR A N 1
ATOM 2694 C CA . TYR A 1 348 ? 42.656 -18.812 -21.531 1 87.88 348 TYR A CA 1
ATOM 2695 C C . TYR A 1 348 ? 43.125 -17.828 -22.594 1 87.88 348 TYR A C 1
ATOM 2697 O O . TYR A 1 348 ? 42.688 -16.672 -22.609 1 87.88 348 TYR A O 1
ATOM 2705 N N . ARG A 1 349 ? 43.875 -18.312 -23.406 1 85 349 ARG A N 1
ATOM 2706 C CA . ARG A 1 349 ? 44.344 -17.484 -24.516 1 85 349 ARG A CA 1
ATOM 2707 C C . ARG A 1 349 ? 43.188 -17.078 -25.422 1 85 349 ARG A C 1
ATOM 2709 O O . ARG A 1 349 ? 43.125 -15.945 -25.891 1 85 349 ARG A O 1
ATOM 2716 N N . ARG A 1 350 ? 42.438 -17.938 -25.641 1 84.88 350 ARG A N 1
ATOM 2717 C CA . ARG A 1 350 ? 41.281 -17.656 -26.484 1 84.88 350 ARG A CA 1
ATOM 2718 C C . ARG A 1 350 ? 40.375 -16.594 -25.844 1 84.88 350 ARG A C 1
ATOM 2720 O O . ARG A 1 350 ? 39.844 -15.734 -26.531 1 84.88 350 ARG A O 1
ATOM 2727 N N . TRP A 1 351 ? 40.281 -16.656 -24.562 1 82.06 351 TRP A N 1
ATOM 2728 C CA . TRP A 1 351 ? 39.406 -15.75 -23.828 1 82.06 351 TRP A CA 1
ATOM 2729 C C . TRP A 1 351 ? 40 -14.359 -23.734 1 82.06 351 TRP A C 1
ATOM 2731 O O . TRP A 1 351 ? 39.312 -13.352 -23.875 1 82.06 351 TRP A O 1
ATOM 2741 N N . THR A 1 352 ? 41.281 -14.375 -23.406 1 80.56 352 THR A N 1
ATOM 2742 C CA . THR A 1 352 ? 41.906 -13.125 -22.953 1 80.56 352 THR A CA 1
ATOM 2743 C C . THR A 1 352 ? 42.875 -12.617 -24 1 80.56 352 THR A C 1
ATOM 2745 O O . THR A 1 352 ? 43.312 -11.461 -23.938 1 80.56 352 THR A O 1
ATOM 2748 N N . GLY A 1 353 ? 43.25 -13.5 -24.859 1 80.88 353 GLY A N 1
ATOM 2749 C CA . GLY A 1 353 ? 44.281 -13.18 -25.844 1 80.88 353 GLY A CA 1
ATOM 2750 C C . GLY A 1 353 ? 45.688 -13.289 -25.281 1 80.88 353 GLY A C 1
ATOM 2751 O O . GLY A 1 353 ? 46.656 -13.078 -26.016 1 80.88 353 GLY A O 1
ATOM 2752 N N . ARG A 1 354 ? 45.75 -13.617 -23.969 1 80.31 354 ARG A N 1
ATOM 2753 C CA . ARG A 1 354 ? 47.062 -13.68 -23.312 1 80.31 354 ARG A CA 1
ATOM 2754 C C . ARG A 1 354 ? 47.312 -15.062 -22.703 1 80.31 354 ARG A C 1
ATOM 2756 O O . ARG A 1 354 ? 46.375 -15.828 -22.5 1 80.31 354 ARG A O 1
ATOM 2763 N N . THR A 1 355 ? 48.562 -15.43 -22.5 1 80.31 355 THR A N 1
ATOM 2764 C CA . THR A 1 355 ? 48.938 -16.641 -21.766 1 80.31 355 THR A CA 1
ATOM 2765 C C . THR A 1 355 ? 48.938 -16.391 -20.266 1 80.31 355 THR A C 1
ATOM 2767 O O . THR A 1 355 ? 49.281 -15.305 -19.812 1 80.31 355 THR A O 1
ATOM 2770 N N . PRO A 1 356 ? 48.5 -17.328 -19.547 1 78.31 356 PRO A N 1
ATOM 2771 C CA . PRO A 1 356 ? 48.469 -17.125 -18.094 1 78.31 356 PRO A CA 1
ATOM 2772 C C . PRO A 1 356 ? 49.844 -16.828 -17.516 1 78.31 356 PRO A C 1
ATOM 2774 O O . PRO A 1 356 ? 50.844 -17.391 -17.984 1 78.31 356 PRO A O 1
ATOM 2777 N N . ARG A 1 357 ? 50.031 -15.891 -16.766 1 66.88 357 ARG A N 1
ATOM 2778 C CA . ARG A 1 357 ? 51.281 -15.391 -16.234 1 66.88 357 ARG A CA 1
ATOM 2779 C C . ARG A 1 357 ? 52.031 -16.5 -15.492 1 66.88 357 ARG A C 1
ATOM 2781 O O . ARG A 1 357 ? 53.281 -16.516 -15.492 1 66.88 357 ARG A O 1
ATOM 2788 N N . ALA A 1 358 ? 51.375 -17.328 -14.859 1 60.44 358 ALA A N 1
ATOM 2789 C CA . ALA A 1 358 ? 52.094 -18.297 -14.031 1 60.44 358 ALA A CA 1
ATOM 2790 C C . ALA A 1 358 ? 52.938 -19.234 -14.875 1 60.44 358 ALA A C 1
ATOM 2792 O O . ALA A 1 358 ? 53.75 -19.984 -14.344 1 60.44 358 ALA A O 1
ATOM 2793 N N . ASP A 1 359 ? 52.75 -19.266 -16.125 1 55.66 359 ASP A N 1
ATOM 2794 C CA . ASP A 1 359 ? 53.594 -20.078 -17 1 55.66 359 ASP A CA 1
ATOM 2795 C C . ASP A 1 359 ? 54.938 -19.422 -17.25 1 55.66 359 ASP A C 1
ATOM 2797 O O . ASP A 1 359 ? 55.844 -20.031 -17.844 1 55.66 359 ASP A O 1
ATOM 2801 N N . GLN A 1 360 ? 55.062 -18.281 -17.109 1 51.03 360 GLN A N 1
ATOM 2802 C CA . GLN A 1 360 ? 56.312 -17.672 -17.562 1 51.03 360 GLN A CA 1
ATOM 2803 C C . GLN A 1 360 ? 57.531 -18.359 -16.906 1 51.03 360 GLN A C 1
ATOM 2805 O O . GLN A 1 360 ? 58.594 -18.469 -17.5 1 51.03 360 GLN A O 1
ATOM 2810 N N . ASP A 1 361 ? 57.438 -18.719 -15.703 1 44.78 361 ASP A N 1
ATOM 2811 C CA . ASP A 1 361 ? 58.688 -19.219 -15.18 1 44.78 361 ASP A CA 1
ATOM 2812 C C . ASP A 1 361 ? 59 -20.625 -15.703 1 44.78 361 ASP A C 1
ATOM 2814 O O . ASP A 1 361 ? 60.031 -21.188 -15.414 1 44.78 361 ASP A O 1
ATOM 2818 N N . ALA A 1 362 ? 58.094 -21.328 -16.281 1 41.03 362 ALA A N 1
ATOM 2819 C CA . ALA A 1 362 ? 58.531 -22.688 -16.625 1 41.03 362 ALA A CA 1
ATOM 2820 C C . ALA A 1 362 ? 59.312 -22.688 -17.922 1 41.03 362 ALA A C 1
ATOM 2822 O O . ALA A 1 362 ? 60 -23.672 -18.25 1 41.03 362 ALA A O 1
ATOM 2823 N N . ASP A 1 363 ? 59.062 -21.828 -18.922 1 39.5 363 ASP A N 1
ATOM 2824 C CA . ASP A 1 363 ? 60.062 -21.906 -20 1 39.5 363 ASP A CA 1
ATOM 2825 C C . ASP A 1 363 ? 61.375 -21.234 -19.609 1 39.5 363 ASP A C 1
ATOM 2827 O O . ASP A 1 363 ? 62.281 -21.094 -20.438 1 39.5 363 ASP A O 1
ATOM 2831 N N . ALA A 1 364 ? 61.594 -20.719 -18.359 1 35.53 364 ALA A N 1
ATOM 2832 C CA . ALA A 1 364 ? 63.031 -20.453 -18.125 1 35.53 364 ALA A CA 1
ATOM 2833 C C . ALA A 1 364 ? 63.719 -21.688 -17.578 1 35.53 364 ALA A C 1
ATOM 2835 O O . ALA A 1 364 ? 63.156 -22.469 -16.844 1 35.53 364 ALA A O 1
ATOM 2836 N N . MET B 1 1 ? -9.836 -6.191 51.656 1 24.03 1 MET B N 1
ATOM 2837 C CA . MET B 1 1 ? -9.102 -6.797 50.531 1 24.03 1 MET B CA 1
ATOM 2838 C C . MET B 1 1 ? -8.656 -5.734 49.531 1 24.03 1 MET B C 1
ATOM 2840 O O . MET B 1 1 ? -9.492 -5.039 48.938 1 24.03 1 MET B O 1
ATOM 2844 N N . ASN B 1 2 ? -7.387 -5.125 49.625 1 24.84 2 ASN B N 1
ATOM 2845 C CA . ASN B 1 2 ? -6.629 -3.941 49.219 1 24.84 2 ASN B CA 1
ATOM 2846 C C . ASN B 1 2 ? -6.164 -4.016 47.781 1 24.84 2 ASN B C 1
ATOM 2848 O O . ASN B 1 2 ? -5.355 -4.875 47.438 1 24.84 2 ASN B O 1
ATOM 2852 N N . SER B 1 3 ? -7.039 -3.834 46.781 1 27.66 3 SER B N 1
ATOM 2853 C CA . SER B 1 3 ? -6.875 -3.998 45.312 1 27.66 3 SER B CA 1
ATOM 2854 C C . SER B 1 3 ? -5.766 -3.1 44.781 1 27.66 3 SER B C 1
ATOM 2856 O O . SER B 1 3 ? -5.926 -1.88 44.719 1 27.66 3 SER B O 1
ATOM 2858 N N . ARG B 1 4 ? -4.438 -3.533 45 1 30.53 4 ARG B N 1
ATOM 2859 C CA . 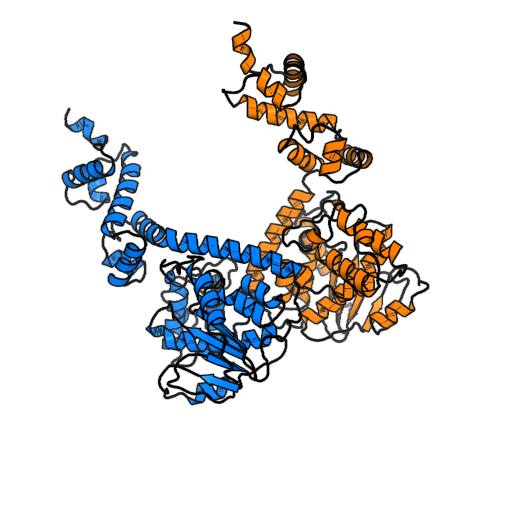ARG B 1 4 ? -3.184 -2.912 44.594 1 30.53 4 ARG B CA 1
ATOM 2860 C C . ARG B 1 4 ? -3.178 -2.621 43.094 1 30.53 4 ARG B C 1
ATOM 2862 O O . ARG B 1 4 ? -3.244 -3.543 42.281 1 30.53 4 ARG B O 1
ATOM 2869 N N . SER B 1 5 ? -3.777 -1.532 42.625 1 30 5 SER B N 1
ATOM 2870 C CA . SER B 1 5 ? -3.869 -0.95 41.281 1 30 5 SER B CA 1
ATOM 2871 C C . SER B 1 5 ? -2.494 -0.827 40.656 1 30 5 SER B C 1
ATOM 2873 O O . SER B 1 5 ? -1.563 -0.291 41.25 1 30 5 SER B O 1
ATOM 2875 N N . HIS B 1 6 ? -2.078 -1.839 39.812 1 32.12 6 HIS B N 1
ATOM 2876 C CA . HIS B 1 6 ? -0.781 -2.109 39.188 1 32.12 6 HIS B CA 1
ATOM 2877 C C . HIS B 1 6 ? -0.271 -0.897 38.438 1 32.12 6 HIS B C 1
ATOM 2879 O O . HIS B 1 6 ? -0.802 -0.562 37.375 1 32.12 6 HIS B O 1
ATOM 2885 N N . PRO B 1 7 ? 0.483 -0.003 39 1 34.97 7 PRO B N 1
ATOM 2886 C CA . PRO B 1 7 ? 1.147 1.219 38.562 1 34.97 7 PRO B CA 1
ATOM 2887 C C . PRO B 1 7 ? 2.133 0.961 37.406 1 34.97 7 PRO B C 1
ATOM 2889 O O . PRO B 1 7 ? 2.57 1.901 36.75 1 34.97 7 PRO B O 1
ATOM 2892 N N . ASP B 1 8 ? 2.609 -0.282 37.25 1 32.59 8 ASP B N 1
ATOM 2893 C CA . ASP B 1 8 ? 3.85 -0.542 36.531 1 32.59 8 ASP B CA 1
ATOM 2894 C C . ASP B 1 8 ? 3.641 -0.436 35.031 1 32.59 8 ASP B C 1
ATOM 2896 O O . ASP B 1 8 ? 4.605 -0.436 34.25 1 32.59 8 ASP B O 1
ATOM 2900 N N . GLN B 1 9 ? 2.4 -0.686 34.625 1 30.86 9 GLN B N 1
ATOM 2901 C CA . GLN B 1 9 ? 2.205 -0.736 33.188 1 30.86 9 GLN B CA 1
ATOM 2902 C C . GLN B 1 9 ? 2.438 0.631 32.531 1 30.86 9 GLN B C 1
ATOM 2904 O O . GLN B 1 9 ? 2.633 0.734 31.328 1 30.86 9 GLN B O 1
ATOM 2909 N N . SER B 1 10 ? 2.391 1.655 33.375 1 34.69 10 SER B N 1
ATOM 2910 C CA . SER B 1 10 ? 2.555 3.025 32.906 1 34.69 10 SER B CA 1
ATOM 2911 C C . SER B 1 10 ? 4.012 3.32 32.562 1 34.69 10 SER B C 1
ATOM 2913 O O . SER B 1 10 ? 4.293 4.07 31.625 1 34.69 10 SER B O 1
ATOM 2915 N N . ARG B 1 11 ? 4.902 2.697 33.312 1 29.41 11 ARG B N 1
ATOM 2916 C CA . ARG B 1 11 ? 6.312 3.037 33.188 1 29.41 11 ARG B CA 1
ATOM 2917 C C . ARG B 1 11 ? 6.906 2.438 31.922 1 29.41 11 ARG B C 1
ATOM 2919 O O . ARG B 1 11 ? 7.734 3.066 31.266 1 29.41 11 ARG B O 1
ATOM 2926 N N . ALA B 1 12 ? 6.59 1.22 31.656 1 32.81 12 ALA B N 1
ATOM 2927 C CA . ALA B 1 12 ? 7.188 0.536 30.516 1 32.81 12 ALA B CA 1
ATOM 2928 C C . ALA B 1 12 ? 6.836 1.24 29.203 1 32.81 12 ALA B C 1
ATOM 2930 O O . ALA B 1 12 ? 7.609 1.202 28.25 1 32.81 12 ALA B O 1
ATOM 2931 N N . GLU B 1 13 ? 5.637 1.686 29.109 1 29 13 GLU B N 1
ATOM 2932 C CA . GLU B 1 13 ? 5.191 2.428 27.938 1 29 13 GLU B CA 1
ATOM 2933 C C . GLU B 1 13 ? 5.949 3.746 27.797 1 29 13 GLU B C 1
ATOM 2935 O O . GLU B 1 13 ? 6.25 4.18 26.688 1 29 13 GLU B O 1
ATOM 2940 N N . ARG B 1 14 ? 6.348 4.32 28.938 1 32.91 14 ARG B N 1
ATOM 2941 C CA . ARG B 1 14 ? 7.172 5.523 28.938 1 32.91 14 ARG B CA 1
ATOM 2942 C C . ARG B 1 14 ? 8.602 5.203 28.5 1 32.91 14 ARG B C 1
ATOM 2944 O O . ARG B 1 14 ? 9.258 6.016 27.844 1 32.91 14 ARG B O 1
ATOM 2951 N N . SER B 1 15 ? 9.125 4.074 28.953 1 31.81 15 SER B N 1
ATOM 2952 C CA . SER B 1 15 ? 10.516 3.703 28.75 1 31.81 15 SER B CA 1
ATOM 2953 C C . SER B 1 15 ? 10.773 3.338 27.281 1 31.81 15 SER B C 1
ATOM 2955 O O . SER B 1 15 ? 11.844 3.641 26.734 1 31.81 15 SER B O 1
ATOM 2957 N N . LEU B 1 16 ? 9.875 2.617 26.688 1 28.02 16 LEU B N 1
ATOM 2958 C CA . LEU B 1 16 ? 10.18 2.242 25.312 1 28.02 16 LEU B CA 1
ATOM 2959 C C . LEU B 1 16 ? 10.156 3.463 24.406 1 28.02 16 LEU B C 1
ATOM 2961 O O . LEU B 1 16 ? 10.867 3.502 23.391 1 28.02 16 LEU B O 1
ATOM 2965 N N . ARG B 1 17 ? 9.367 4.492 24.656 1 31.55 17 ARG B N 1
ATOM 2966 C CA . ARG B 1 17 ? 9.375 5.762 23.938 1 31.55 17 ARG B CA 1
ATOM 2967 C C . ARG B 1 17 ? 10.672 6.523 24.172 1 31.55 17 ARG B C 1
ATOM 2969 O O . ARG B 1 17 ? 11.203 7.164 23.266 1 31.55 17 ARG B O 1
ATOM 2976 N N . SER B 1 18 ? 11.148 6.539 25.438 1 32.06 18 SER B N 1
ATOM 2977 C CA . SER B 1 18 ? 12.391 7.164 25.875 1 32.06 18 SER B CA 1
ATOM 2978 C C . SER B 1 18 ? 13.602 6.457 25.297 1 32.06 18 SER B C 1
ATOM 2980 O O . SER B 1 18 ? 14.617 7.09 25.016 1 32.06 18 SER B O 1
ATOM 2982 N N . SER B 1 19 ? 13.641 5.164 25.391 1 29.7 19 SER B N 1
ATOM 2983 C CA . SER B 1 19 ? 14.859 4.473 24.984 1 29.7 19 SER B CA 1
ATOM 2984 C C . SER B 1 19 ? 15.102 4.617 23.484 1 29.7 19 SER B C 1
ATOM 2986 O O . SER B 1 19 ? 16.219 4.398 23 1 29.7 19 SER B O 1
ATOM 2988 N N . LEU B 1 20 ? 14.016 4.367 22.734 1 32.91 20 LEU B N 1
ATOM 2989 C CA . LEU B 1 20 ? 14.43 4.422 21.344 1 32.91 20 LEU B CA 1
ATOM 2990 C C . LEU B 1 20 ? 14.797 5.844 20.938 1 32.91 20 LEU B C 1
ATOM 2992 O O . LEU B 1 20 ? 15.039 6.117 19.766 1 32.91 20 LEU B O 1
ATOM 2996 N N . GLY B 1 21 ? 15.406 6.68 21.969 1 31.5 21 GLY B N 1
ATOM 2997 C CA . GLY B 1 21 ? 16.031 7.984 21.859 1 31.5 21 GLY B CA 1
ATOM 2998 C C . GLY B 1 21 ? 15.453 8.852 20.766 1 31.5 21 GLY B C 1
ATOM 2999 O O . GLY B 1 21 ? 16.125 9.734 20.234 1 31.5 21 GLY B O 1
ATOM 3000 N N . LEU B 1 22 ? 14.531 8.32 20.219 1 32.62 22 LEU B N 1
ATOM 3001 C CA . LEU B 1 22 ? 14.094 9.133 19.094 1 32.62 22 LEU B CA 1
ATOM 3002 C C . LEU B 1 22 ? 13.5 10.453 19.562 1 32.62 22 LEU B C 1
ATOM 3004 O O . LEU B 1 22 ? 12.383 10.477 20.094 1 32.62 22 LEU B O 1
ATOM 3008 N N . ALA B 1 23 ? 14.32 11.367 20.125 1 31.41 23 ALA B N 1
ATOM 3009 C CA . ALA B 1 23 ? 14.008 12.773 20.359 1 31.41 23 ALA B CA 1
ATOM 3010 C C . ALA B 1 23 ? 13.219 13.375 19.203 1 31.41 23 ALA B C 1
ATOM 3012 O O . ALA B 1 23 ? 13.398 12.969 18.047 1 31.41 23 ALA B O 1
ATOM 3013 N N . ARG B 1 24 ? 12.172 13.914 19.5 1 37.66 24 ARG B N 1
ATOM 3014 C CA . ARG B 1 24 ? 11.352 14.664 18.547 1 37.66 24 ARG B CA 1
ATOM 3015 C C . ARG B 1 24 ? 12.211 15.516 17.625 1 37.66 24 ARG B C 1
ATOM 3017 O O . ARG B 1 24 ? 13.031 16.312 18.094 1 37.66 24 ARG B O 1
ATOM 3024 N N . PRO B 1 25 ? 12.57 15.031 16.484 1 37.47 25 PRO B N 1
ATOM 3025 C CA . PRO B 1 25 ? 13.508 15.828 15.688 1 37.47 25 PRO B CA 1
ATOM 3026 C C . PRO B 1 25 ? 13.18 17.328 15.703 1 37.47 25 PRO B C 1
ATOM 3028 O O . PRO B 1 25 ? 12.008 17.703 15.625 1 37.47 25 PRO B O 1
ATOM 3031 N N . ALA B 1 26 ? 13.914 18.094 16.375 1 35.66 26 ALA B N 1
ATOM 3032 C CA . ALA B 1 26 ? 13.844 19.547 16.469 1 35.66 26 ALA B CA 1
ATOM 3033 C C . ALA B 1 26 ? 13.891 20.188 15.094 1 35.66 26 ALA B C 1
ATOM 3035 O O . ALA B 1 26 ? 14.094 21.406 14.977 1 35.66 26 ALA B O 1
ATOM 3036 N N . GLY B 1 27 ? 14.125 19.5 13.945 1 39.72 27 GLY B N 1
ATOM 3037 C CA . GLY B 1 27 ? 14.109 20.172 12.656 1 39.72 27 GLY B CA 1
ATOM 3038 C C . GLY B 1 27 ? 12.789 20.859 12.359 1 39.72 27 GLY B C 1
ATOM 3039 O O . GLY B 1 27 ? 11.766 20.547 12.969 1 39.72 27 GLY B O 1
ATOM 3040 N N . ARG B 1 28 ? 12.82 22.062 11.719 1 44.97 28 ARG B N 1
ATOM 3041 C CA . ARG B 1 28 ? 11.617 22.891 11.578 1 44.97 28 ARG B CA 1
ATOM 3042 C C . ARG B 1 28 ? 10.5 22.094 10.914 1 44.97 28 ARG B C 1
ATOM 3044 O O . ARG B 1 28 ? 10.703 21.469 9.867 1 44.97 28 ARG B O 1
ATOM 3051 N N . GLN B 1 29 ? 9.531 21.922 11.539 1 52.47 29 GLN B N 1
ATOM 3052 C CA . GLN B 1 29 ? 8.258 21.281 11.266 1 52.47 29 GLN B CA 1
ATOM 3053 C C . GLN B 1 29 ? 7.797 21.562 9.836 1 52.47 29 GLN B C 1
ATOM 3055 O O . GLN B 1 29 ? 7.125 20.734 9.219 1 52.47 29 GLN B O 1
ATOM 3060 N N . GLU B 1 30 ? 8.484 22.688 9.234 1 57.28 30 GLU B N 1
ATOM 3061 C CA . GLU B 1 30 ? 7.977 23.125 7.938 1 57.28 30 GLU B CA 1
ATOM 3062 C C . GLU B 1 30 ? 8.57 22.281 6.809 1 57.28 30 GLU B C 1
ATOM 3064 O O . GLU B 1 30 ? 7.984 22.188 5.727 1 57.28 30 GLU B O 1
ATOM 3069 N N . ASP B 1 31 ? 9.672 21.719 7.027 1 57.16 31 ASP B N 1
ATOM 3070 C CA . ASP B 1 31 ? 10.336 21 5.949 1 57.16 31 ASP B CA 1
ATOM 3071 C C . ASP B 1 31 ? 9.953 19.516 5.961 1 57.16 31 ASP B C 1
ATOM 3073 O O . ASP B 1 31 ? 10.383 18.75 5.098 1 57.16 31 ASP B O 1
ATOM 3077 N N . ILE B 1 32 ? 9.195 19.344 6.848 1 60.66 32 ILE B N 1
ATOM 3078 C CA . ILE B 1 32 ? 8.719 17.969 6.914 1 60.66 32 ILE B CA 1
ATOM 3079 C C . ILE B 1 32 ? 7.867 17.656 5.688 1 60.66 32 ILE B C 1
ATOM 3081 O O . ILE B 1 32 ? 6.984 18.438 5.32 1 60.66 32 ILE B O 1
ATOM 3085 N N . PRO B 1 33 ? 8.352 16.672 4.914 1 62.16 33 PRO B N 1
ATOM 3086 C CA . PRO B 1 33 ? 7.508 16.297 3.777 1 62.16 33 PRO B CA 1
ATOM 3087 C C . PRO B 1 33 ? 6.047 16.094 4.164 1 62.16 33 PRO B C 1
ATOM 3089 O O . PRO B 1 33 ? 5.758 15.594 5.254 1 62.16 33 PRO B O 1
ATOM 3092 N N . ALA B 1 34 ? 5.258 16.797 3.439 1 65.31 34 ALA B N 1
ATOM 3093 C CA . ALA B 1 34 ? 3.814 16.594 3.582 1 65.31 34 ALA B CA 1
ATOM 3094 C C . ALA B 1 34 ? 3.227 15.922 2.346 1 65.31 34 ALA B C 1
ATOM 3096 O O . ALA B 1 34 ? 3.873 15.859 1.298 1 65.31 34 ALA B O 1
ATOM 3097 N N . THR B 1 35 ? 2.18 15.305 2.656 1 65.44 35 THR B N 1
ATOM 3098 C CA . THR B 1 35 ? 1.514 14.664 1.526 1 65.44 35 THR B CA 1
ATOM 3099 C C . THR B 1 35 ? 0.636 15.664 0.78 1 65.44 35 THR B C 1
ATOM 3101 O O . THR B 1 35 ? 0.093 16.594 1.384 1 65.44 35 THR B O 1
ATOM 3104 N N . VAL B 1 36 ? 0.616 15.602 -0.506 1 77.62 36 VAL B N 1
ATOM 3105 C CA . VAL B 1 36 ? -0.15 16.469 -1.396 1 77.62 36 VAL B CA 1
ATOM 3106 C C . VAL B 1 36 ? -1.641 16.172 -1.252 1 77.62 36 VAL B C 1
ATOM 3108 O O . VAL B 1 36 ? -2.484 16.953 -1.688 1 77.62 36 VAL B O 1
ATOM 3111 N N . HIS B 1 37 ? -1.993 15.25 -0.469 1 83.44 37 HIS B N 1
ATOM 3112 C CA . HIS B 1 37 ? -3.359 14.734 -0.43 1 83.44 37 HIS B CA 1
ATOM 3113 C C . HIS B 1 37 ? -4.312 15.766 0.172 1 83.44 37 HIS B C 1
ATOM 3115 O O . HIS B 1 37 ? -5.371 16.047 -0.394 1 83.44 37 HIS B O 1
ATOM 3121 N N . ALA B 1 38 ? -3.865 16.328 1.246 1 87 38 ALA B N 1
ATOM 3122 C CA . ALA B 1 38 ? -4.727 17.312 1.908 1 87 38 ALA B CA 1
ATOM 3123 C C . ALA B 1 38 ? -4.918 18.547 1.038 1 87 38 ALA B C 1
ATOM 3125 O O . ALA B 1 38 ? -6.004 19.141 1.02 1 87 38 ALA B O 1
ATOM 3126 N N . ILE B 1 39 ? -3.936 18.875 0.298 1 89.19 39 ILE B N 1
ATOM 3127 C CA . ILE B 1 39 ? -4.012 20.016 -0.608 1 89.19 39 ILE B CA 1
ATOM 3128 C C . ILE B 1 39 ? -4.961 19.688 -1.76 1 89.19 39 ILE B C 1
ATOM 3130 O O . ILE B 1 39 ? -5.777 20.531 -2.152 1 89.19 39 ILE B O 1
ATOM 3134 N N . ALA B 1 40 ? -4.848 18.531 -2.27 1 87.25 40 ALA B N 1
ATOM 3135 C CA . ALA B 1 40 ? -5.73 18.109 -3.354 1 87.25 40 ALA B CA 1
ATOM 3136 C C . ALA B 1 40 ? -7.191 18.156 -2.918 1 87.25 40 ALA B C 1
ATOM 3138 O O . ALA B 1 40 ? -8.055 18.625 -3.662 1 87.25 40 ALA B O 1
ATOM 3139 N N . VAL B 1 41 ? -7.469 17.703 -1.749 1 89.75 41 VAL B N 1
ATOM 3140 C CA . VAL B 1 41 ? -8.828 17.734 -1.211 1 89.75 41 VAL B CA 1
ATOM 3141 C C . VAL B 1 41 ? -9.273 19.172 -1 1 89.75 41 VAL B C 1
ATOM 3143 O O . VAL B 1 41 ? -10.43 19.516 -1.266 1 89.75 41 VAL B O 1
ATOM 3146 N N . ALA B 1 42 ? -8.352 19.969 -0.574 1 92.62 42 ALA B N 1
ATOM 3147 C CA . ALA B 1 42 ? -8.656 21.391 -0.396 1 92.62 42 ALA B CA 1
ATOM 3148 C C . ALA B 1 42 ? -9.016 22.047 -1.727 1 92.62 42 ALA B C 1
ATOM 3150 O O . ALA B 1 42 ? -9.953 22.844 -1.801 1 92.62 42 ALA B O 1
ATOM 3151 N N . LEU B 1 43 ? -8.273 21.688 -2.721 1 89.81 43 LEU B N 1
ATOM 3152 C CA . LEU B 1 43 ? -8.555 22.219 -4.051 1 89.81 43 LEU B CA 1
ATOM 3153 C C . LEU B 1 43 ? -9.93 21.781 -4.531 1 89.81 43 LEU B C 1
ATOM 3155 O O . LEU B 1 43 ? -10.68 22.578 -5.105 1 89.81 43 LEU B O 1
ATOM 3159 N N . ASP B 1 44 ? -10.234 20.609 -4.273 1 89.5 44 ASP B N 1
ATOM 3160 C CA . ASP B 1 44 ? -11.555 20.094 -4.637 1 89.5 44 ASP B CA 1
ATOM 3161 C C . ASP B 1 44 ? -12.656 20.828 -3.869 1 89.5 44 ASP B C 1
ATOM 3163 O O . ASP B 1 44 ? -13.711 21.141 -4.43 1 89.5 44 ASP B O 1
ATOM 3167 N N . GLU B 1 45 ? -12.391 21.016 -2.607 1 91.12 45 GLU B N 1
ATOM 3168 C CA . GLU B 1 45 ? -13.336 21.75 -1.781 1 91.12 45 GLU B CA 1
ATOM 3169 C C . GLU B 1 45 ? -13.555 23.172 -2.33 1 91.12 45 GLU B C 1
ATOM 3171 O O . GLU B 1 45 ? -14.672 23.688 -2.285 1 91.12 45 GLU B O 1
ATOM 3176 N N . CYS B 1 46 ? -12.539 23.734 -2.814 1 91.06 46 CYS B N 1
ATOM 3177 C CA . CYS B 1 46 ? -12.648 25.047 -3.439 1 91.06 46 CYS B CA 1
ATOM 3178 C C . CYS B 1 46 ? -13.562 24.984 -4.656 1 91.06 46 CYS B C 1
ATOM 3180 O O . CYS B 1 46 ? -14.383 25.891 -4.859 1 91.06 46 CYS B O 1
ATOM 3182 N N . ARG B 1 47 ? -13.438 24 -5.395 1 89.5 47 ARG B N 1
ATOM 3183 C CA . ARG B 1 47 ? -14.289 23.844 -6.566 1 89.5 47 ARG B CA 1
ATOM 3184 C C . ARG B 1 47 ? -15.75 23.719 -6.168 1 89.5 47 ARG B C 1
ATOM 3186 O O . ARG B 1 47 ? -16.625 24.359 -6.758 1 89.5 47 ARG B O 1
ATOM 3193 N N . VAL B 1 48 ? -16.031 22.953 -5.168 1 90.31 48 VAL B N 1
ATOM 3194 C CA . VAL B 1 48 ? -17.391 22.703 -4.688 1 90.31 48 VAL B CA 1
ATOM 3195 C C . VAL B 1 48 ? -17.984 24.016 -4.172 1 90.31 48 VAL B C 1
ATOM 3197 O O . VAL B 1 48 ? -19.172 24.297 -4.383 1 90.31 48 VAL B O 1
ATOM 3200 N N . ARG B 1 49 ? -17.172 24.828 -3.607 1 91.62 49 ARG B N 1
ATOM 3201 C CA . ARG B 1 49 ? -17.641 26.062 -2.998 1 91.62 49 ARG B CA 1
ATOM 3202 C C . ARG B 1 49 ? -17.453 27.234 -3.945 1 91.62 49 ARG B C 1
ATOM 3204 O O . ARG B 1 49 ? -17.672 28.391 -3.562 1 91.62 49 ARG B O 1
ATOM 3211 N N . HIS B 1 50 ? -16.969 27 -5.109 1 92.44 50 HIS B N 1
ATOM 3212 C CA . HIS B 1 50 ? -16.781 28 -6.16 1 92.44 50 HIS B CA 1
ATOM 3213 C C . HIS B 1 50 ? -15.758 29.047 -5.73 1 92.44 50 HIS B C 1
ATOM 3215 O O . HIS B 1 50 ? -15.977 30.25 -5.926 1 92.44 50 HIS B O 1
ATOM 3221 N N . ILE B 1 51 ? -14.766 28.609 -5.051 1 91.06 51 ILE B N 1
ATOM 3222 C CA . ILE B 1 51 ? -13.609 29.422 -4.715 1 91.06 51 ILE B CA 1
ATOM 3223 C C . ILE B 1 51 ? -12.508 29.188 -5.75 1 91.06 51 ILE B C 1
ATOM 3225 O O . ILE B 1 51 ? -12.305 28.078 -6.223 1 91.06 51 ILE B O 1
ATOM 3229 N N . ASP B 1 52 ? -11.812 30.234 -6.121 1 89.56 52 ASP B N 1
ATOM 3230 C CA . ASP B 1 52 ? -10.734 30.141 -7.098 1 89.56 52 ASP B CA 1
ATOM 3231 C C . ASP B 1 52 ? -9.586 29.281 -6.566 1 89.56 52 ASP B C 1
ATOM 3233 O O . ASP B 1 52 ? -8.961 29.625 -5.559 1 89.56 52 ASP B O 1
ATOM 3237 N N . GLY B 1 53 ? -9.281 28.297 -7.234 1 88.12 53 GLY B N 1
ATOM 3238 C CA . GLY B 1 53 ? -8.211 27.406 -6.844 1 88.12 53 GLY B CA 1
ATOM 3239 C C . GLY B 1 53 ? -6.848 28.078 -6.801 1 88.12 53 GLY B C 1
ATOM 3240 O O . GLY B 1 53 ? -6.004 27.719 -5.973 1 88.12 53 GLY B O 1
ATOM 3241 N N . ALA B 1 54 ? -6.656 28.969 -7.645 1 88.62 54 ALA B N 1
ATOM 3242 C CA . ALA B 1 54 ? -5.395 29.703 -7.672 1 88.62 54 ALA B CA 1
ATOM 3243 C C . ALA B 1 54 ? -5.191 30.5 -6.383 1 88.62 54 ALA B C 1
ATOM 3245 O O . ALA B 1 54 ? -4.062 30.656 -5.918 1 88.62 54 ALA B O 1
ATOM 3246 N N . ALA B 1 55 ? -6.23 30.984 -5.855 1 91 55 ALA B N 1
ATOM 3247 C CA . ALA B 1 55 ? -6.16 31.734 -4.605 1 91 55 ALA B CA 1
ATOM 3248 C C . ALA B 1 55 ? -5.719 30.828 -3.453 1 91 55 ALA B C 1
ATOM 3250 O O . ALA B 1 55 ? -5.031 31.281 -2.533 1 91 55 ALA B O 1
ATOM 3251 N N . LEU B 1 56 ? -6.094 29.641 -3.525 1 91.81 56 LEU B N 1
ATOM 3252 C CA . LEU B 1 56 ? -5.723 28.656 -2.502 1 91.81 56 LEU B CA 1
ATOM 3253 C C . LEU B 1 56 ? -4.215 28.438 -2.496 1 91.81 56 LEU B C 1
ATOM 3255 O O . LEU B 1 56 ? -3.619 28.219 -1.438 1 91.81 56 LEU B O 1
ATOM 3259 N N . LEU B 1 57 ? -3.666 28.547 -3.66 1 90.12 57 LEU B N 1
ATOM 3260 C CA . LEU B 1 57 ? -2.26 28.188 -3.803 1 90.12 57 LEU B CA 1
ATOM 3261 C C . LEU B 1 57 ? -1.371 29.422 -3.758 1 90.12 57 LEU B C 1
ATOM 3263 O O . LEU B 1 57 ? -0.153 29.328 -3.92 1 90.12 57 LEU B O 1
ATOM 3267 N N . GLU B 1 58 ? -1.961 30.469 -3.512 1 90.38 58 GLU B N 1
ATOM 3268 C CA . GLU B 1 58 ? -1.188 31.703 -3.428 1 90.38 58 GLU B CA 1
ATOM 3269 C C . GLU B 1 58 ? -0.142 31.625 -2.318 1 90.38 58 GLU B C 1
ATOM 3271 O O . GLU B 1 58 ? -0.458 31.266 -1.187 1 90.38 58 GLU B O 1
ATOM 3276 N N . GLY B 1 59 ? 1.15 31.875 -2.693 1 86.81 59 GLY B N 1
ATOM 3277 C CA . GLY B 1 59 ? 2.217 31.922 -1.707 1 86.81 59 GLY B CA 1
ATOM 3278 C C . GLY B 1 59 ? 2.838 30.562 -1.438 1 86.81 59 GLY B C 1
ATOM 3279 O O . GLY B 1 59 ? 3.771 30.453 -0.643 1 86.81 59 GLY B O 1
ATOM 3280 N N . THR B 1 60 ? 2.312 29.516 -1.973 1 83.62 60 THR B N 1
ATOM 3281 C CA . THR B 1 60 ? 2.826 28.172 -1.72 1 83.62 60 THR B CA 1
ATOM 3282 C C . THR B 1 60 ? 3.945 27.828 -2.699 1 83.62 60 THR B C 1
ATOM 3284 O O . THR B 1 60 ? 4.727 26.906 -2.459 1 83.62 60 THR B O 1
ATOM 3287 N N . GLY B 1 61 ? 3.986 28.469 -3.828 1 78.62 61 GLY B N 1
ATOM 3288 C CA . GLY B 1 61 ? 4.914 28.125 -4.891 1 78.62 61 GLY B CA 1
ATOM 3289 C C . GLY B 1 61 ? 4.457 26.953 -5.727 1 78.62 61 GLY B C 1
ATOM 3290 O O . GLY B 1 61 ? 5.195 26.469 -6.582 1 78.62 61 GLY B O 1
ATOM 3291 N N . LEU B 1 62 ? 3.283 26.516 -5.43 1 79.38 62 LEU B N 1
ATOM 3292 C CA . LEU B 1 62 ? 2.748 25.359 -6.156 1 79.38 62 LEU B CA 1
ATOM 3293 C C . LEU B 1 62 ? 1.779 25.812 -7.242 1 79.38 62 LEU B C 1
ATOM 3295 O O . LEU B 1 62 ? 1.015 26.75 -7.047 1 79.38 62 LEU B O 1
ATOM 3299 N N . GLY B 1 63 ? 1.914 25.141 -8.414 1 75.69 63 GLY B N 1
ATOM 3300 C CA . GLY B 1 63 ? 0.886 25.312 -9.43 1 75.69 63 GLY B CA 1
ATOM 3301 C C . GLY B 1 63 ? -0.212 24.266 -9.344 1 75.69 63 GLY B C 1
ATOM 3302 O O . GLY B 1 63 ? 0.009 23.172 -8.836 1 75.69 63 GLY B O 1
ATOM 3303 N N . ALA B 1 64 ? -1.388 24.656 -9.773 1 69.12 64 ALA B N 1
ATOM 3304 C CA . ALA B 1 64 ? -2.525 23.734 -9.711 1 69.12 64 ALA B CA 1
ATOM 3305 C C . ALA B 1 64 ? -2.236 22.453 -10.477 1 69.12 64 ALA B C 1
ATOM 3307 O O . ALA B 1 64 ? -2.605 21.359 -10.031 1 69.12 64 ALA B O 1
ATOM 3308 N N . GLU B 1 65 ? -1.555 22.547 -11.477 1 67.25 65 GLU B N 1
ATOM 3309 C CA . GLU B 1 65 ? -1.246 21.391 -12.312 1 67.25 65 GLU B CA 1
ATOM 3310 C C . GLU B 1 65 ? -0.189 20.5 -11.656 1 67.25 65 GLU B C 1
ATOM 3312 O O . GLU B 1 65 ? -0.164 19.281 -11.875 1 67.25 65 GLU B O 1
ATOM 3317 N N . GLU B 1 66 ? 0.567 21.078 -10.836 1 70.19 66 GLU B N 1
ATOM 3318 C CA . GLU B 1 66 ? 1.652 20.344 -10.188 1 70.19 66 GLU B CA 1
ATOM 3319 C C . GLU B 1 66 ? 1.129 19.469 -9.055 1 70.19 66 GLU B C 1
ATOM 3321 O O . GLU B 1 66 ? 1.669 18.391 -8.789 1 70.19 66 GLU B O 1
ATOM 3326 N N . VAL B 1 67 ? 0.069 19.922 -8.508 1 69.75 67 VAL B N 1
ATOM 3327 C CA . VAL B 1 67 ? -0.467 19.219 -7.348 1 69.75 67 VAL B CA 1
ATOM 3328 C C . VAL B 1 67 ? -0.994 17.859 -7.773 1 69.75 67 VAL B C 1
ATOM 3330 O O . VAL B 1 67 ? -0.961 16.891 -6.992 1 69.75 67 VAL B O 1
ATOM 3333 N N . ALA B 1 68 ? -1.295 17.719 -8.953 1 64.31 68 ALA B N 1
ATOM 3334 C CA . ALA B 1 68 ? -1.814 16.453 -9.461 1 64.31 68 ALA B CA 1
ATOM 3335 C C . ALA B 1 68 ? -0.679 15.523 -9.875 1 64.31 68 ALA B C 1
ATOM 3337 O O . ALA B 1 68 ? -0.905 14.336 -10.148 1 64.31 68 ALA B O 1
ATOM 3338 N N . SER B 1 69 ? 0.51 16.062 -9.711 1 63.03 69 SER B N 1
ATOM 3339 C CA . SER B 1 69 ? 1.648 15.273 -10.164 1 63.03 69 SER B CA 1
ATOM 3340 C C . SER B 1 69 ? 2.082 14.273 -9.102 1 63.03 69 SER B C 1
ATOM 3342 O O . SER B 1 69 ? 2.191 14.617 -7.922 1 63.03 69 SER B O 1
ATOM 3344 N N . PRO B 1 70 ? 2.246 13.078 -9.5 1 58.38 70 PRO B N 1
ATOM 3345 C CA . PRO B 1 70 ? 2.617 12.023 -8.547 1 58.38 70 PRO B CA 1
ATOM 3346 C C . PRO B 1 70 ? 3.986 12.258 -7.914 1 58.38 70 PRO B C 1
ATOM 3348 O O . PRO B 1 70 ? 4.293 11.68 -6.867 1 58.38 70 PRO B O 1
ATOM 3351 N N . ASN B 1 71 ? 4.691 13.102 -8.469 1 57.66 71 ASN B N 1
ATOM 3352 C CA . ASN B 1 71 ? 6.066 13.266 -8 1 57.66 71 ASN B CA 1
ATOM 3353 C C . ASN B 1 71 ? 6.238 14.562 -7.215 1 57.66 71 ASN B C 1
ATOM 3355 O O . ASN B 1 71 ? 7.359 14.922 -6.848 1 57.66 71 ASN B O 1
ATOM 3359 N N . LEU B 1 72 ? 5.129 15.086 -7.043 1 62.03 72 LEU B N 1
ATOM 3360 C CA . LEU B 1 72 ? 5.27 16.375 -6.363 1 62.03 72 LEU B CA 1
ATOM 3361 C C . LEU B 1 72 ? 5.52 16.172 -4.875 1 62.03 72 LEU B C 1
ATOM 3363 O O . LEU B 1 72 ? 4.844 15.375 -4.223 1 62.03 72 LEU B O 1
ATOM 3367 N N . HIS B 1 73 ? 6.582 16.828 -4.473 1 65.31 73 HIS B N 1
ATOM 3368 C CA . HIS B 1 73 ? 6.898 16.906 -3.053 1 65.31 73 HIS B CA 1
ATOM 3369 C C . HIS B 1 73 ? 6.473 18.234 -2.455 1 65.31 73 HIS B C 1
ATOM 3371 O O . HIS B 1 73 ? 6.758 19.297 -3.021 1 65.31 73 HIS B O 1
ATOM 3377 N N . VAL B 1 74 ? 5.547 18.125 -1.545 1 77.06 74 VAL B N 1
ATOM 3378 C CA . VAL B 1 74 ? 5.09 19.312 -0.83 1 77.06 74 VAL B CA 1
ATOM 3379 C C . VAL B 1 74 ? 5.621 19.281 0.602 1 77.06 74 VAL B C 1
ATOM 3381 O O . VAL B 1 74 ? 5.75 18.219 1.207 1 77.06 74 VAL B O 1
ATOM 3384 N N . ASN B 1 75 ? 6.02 20.453 1.008 1 75.12 75 ASN B N 1
ATOM 3385 C CA . ASN B 1 75 ? 6.461 20.516 2.396 1 75.12 75 ASN B CA 1
ATOM 3386 C C . ASN B 1 75 ? 5.375 21.078 3.309 1 75.12 75 ASN B C 1
ATOM 3388 O O . ASN B 1 75 ? 4.359 21.578 2.83 1 75.12 75 ASN B O 1
ATOM 3392 N N . ARG B 1 76 ? 5.551 21 4.551 1 82.56 76 ARG B N 1
ATOM 3393 C CA . ARG B 1 76 ? 4.559 21.391 5.547 1 82.56 76 ARG B CA 1
ATOM 3394 C C . ARG B 1 76 ? 4.234 22.875 5.449 1 82.56 76 ARG B C 1
ATOM 3396 O O . ARG B 1 76 ? 3.09 23.281 5.664 1 82.56 76 ARG B O 1
ATOM 3403 N N . GLY B 1 77 ? 5.277 23.641 5.172 1 82.12 77 GLY B N 1
ATOM 3404 C CA . GLY B 1 77 ? 5.035 25.062 5.008 1 82.12 77 GLY B CA 1
ATOM 3405 C C . GLY B 1 77 ? 4.055 25.375 3.895 1 82.12 77 GLY B C 1
ATOM 3406 O O . GLY B 1 77 ? 3.15 26.203 4.07 1 82.12 77 GLY B O 1
ATOM 3407 N N . GLN B 1 78 ? 4.266 24.734 2.816 1 83.06 78 GLN B N 1
ATOM 3408 C CA . GLN B 1 78 ? 3.375 24.906 1.671 1 83.06 78 GLN B CA 1
ATOM 3409 C C . GLN B 1 78 ? 1.962 24.438 1.999 1 83.06 78 GLN B C 1
ATOM 3411 O O . GLN B 1 78 ? 0.984 25.109 1.656 1 83.06 78 GLN B O 1
ATOM 3416 N N . GLU B 1 79 ? 1.868 23.359 2.652 1 89.56 79 GLU B N 1
ATOM 3417 C CA . GLU B 1 79 ? 0.568 22.812 3.033 1 89.56 79 GLU B CA 1
ATOM 3418 C C . GLU B 1 79 ? -0.171 23.766 3.977 1 89.56 79 GLU B C 1
ATOM 3420 O O . GLU B 1 79 ? -1.351 24.047 3.773 1 89.56 79 GLU B O 1
ATOM 3425 N N . GLN B 1 80 ? 0.547 24.281 4.941 1 89.88 80 GLN B N 1
ATOM 3426 C CA . GLN B 1 80 ? -0.08 25.156 5.926 1 89.88 80 GLN B CA 1
ATOM 3427 C C . GLN B 1 80 ? -0.482 26.484 5.301 1 89.88 80 GLN B C 1
ATOM 3429 O O . GLN B 1 80 ? -1.504 27.062 5.668 1 89.88 80 GLN B O 1
ATOM 3434 N N . ARG B 1 81 ? 0.295 26.906 4.375 1 89.88 81 ARG B N 1
ATOM 3435 C CA . ARG B 1 81 ? -0.077 28.109 3.643 1 89.88 81 ARG B CA 1
ATOM 3436 C C . ARG B 1 81 ? -1.374 27.906 2.869 1 89.88 81 ARG B C 1
ATOM 3438 O O . ARG B 1 81 ? -2.244 28.781 2.861 1 89.88 81 ARG B O 1
ATOM 3445 N N . CYS B 1 82 ? -1.487 26.797 2.283 1 92.44 82 CYS B N 1
ATOM 3446 C CA . CYS B 1 82 ? -2.711 26.438 1.576 1 92.44 82 CYS B CA 1
ATOM 3447 C C . CYS B 1 82 ? -3.908 26.453 2.52 1 92.44 82 CYS B C 1
ATOM 3449 O O . CYS B 1 82 ? -4.969 26.969 2.18 1 92.44 82 CYS B O 1
ATOM 3451 N N . PHE B 1 83 ? -3.713 25.938 3.678 1 94.19 83 PHE B N 1
ATOM 3452 C CA . PHE B 1 83 ? -4.793 25.859 4.652 1 94.19 83 PHE B CA 1
ATOM 3453 C C . PHE B 1 83 ? -5.164 27.25 5.168 1 94.19 83 PHE B C 1
ATOM 3455 O O . PHE B 1 83 ? -6.34 27.547 5.375 1 94.19 83 PHE B O 1
ATOM 3462 N N . HIS B 1 84 ? -4.18 28.016 5.336 1 94.5 84 HIS B N 1
ATOM 3463 C CA . HIS B 1 84 ? -4.434 29.391 5.723 1 94.5 84 HIS B CA 1
ATOM 3464 C C . HIS B 1 84 ? -5.293 30.109 4.684 1 94.5 84 HIS B C 1
ATOM 3466 O O . HIS B 1 84 ? -6.281 30.75 5.031 1 94.5 84 HIS B O 1
ATOM 3472 N N . ASN B 1 85 ? -4.902 29.922 3.455 1 94.81 85 ASN B N 1
ATOM 3473 C CA . ASN B 1 85 ? -5.652 30.531 2.361 1 94.81 85 ASN B CA 1
ATOM 3474 C C . ASN B 1 85 ? -7.082 30.016 2.303 1 94.81 85 ASN B C 1
ATOM 3476 O O . ASN B 1 85 ? -8.023 30.781 2.09 1 94.81 85 ASN B O 1
ATOM 3480 N N . LEU B 1 86 ? -7.234 28.766 2.514 1 95.12 86 LEU B N 1
ATOM 3481 C CA . LEU B 1 86 ? -8.555 28.141 2.48 1 95.12 86 LEU B CA 1
ATOM 3482 C C . LEU B 1 86 ? -9.453 28.719 3.57 1 95.12 86 LEU B C 1
ATOM 3484 O O . LEU B 1 86 ? -10.602 29.078 3.309 1 95.12 86 LEU B O 1
ATOM 3488 N N . LEU B 1 87 ? -8.922 28.828 4.719 1 94.31 87 LEU B N 1
ATOM 3489 C CA . LEU B 1 87 ? -9.68 29.359 5.848 1 94.31 87 LEU B CA 1
ATOM 3490 C C . LEU B 1 87 ? -10.109 30.797 5.586 1 94.31 87 LEU B C 1
ATOM 3492 O O . LEU B 1 87 ? -11.266 31.156 5.805 1 94.31 87 LEU B O 1
ATOM 3496 N N . GLN B 1 88 ? -9.227 31.5 5.074 1 93.44 88 GLN B N 1
ATOM 3497 C CA . GLN B 1 88 ? -9.477 32.906 4.832 1 93.44 88 GLN B CA 1
ATOM 3498 C C . GLN B 1 88 ? -10.492 33.125 3.707 1 93.44 88 GLN B C 1
ATOM 3500 O O . GLN B 1 88 ? -11.414 33.906 3.828 1 93.44 88 GLN B O 1
ATOM 3505 N N . ARG B 1 89 ? -10.375 32.344 2.695 1 93.94 89 ARG B N 1
ATOM 3506 C CA . ARG B 1 89 ? -11.188 32.531 1.498 1 93.94 89 ARG B CA 1
ATOM 3507 C C . ARG B 1 89 ? -12.562 31.891 1.649 1 93.94 89 ARG B C 1
ATOM 3509 O O . ARG B 1 89 ? -13.539 32.375 1.078 1 93.94 89 ARG B O 1
ATOM 3516 N N . SER B 1 90 ? -12.641 30.859 2.326 1 93.94 90 SER B N 1
ATOM 3517 C CA . SER B 1 90 ? -13.914 30.156 2.486 1 93.94 90 SER B CA 1
ATOM 3518 C C . SER B 1 90 ? -14.812 30.875 3.486 1 93.94 90 SER B C 1
ATOM 3520 O O . SER B 1 90 ? -16.031 30.859 3.355 1 93.94 90 SER B O 1
ATOM 3522 N N . GLY B 1 91 ? -14.234 31.422 4.531 1 92.75 91 GLY B N 1
ATOM 3523 C CA . GLY B 1 91 ? -14.992 32.031 5.613 1 92.75 91 GLY B CA 1
ATOM 3524 C C . GLY B 1 91 ? -15.688 31.016 6.5 1 92.75 91 GLY B C 1
ATOM 3525 O O . GLY B 1 91 ? -16.594 31.375 7.262 1 92.75 91 GLY B O 1
ATOM 3526 N N . VAL B 1 92 ? -15.398 29.828 6.336 1 94.31 92 VAL B N 1
ATOM 3527 C CA . VAL B 1 92 ? -16 28.75 7.109 1 94.31 92 VAL B CA 1
ATOM 3528 C C . VAL B 1 92 ? -14.992 28.234 8.133 1 94.31 92 VAL B C 1
ATOM 3530 O O . VAL B 1 92 ? -14.125 27.422 7.801 1 94.31 92 VAL B O 1
ATOM 3533 N N . PRO B 1 93 ? -15.18 28.578 9.352 1 94.38 93 PRO B N 1
ATOM 3534 C CA . PRO B 1 93 ? -14.188 28.203 10.367 1 94.38 93 PRO B CA 1
ATOM 3535 C C . PRO B 1 93 ? -14.07 26.703 10.562 1 94.38 93 PRO B C 1
ATOM 3537 O O . PRO B 1 93 ? -13.008 26.203 10.969 1 94.38 93 PRO B O 1
ATOM 3540 N N . SER B 1 94 ? -15.148 25.969 10.258 1 95.69 94 SER B N 1
ATOM 3541 C CA . SER B 1 94 ? -15.148 24.531 10.5 1 95.69 94 SER B CA 1
ATOM 3542 C C . SER B 1 94 ? -14.844 23.75 9.219 1 95.69 94 SER B C 1
ATOM 3544 O O . SER B 1 94 ? -15.156 22.562 9.117 1 95.69 94 SER B O 1
ATOM 3546 N N . ILE B 1 95 ? -14.25 24.375 8.219 1 96.5 95 ILE B N 1
ATOM 3547 C CA . ILE B 1 95 ? -14.039 23.75 6.91 1 96.5 95 ILE B CA 1
ATOM 3548 C C . ILE B 1 95 ? -13.078 22.578 7.039 1 96.5 95 ILE B C 1
ATOM 3550 O O . ILE B 1 95 ? -13.055 21.688 6.18 1 96.5 95 ILE B O 1
ATOM 3554 N N . GLY B 1 96 ? -12.242 22.578 8.117 1 97 96 GLY B N 1
ATOM 3555 C CA . GLY B 1 96 ? -11.375 21.453 8.391 1 97 96 GLY B CA 1
ATOM 3556 C C . GLY B 1 96 ? -12.117 20.141 8.539 1 97 96 GLY B C 1
ATOM 3557 O O . GLY B 1 96 ? -11.586 19.078 8.211 1 97 96 GLY B O 1
ATOM 3558 N N . LEU B 1 97 ? -13.375 20.188 9.023 1 97.69 97 LEU B N 1
ATOM 3559 C CA . LEU B 1 97 ? -14.203 19 9.164 1 97.69 97 LEU B CA 1
ATOM 3560 C C . LEU B 1 97 ? -14.492 18.375 7.797 1 97.69 97 LEU B C 1
ATOM 3562 O O . LEU B 1 97 ? -14.391 17.156 7.633 1 97.69 97 LEU B O 1
ATOM 3566 N N . SER B 1 98 ? -14.758 19.234 6.84 1 95.94 98 SER B N 1
ATOM 3567 C CA . SER B 1 98 ? -15.086 18.766 5.5 1 95.94 98 SER B CA 1
ATOM 3568 C C . SER B 1 98 ? -13.875 18.172 4.801 1 95.94 98 SER B C 1
ATOM 3570 O O . SER B 1 98 ? -13.984 17.172 4.094 1 95.94 98 SER B O 1
ATOM 3572 N N . ILE B 1 99 ? -12.727 18.75 4.984 1 95.75 99 ILE B N 1
ATOM 3573 C CA . ILE B 1 99 ? -11.5 18.25 4.395 1 95.75 99 ILE B CA 1
ATOM 3574 C C . ILE B 1 99 ? -11.156 16.875 5 1 95.75 99 ILE B C 1
ATOM 3576 O O . ILE B 1 99 ? -10.93 15.914 4.273 1 95.75 99 ILE B O 1
ATOM 3580 N N . GLY B 1 100 ? -11.195 16.828 6.305 1 97.06 100 GLY B N 1
ATOM 3581 C CA . GLY B 1 100 ? -10.852 15.594 6.992 1 97.06 100 GLY B CA 1
ATOM 3582 C C . GLY B 1 100 ? -11.773 14.438 6.645 1 97.06 100 GLY B C 1
ATOM 3583 O O . GLY B 1 100 ? -11.359 13.281 6.645 1 97.06 100 GLY B O 1
ATOM 3584 N N . ALA B 1 101 ? -13.016 14.75 6.301 1 96.19 101 ALA B N 1
ATOM 3585 C CA . ALA B 1 101 ? -14.039 13.75 6.016 1 96.19 101 ALA B CA 1
ATOM 3586 C C . ALA B 1 101 ? -13.758 13.047 4.688 1 96.19 101 ALA B C 1
ATOM 3588 O O . ALA B 1 101 ? -14.406 12.047 4.363 1 96.19 101 ALA B O 1
ATOM 3589 N N . ARG B 1 102 ? -12.727 13.508 4.023 1 94.44 102 ARG B N 1
ATOM 3590 C CA . ARG B 1 102 ? -12.398 12.93 2.727 1 94.44 102 ARG B CA 1
ATOM 3591 C C . ARG B 1 102 ? -11.008 12.305 2.734 1 94.44 102 ARG B C 1
ATOM 3593 O O . ARG B 1 102 ? -10.547 11.797 1.714 1 94.44 102 ARG B O 1
ATOM 3600 N N . LEU B 1 103 ? -10.375 12.383 3.83 1 94.62 103 LEU B N 1
ATOM 3601 C CA . LEU B 1 103 ? -9.023 11.859 3.953 1 94.62 103 LEU B CA 1
ATOM 3602 C C . LEU B 1 103 ? -9.039 10.438 4.512 1 94.62 103 LEU B C 1
ATOM 3604 O O . LEU B 1 103 ? -8.953 10.25 5.727 1 94.62 103 LEU B O 1
ATOM 3608 N N . HIS B 1 104 ? -9.102 9.508 3.578 1 94.94 104 HIS B N 1
ATOM 3609 C CA . HIS B 1 104 ? -9.078 8.086 3.916 1 94.94 104 HIS B CA 1
ATOM 3610 C C . HIS B 1 104 ? -7.688 7.645 4.34 1 94.94 104 HIS B C 1
ATOM 3612 O O . HIS B 1 104 ? -6.719 8.391 4.184 1 94.94 104 HIS B O 1
ATOM 3618 N N . VAL B 1 105 ? -7.637 6.461 4.848 1 95.12 105 VAL B N 1
ATOM 3619 C CA . VAL B 1 105 ? -6.383 5.879 5.32 1 95.12 105 VAL B CA 1
ATOM 3620 C C . VAL B 1 105 ? -5.379 5.812 4.168 1 95.12 105 VAL B C 1
ATOM 3622 O O . VAL B 1 105 ? -4.168 5.875 4.387 1 95.12 105 VAL B O 1
ATOM 3625 N N . SER B 1 106 ? -5.879 5.84 2.945 1 89.69 106 SER B N 1
ATOM 3626 C CA . SER B 1 106 ? -5.051 5.738 1.749 1 89.69 106 SER B CA 1
ATOM 3627 C C . SER B 1 106 ? -4.207 6.996 1.555 1 89.69 106 SER B C 1
ATOM 3629 O O . SER B 1 106 ? -3.217 6.977 0.82 1 89.69 106 SER B O 1
ATOM 3631 N N . THR B 1 107 ? -4.523 8.07 2.201 1 88.44 107 THR B N 1
ATOM 3632 C CA . THR B 1 107 ? -3.785 9.32 2.059 1 88.44 107 THR B CA 1
ATOM 3633 C C . THR B 1 107 ? -2.518 9.297 2.91 1 88.44 107 THR B C 1
ATOM 3635 O O . THR B 1 107 ? -1.652 10.156 2.766 1 88.44 107 THR B O 1
ATOM 3638 N N . LEU B 1 108 ? -2.422 8.281 3.682 1 89 108 LEU B N 1
ATOM 3639 C CA . LEU B 1 108 ? -1.279 8.188 4.586 1 89 108 LEU B CA 1
ATOM 3640 C C . LEU B 1 108 ? -0.167 7.348 3.973 1 89 108 LEU B C 1
ATOM 3642 O O . LEU B 1 108 ? 0.751 6.918 4.676 1 89 108 LEU B O 1
ATOM 3646 N N . GLY B 1 109 ? -0.26 7.059 2.725 1 85.06 109 GLY B N 1
ATOM 3647 C CA . GLY B 1 109 ? 0.797 6.379 1.995 1 85.06 109 GLY B CA 1
ATOM 3648 C C . GLY B 1 109 ? 0.992 4.938 2.432 1 85.06 109 GLY B C 1
ATOM 3649 O O . GLY B 1 109 ? 0.02 4.223 2.684 1 85.06 109 GLY B O 1
ATOM 3650 N N . LEU B 1 110 ? 2.275 4.547 2.533 1 86.12 110 LEU B N 1
ATOM 3651 C CA . LEU B 1 110 ? 2.633 3.176 2.875 1 86.12 110 LEU B CA 1
ATOM 3652 C C . LEU B 1 110 ? 2.217 2.846 4.305 1 86.12 110 LEU B C 1
ATOM 3654 O O . LEU B 1 110 ? 1.82 1.714 4.594 1 86.12 110 LEU B O 1
ATOM 3658 N N . ALA B 1 111 ? 2.365 3.816 5.102 1 89.5 111 ALA B N 1
ATOM 3659 C CA . ALA B 1 111 ? 1.956 3.592 6.488 1 89.5 111 ALA B CA 1
ATOM 3660 C C . ALA B 1 111 ? 0.45 3.363 6.582 1 89.5 111 ALA B C 1
ATOM 3662 O O . ALA B 1 111 ? -0.014 2.572 7.406 1 89.5 111 ALA B O 1
ATOM 3663 N N . GLY B 1 112 ? -0.298 4.109 5.785 1 93 112 GLY B N 1
ATOM 3664 C CA . GLY B 1 112 ? -1.723 3.832 5.691 1 93 112 GLY B CA 1
ATOM 3665 C C . GLY B 1 112 ? -2.025 2.414 5.242 1 93 112 GLY B C 1
ATOM 3666 O O . GLY B 1 112 ? -2.949 1.779 5.758 1 93 112 GLY B O 1
ATOM 3667 N N . TYR B 1 113 ? -1.241 1.971 4.336 1 93.06 113 TYR B N 1
ATOM 3668 C CA . TYR B 1 113 ? -1.404 0.589 3.896 1 93.06 113 TYR B CA 1
ATOM 3669 C C . TYR B 1 113 ? -1.116 -0.383 5.035 1 93.06 113 TYR B C 1
ATOM 3671 O O . TYR B 1 113 ? -1.857 -1.348 5.238 1 93.06 113 TYR B O 1
ATOM 3679 N N . ALA B 1 114 ? -0.025 -0.13 5.73 1 93.44 114 ALA B N 1
ATOM 3680 C CA . ALA B 1 114 ? 0.299 -0.962 6.887 1 93.44 114 ALA B CA 1
ATOM 3681 C C . ALA B 1 114 ? -0.872 -1.024 7.863 1 93.44 114 ALA B C 1
ATOM 3683 O O . ALA B 1 114 ? -1.167 -2.084 8.422 1 93.44 114 ALA B O 1
ATOM 3684 N N . MET B 1 115 ? -1.509 0.06 8.016 1 95.88 115 MET B N 1
ATOM 3685 C CA . MET B 1 115 ? -2.67 0.104 8.906 1 95.88 115 MET B CA 1
ATOM 3686 C C . MET B 1 115 ? -3.793 -0.782 8.375 1 95.88 115 MET B C 1
ATOM 3688 O O . MET B 1 115 ? -4.398 -1.542 9.125 1 95.88 115 MET B O 1
ATOM 3692 N N . LEU B 1 116 ? -4.023 -0.767 7.129 1 95.38 116 LEU B N 1
ATOM 3693 C CA . LEU B 1 116 ? -5.109 -1.5 6.492 1 95.38 116 LEU B CA 1
ATOM 3694 C C . LEU B 1 116 ? -4.91 -3.006 6.637 1 95.38 116 LEU B C 1
ATOM 3696 O O . LEU B 1 116 ? -5.879 -3.764 6.695 1 95.38 116 LEU B O 1
ATOM 3700 N N . ILE B 1 117 ? -3.695 -3.365 6.652 1 94.12 117 ILE B N 1
ATOM 3701 C CA . ILE B 1 117 ? -3.436 -4.801 6.648 1 94.12 117 ILE B CA 1
ATOM 3702 C C . ILE B 1 117 ? -3.014 -5.254 8.047 1 94.12 117 ILE B C 1
ATOM 3704 O O . ILE B 1 117 ? -2.508 -6.367 8.219 1 94.12 117 ILE B O 1
ATOM 3708 N N . SER B 1 118 ? -3.166 -4.422 9.047 1 96.19 118 SER B N 1
ATOM 3709 C CA . SER B 1 118 ? -2.848 -4.742 10.438 1 96.19 118 SER B CA 1
ATOM 3710 C C . SER B 1 118 ? -3.779 -5.82 10.977 1 96.19 118 SER B C 1
ATOM 3712 O O . SER B 1 118 ? -4.836 -6.086 10.406 1 96.19 118 SER B O 1
ATOM 3714 N N . GLY B 1 119 ? -3.354 -6.414 12.109 1 96 119 GLY B N 1
ATOM 3715 C CA . GLY B 1 119 ? -4.117 -7.5 12.703 1 96 119 GLY B CA 1
ATOM 3716 C C . GLY B 1 119 ? -5.32 -7.02 13.492 1 96 119 GLY B C 1
ATOM 3717 O O . GLY B 1 119 ? -6.227 -7.801 13.789 1 96 119 GLY B O 1
ATOM 3718 N N . SER B 1 120 ? -5.383 -5.781 13.859 1 96.94 120 SER B N 1
ATOM 3719 C CA . SER B 1 120 ? -6.48 -5.176 14.602 1 96.94 120 SER B CA 1
ATOM 3720 C C . SER B 1 120 ? -6.48 -3.658 14.453 1 96.94 120 SER B C 1
ATOM 3722 O O . SER B 1 120 ? -5.473 -3.07 14.047 1 96.94 120 SER B O 1
ATOM 3724 N N . VAL B 1 121 ? -7.602 -3.109 14.805 1 97.44 121 VAL B N 1
ATOM 3725 C CA . VAL B 1 121 ? -7.703 -1.654 14.797 1 97.44 121 VAL B CA 1
ATOM 3726 C C . VAL B 1 121 ? -6.703 -1.063 15.789 1 97.44 121 VAL B C 1
ATOM 3728 O O . VAL B 1 121 ? -6.059 -0.05 15.508 1 97.44 121 VAL B O 1
ATOM 3731 N N . MET B 1 122 ? -6.535 -1.735 16.875 1 96.38 122 MET B N 1
ATOM 3732 C CA . MET B 1 122 ? -5.566 -1.299 17.875 1 96.38 122 MET B CA 1
ATOM 3733 C C . MET B 1 122 ? -4.156 -1.29 17.297 1 96.38 122 MET B C 1
ATOM 3735 O O . MET B 1 122 ? -3.432 -0.301 17.438 1 96.38 122 MET B O 1
ATOM 3739 N N . GLN B 1 123 ? -3.803 -2.33 16.672 1 95.81 123 GLN B N 1
ATOM 3740 C CA . GLN B 1 123 ? -2.48 -2.428 16.062 1 95.81 123 GLN B CA 1
ATOM 3741 C C . GLN B 1 123 ? -2.293 -1.368 14.984 1 95.81 123 GLN B C 1
ATOM 3743 O O . GLN B 1 123 ? -1.209 -0.794 14.852 1 95.81 123 GLN B O 1
ATOM 3748 N N . ALA B 1 124 ? -3.34 -1.122 14.258 1 97.19 124 ALA B N 1
ATOM 3749 C CA . ALA B 1 124 ? -3.291 -0.126 13.188 1 97.19 124 ALA B CA 1
ATOM 3750 C C . ALA B 1 124 ? -2.967 1.258 13.742 1 97.19 124 ALA B C 1
ATOM 3752 O O . ALA B 1 124 ? -2.088 1.951 13.227 1 97.19 124 ALA B O 1
ATOM 3753 N N . PHE B 1 125 ? -3.602 1.645 14.797 1 95.75 125 PHE B N 1
ATOM 3754 C CA . PHE B 1 125 ? -3.381 2.967 15.375 1 95.75 125 PHE B CA 1
ATOM 3755 C C . PHE B 1 125 ? -2.047 3.023 16.109 1 95.75 125 PHE B C 1
ATOM 3757 O O . PHE B 1 125 ? -1.416 4.082 16.172 1 95.75 125 PHE B O 1
ATOM 3764 N N . ARG B 1 126 ? -1.63 1.923 16.578 1 91.31 126 ARG B N 1
ATOM 3765 C CA . ARG B 1 126 ? -0.28 1.892 17.141 1 91.31 126 ARG B CA 1
ATOM 3766 C C . ARG B 1 126 ? 0.762 2.168 16.062 1 91.31 126 ARG B C 1
ATOM 3768 O O . ARG B 1 126 ? 1.737 2.881 16.297 1 91.31 126 ARG B O 1
ATOM 3775 N N . CYS B 1 127 ? 0.495 1.606 14.953 1 91 127 CYS B N 1
ATOM 3776 C CA . CYS B 1 127 ? 1.351 1.899 13.805 1 91 127 CYS B CA 1
ATOM 3777 C C . CYS B 1 127 ? 1.354 3.391 13.492 1 91 127 CYS B C 1
ATOM 3779 O O . CYS B 1 127 ? 2.408 3.975 13.242 1 91 127 CYS B O 1
ATOM 3781 N N . MET B 1 128 ? 0.247 4.016 13.555 1 92.25 128 MET B N 1
ATOM 3782 C CA . MET B 1 128 ? 0.129 5.449 13.305 1 92.25 128 MET B CA 1
ATOM 3783 C C . MET B 1 128 ? 0.937 6.246 14.32 1 92.25 128 MET B C 1
ATOM 3785 O O . MET B 1 128 ? 1.582 7.234 13.969 1 92.25 128 MET B O 1
ATOM 3789 N N . GLY B 1 129 ? 0.859 5.816 15.508 1 89.38 129 GLY B N 1
ATOM 3790 C CA . GLY B 1 129 ? 1.603 6.5 16.547 1 89.38 129 GLY B CA 1
ATOM 3791 C C . GLY B 1 129 ? 3.104 6.312 16.438 1 89.38 129 GLY B C 1
ATOM 3792 O O . GLY B 1 129 ? 3.877 7.16 16.891 1 89.38 129 GLY B O 1
ATOM 3793 N N . GLN B 1 130 ? 3.514 5.297 15.773 1 86.56 130 GLN B N 1
ATOM 3794 C CA . GLN B 1 130 ? 4.93 4.953 15.68 1 86.56 130 GLN B CA 1
ATOM 3795 C C . GLN B 1 130 ? 5.598 5.703 14.531 1 86.56 130 GLN B C 1
ATOM 3797 O O . GLN B 1 130 ? 6.809 5.938 14.562 1 86.56 130 GLN B O 1
ATOM 3802 N N . PHE B 1 131 ? 4.785 6.113 13.586 1 86.44 131 PHE B N 1
ATOM 3803 C CA . PHE B 1 131 ? 5.395 6.684 12.391 1 86.44 131 PHE B CA 1
ATOM 3804 C C . PHE B 1 131 ? 4.789 8.047 12.07 1 86.44 131 PHE B C 1
ATOM 3806 O O . PHE B 1 131 ? 4.367 8.297 10.938 1 86.44 131 PHE B O 1
ATOM 3813 N N . PRO B 1 132 ? 4.852 8.969 12.984 1 82.94 132 PRO B N 1
ATOM 3814 C CA . PRO B 1 132 ? 4.195 10.258 12.766 1 82.94 132 PRO B CA 1
ATOM 3815 C C . PRO B 1 132 ? 4.887 11.109 11.695 1 82.94 132 PRO B C 1
ATOM 3817 O O . PRO B 1 132 ? 4.219 11.805 10.93 1 82.94 132 PRO B O 1
ATOM 3820 N N . LEU B 1 133 ? 6.215 11.055 11.57 1 77.5 133 LEU B N 1
ATOM 3821 C CA . LEU B 1 133 ? 6.961 11.891 10.641 1 77.5 133 LEU B CA 1
ATOM 3822 C C . LEU B 1 133 ? 6.707 11.469 9.203 1 77.5 133 LEU B C 1
ATOM 3824 O O . LEU B 1 133 ? 6.344 12.289 8.359 1 77.5 133 LEU B O 1
ATOM 3828 N N . PHE B 1 134 ? 6.844 10.219 9.078 1 76.25 134 PHE B N 1
ATOM 3829 C CA . PHE B 1 134 ? 6.664 9.648 7.75 1 76.25 134 PHE B CA 1
ATOM 3830 C C . PHE B 1 134 ? 5.238 9.859 7.254 1 76.25 134 PHE B C 1
ATOM 3832 O O . PHE B 1 134 ? 5.008 10.008 6.055 1 76.25 134 PHE B O 1
ATOM 3839 N N . MET B 1 135 ? 4.195 9.961 8.18 1 85.69 135 MET B N 1
ATOM 3840 C CA . MET B 1 135 ? 2.787 10.133 7.828 1 85.69 135 MET B CA 1
ATOM 3841 C C . MET B 1 135 ? 2.414 11.609 7.77 1 85.69 135 MET B C 1
ATOM 3843 O O . MET B 1 135 ? 1.299 11.953 7.379 1 85.69 135 MET B O 1
ATOM 3847 N N . GLY B 1 136 ? 3.338 12.453 8.203 1 82.31 136 GLY B N 1
ATOM 3848 C CA . GLY B 1 136 ? 3.082 13.883 8.172 1 82.31 136 GLY B CA 1
ATOM 3849 C C . GLY B 1 136 ? 2.061 14.328 9.203 1 82.31 136 GLY B C 1
ATOM 3850 O O . GLY B 1 136 ? 1.27 15.234 8.953 1 82.31 136 GLY B O 1
ATOM 3851 N N . LEU B 1 137 ? 2.086 13.734 10.352 1 86.56 137 LEU B N 1
ATOM 3852 C CA . LEU B 1 137 ? 1.095 14.047 11.375 1 86.56 137 LEU B CA 1
ATOM 3853 C C . LEU B 1 137 ? 1.468 15.32 12.125 1 86.56 137 LEU B C 1
ATOM 3855 O O . LEU B 1 137 ? 2.646 15.57 12.391 1 86.56 137 LEU B O 1
ATOM 3859 N N . TYR B 1 138 ? 0.454 16.016 12.43 1 89.56 138 TYR B N 1
ATOM 3860 C CA . TYR B 1 138 ? 0.641 17.25 13.195 1 89.56 138 TYR B CA 1
ATOM 3861 C C . TYR B 1 138 ? 0.454 16.984 14.688 1 89.56 138 TYR B C 1
ATOM 3863 O O . TYR B 1 138 ? 0.689 17.875 15.508 1 89.56 138 TYR B O 1
ATOM 3871 N N . PHE B 1 139 ? 0.021 15.773 14.992 1 91.5 139 PHE B N 1
ATOM 3872 C CA . PHE B 1 139 ? -0.323 15.43 16.375 1 91.5 139 PHE B CA 1
ATOM 3873 C C . PHE B 1 139 ? 0.28 14.086 16.75 1 91.5 139 PHE B C 1
ATOM 3875 O O . PHE B 1 139 ? 0.601 13.273 15.891 1 91.5 139 PHE B O 1
ATOM 3882 N N . ASP B 1 140 ? 0.448 13.93 18.078 1 89.44 140 ASP B N 1
ATOM 3883 C CA . ASP B 1 140 ? 0.555 12.578 18.625 1 89.44 140 ASP B CA 1
ATOM 3884 C C . ASP B 1 140 ? -0.814 11.906 18.688 1 89.44 140 ASP B C 1
ATOM 3886 O O . ASP B 1 140 ? -1.768 12.484 19.219 1 89.44 140 ASP B O 1
ATOM 3890 N N . VAL B 1 141 ? -0.899 10.789 18.141 1 95.31 141 VAL B N 1
ATOM 3891 C CA . VAL B 1 141 ? -2.158 10.055 18.156 1 95.31 141 VAL B CA 1
ATOM 3892 C C . VAL B 1 141 ? -2.051 8.852 19.094 1 95.31 141 VAL B C 1
ATOM 3894 O O . VAL B 1 141 ? -1.134 8.039 18.953 1 95.31 141 VAL B O 1
ATOM 3897 N N . ARG B 1 142 ? -2.988 8.758 20 1 93.31 142 ARG B N 1
ATOM 3898 C CA . ARG B 1 142 ? -3.016 7.656 20.953 1 93.31 142 ARG B CA 1
ATOM 3899 C C . ARG B 1 142 ? -4.367 6.953 20.953 1 93.31 142 ARG B C 1
ATOM 3901 O O . ARG B 1 142 ? -5.414 7.602 20.875 1 93.31 142 ARG B O 1
ATOM 3908 N N . ILE B 1 143 ? -4.289 5.656 21 1 96.44 143 ILE B N 1
ATOM 3909 C CA . ILE B 1 143 ? -5.508 4.855 21.078 1 96.44 143 ILE B CA 1
ATOM 3910 C C . ILE B 1 143 ? -5.562 4.141 22.422 1 96.44 143 ILE B C 1
ATOM 3912 O O . ILE B 1 143 ? -4.543 3.635 22.906 1 96.44 143 ILE B O 1
ATOM 3916 N N . ASP B 1 144 ? -6.746 4.156 23.016 1 94.62 144 ASP B N 1
ATOM 3917 C CA . ASP B 1 144 ? -6.961 3.475 24.281 1 94.62 144 ASP B CA 1
ATOM 3918 C C . ASP B 1 144 ? -8.219 2.607 24.234 1 94.62 144 ASP B C 1
ATOM 3920 O O . ASP B 1 144 ? -9.273 3.055 23.781 1 94.62 144 ASP B O 1
ATOM 3924 N N . ALA B 1 145 ? -8.016 1.402 24.734 1 94.38 145 ALA B N 1
ATOM 3925 C CA . ALA B 1 145 ? -9.172 0.524 24.891 1 94.38 145 ALA B CA 1
ATOM 3926 C C . ALA B 1 145 ? -9.773 0.655 26.281 1 94.38 145 ALA B C 1
ATOM 3928 O O . ALA B 1 145 ? -9.047 0.804 27.266 1 94.38 145 ALA B O 1
ATOM 3929 N N . HIS B 1 146 ? -11.094 0.673 26.344 1 91.69 146 HIS B N 1
ATOM 3930 C CA . HIS B 1 146 ? -11.82 0.68 27.594 1 91.69 146 HIS B CA 1
ATOM 3931 C C . HIS B 1 146 ? -12.852 -0.444 27.656 1 91.69 146 HIS B C 1
ATOM 3933 O O . HIS B 1 146 ? -13.031 -1.169 26.672 1 91.69 146 HIS B O 1
ATOM 3939 N N . ALA B 1 147 ? -13.43 -0.635 28.75 1 89.31 147 ALA B N 1
ATOM 3940 C CA . ALA B 1 147 ? -14.414 -1.693 28.953 1 89.31 147 ALA B CA 1
ATOM 3941 C C . ALA B 1 147 ? -15.586 -1.543 27.984 1 89.31 147 ALA B C 1
ATOM 3943 O O . ALA B 1 147 ? -16.109 -2.535 27.469 1 89.31 147 ALA B O 1
ATOM 3944 N N . ASP B 1 148 ? -15.922 -0.287 27.609 1 90.62 148 ASP B N 1
ATOM 3945 C CA . ASP B 1 148 ? -17.125 -0.048 26.828 1 90.62 148 ASP B CA 1
ATOM 3946 C C . ASP B 1 148 ? -16.781 0.376 25.391 1 90.62 148 ASP B C 1
ATOM 3948 O O . ASP B 1 148 ? -17.641 0.887 24.672 1 90.62 148 ASP B O 1
ATOM 3952 N N . GLY B 1 149 ? -15.5 0.268 25.078 1 96.5 149 GLY B N 1
ATOM 3953 C CA . GLY B 1 149 ? -15.148 0.691 23.734 1 96.5 149 GLY B CA 1
ATOM 3954 C C . GLY B 1 149 ? -13.711 1.148 23.609 1 96.5 149 GLY B C 1
ATOM 3955 O O . GLY B 1 149 ? -12.812 0.549 24.203 1 96.5 149 GLY B O 1
ATOM 3956 N N . MET B 1 150 ? -13.523 2.131 22.75 1 97.19 150 MET B N 1
ATOM 3957 C CA . MET B 1 150 ? -12.18 2.662 22.547 1 97.19 150 MET B CA 1
ATOM 3958 C C . MET B 1 150 ? -12.219 4.172 22.328 1 97.19 150 MET B C 1
ATOM 3960 O O . MET B 1 150 ? -13.273 4.734 22.047 1 97.19 150 MET B O 1
ATOM 3964 N N . SER B 1 151 ? -11.109 4.816 22.578 1 97.69 151 SER B N 1
ATOM 3965 C CA . SER B 1 151 ? -10.969 6.242 22.312 1 97.69 151 SER B CA 1
ATOM 3966 C C . SER B 1 151 ? -9.68 6.531 21.547 1 97.69 151 SER B C 1
ATOM 3968 O O . SER B 1 151 ? -8.688 5.82 21.703 1 97.69 151 SER B O 1
ATOM 3970 N N . VAL B 1 152 ? -9.773 7.473 20.703 1 98 152 VAL B N 1
ATOM 3971 C CA . VAL B 1 152 ? -8.609 7.984 19.984 1 98 152 VAL B CA 1
ATOM 3972 C C . VAL B 1 152 ? -8.359 9.438 20.391 1 98 152 VAL B C 1
ATOM 3974 O O . VAL B 1 152 ? -9.227 10.297 20.203 1 98 152 VAL B O 1
ATOM 3977 N N . THR B 1 153 ? -7.152 9.703 20.906 1 97.62 153 THR B N 1
ATOM 3978 C CA . THR B 1 153 ? -6.805 11.023 21.422 1 97.62 153 THR B CA 1
ATOM 3979 C C . THR B 1 153 ? -5.656 11.633 20.625 1 97.62 153 THR B C 1
ATOM 3981 O O . THR B 1 153 ? -4.699 10.945 20.281 1 97.62 153 THR B O 1
ATOM 3984 N N . ILE B 1 154 ? -5.867 12.914 20.297 1 97.06 154 ILE B N 1
ATOM 3985 C CA . ILE B 1 154 ? -4.77 13.625 19.656 1 97.06 154 ILE B CA 1
ATOM 3986 C C . ILE B 1 154 ? -4.23 14.703 20.578 1 97.06 154 ILE B C 1
ATOM 3988 O O . ILE B 1 154 ? -4.996 15.32 21.328 1 97.06 154 ILE B O 1
ATOM 3992 N N . SER B 1 155 ? -2.867 14.859 20.609 1 92 155 SER B N 1
ATOM 3993 C CA . SER B 1 155 ? -2.223 15.82 21.484 1 92 155 SER B CA 1
ATOM 3994 C C . SER B 1 155 ? -0.914 16.328 20.891 1 92 155 SER B C 1
ATOM 3996 O O . SER B 1 155 ? -0.541 15.945 19.781 1 92 155 SER B O 1
ATOM 3998 N N . ARG B 1 156 ? -0.324 17.391 21.5 1 87.94 156 ARG B N 1
ATOM 3999 C CA . ARG B 1 156 ? 0.998 17.906 21.188 1 87.94 156 ARG B CA 1
ATOM 4000 C C . ARG B 1 156 ? 1.052 18.406 19.75 1 87.94 156 ARG B C 1
ATOM 4002 O O . ARG B 1 156 ? 1.908 17.984 18.969 1 87.94 156 ARG B O 1
ATOM 4009 N N . TYR B 1 157 ? 0.219 19.391 19.516 1 89.06 157 TYR B N 1
ATOM 4010 C CA . TYR B 1 157 ? 0.173 20 18.188 1 89.06 157 TYR B CA 1
ATOM 4011 C C . TYR B 1 157 ? 1.529 20.578 17.812 1 89.06 157 TYR B C 1
ATOM 4013 O O . TYR B 1 157 ? 2.154 21.281 18.609 1 89.06 157 TYR B O 1
ATOM 4021 N N . ASN B 1 158 ? 1.971 20.219 16.594 1 80.44 158 ASN B N 1
ATOM 4022 C CA . ASN B 1 158 ? 3.285 20.672 16.141 1 80.44 158 ASN B CA 1
ATOM 4023 C C . ASN B 1 158 ? 3.197 21.422 14.812 1 80.44 158 ASN B C 1
ATOM 4025 O O . ASN B 1 158 ? 3.986 21.172 13.898 1 80.44 158 ASN B O 1
ATOM 4029 N N . GLY B 1 159 ? 2.195 22.344 14.711 1 85.38 159 GLY B N 1
ATOM 4030 C CA . GLY B 1 159 ? 2.041 23.188 13.531 1 85.38 159 GLY B CA 1
ATOM 4031 C C . GLY B 1 159 ? 1.879 24.656 13.867 1 85.38 159 GLY B C 1
ATOM 4032 O O . GLY B 1 159 ? 2.234 25.094 14.961 1 85.38 159 GLY B O 1
ATOM 4033 N N . GLU B 1 160 ? 1.504 25.391 12.906 1 86 160 GLU B N 1
ATOM 4034 C CA . GLU B 1 160 ? 1.271 26.828 13.109 1 86 160 GLU B CA 1
ATOM 4035 C C . GLU B 1 160 ? 0.122 27.062 14.086 1 86 160 GLU B C 1
ATOM 4037 O O . GLU B 1 160 ? -0.984 26.562 13.891 1 86 160 GLU B O 1
ATOM 4042 N N . PRO B 1 161 ? 0.323 27.812 15.062 1 87.38 161 PRO B N 1
ATOM 4043 C CA . PRO B 1 161 ? -0.677 28.016 16.109 1 87.38 161 PRO B CA 1
ATOM 4044 C C . PRO B 1 161 ? -2.01 28.531 15.57 1 87.38 161 PRO B C 1
ATOM 4046 O O . PRO B 1 161 ? -3.072 28.109 16.047 1 87.38 161 PRO B O 1
ATOM 4049 N N . ASP B 1 162 ? -1.966 29.312 14.562 1 91.06 162 ASP B N 1
ATOM 4050 C CA . ASP B 1 162 ? -3.184 29.922 14.016 1 91.06 162 ASP B CA 1
ATOM 4051 C C . ASP B 1 162 ? -4.031 28.875 13.297 1 91.06 162 ASP B C 1
ATOM 4053 O O . ASP B 1 162 ? -5.215 29.094 13.031 1 91.06 162 ASP B O 1
ATOM 4057 N N . LEU B 1 163 ? -3.406 27.734 13.016 1 94.19 163 LEU B N 1
ATOM 4058 C CA . LEU B 1 163 ? -4.109 26.688 12.273 1 94.19 163 LEU B CA 1
ATOM 4059 C C . LEU B 1 163 ? -4.508 25.547 13.188 1 94.19 163 LEU B C 1
ATOM 4061 O O . LEU B 1 163 ? -5.047 24.531 12.727 1 94.19 163 LEU B O 1
ATOM 4065 N N . GLU B 1 164 ? -4.285 25.688 14.414 1 94.19 164 GLU B N 1
ATOM 4066 C CA . GLU B 1 164 ? -4.52 24.578 15.336 1 94.19 164 GLU B CA 1
ATOM 4067 C C . GLU B 1 164 ? -5.973 24.109 15.289 1 94.19 164 GLU B C 1
ATOM 4069 O O . GLU B 1 164 ? -6.254 22.922 15.211 1 94.19 164 GLU B O 1
ATOM 4074 N N . GLY B 1 165 ? -6.879 25.094 15.336 1 96 165 GLY B N 1
ATOM 4075 C CA . GLY B 1 165 ? -8.289 24.75 15.266 1 96 165 GLY B CA 1
ATOM 4076 C C . GLY B 1 165 ? -8.648 23.984 14.008 1 96 165 GLY B C 1
ATOM 4077 O O . GLY B 1 165 ? -9.336 22.953 14.078 1 96 165 GLY B O 1
ATOM 4078 N N . PHE B 1 166 ? -8.148 24.469 12.891 1 96.38 166 PHE B N 1
ATOM 4079 C CA . PHE B 1 166 ? -8.367 23.812 11.609 1 96.38 166 PHE B CA 1
ATOM 4080 C C . PHE B 1 166 ? -7.801 22.406 11.609 1 96.38 166 PHE B C 1
ATOM 4082 O O . PHE B 1 166 ? -8.461 21.469 11.172 1 96.38 166 PHE B O 1
ATOM 4089 N N . GLN B 1 167 ? -6.613 22.281 12.109 1 96.12 167 GLN B N 1
ATOM 4090 C CA . GLN B 1 167 ? -5.906 21 12.102 1 96.12 167 GLN B CA 1
ATOM 4091 C C . GLN B 1 167 ? -6.586 19.984 13.016 1 96.12 167 GLN B C 1
ATOM 4093 O O . GLN B 1 167 ? -6.668 18.797 12.695 1 96.12 167 GLN B O 1
ATOM 4098 N N . VAL B 1 168 ? -7.062 20.438 14.133 1 97.94 168 VAL B N 1
ATOM 4099 C CA . VAL B 1 168 ? -7.781 19.547 15.055 1 97.94 168 VAL B CA 1
ATOM 4100 C C . VAL B 1 168 ? -9.039 19 14.375 1 97.94 168 VAL B C 1
ATOM 4102 O O . VAL B 1 168 ? -9.281 17.797 14.391 1 97.94 168 VAL B O 1
ATOM 4105 N N . ASP B 1 169 ? -9.758 19.922 13.758 1 98.12 169 ASP B N 1
ATOM 4106 C CA . ASP B 1 169 ? -10.977 19.531 13.062 1 98.12 169 ASP B CA 1
ATOM 4107 C C . ASP B 1 169 ? -10.68 18.5 11.961 1 98.12 169 ASP B C 1
ATOM 4109 O O . ASP B 1 169 ? -11.328 17.469 11.883 1 98.12 169 ASP B O 1
ATOM 4113 N N . MET B 1 170 ? -9.727 18.828 11.18 1 97.44 170 MET B N 1
ATOM 4114 C CA . MET B 1 170 ? -9.359 17.969 10.062 1 97.44 170 MET B CA 1
ATOM 4115 C C . MET B 1 170 ? -8.891 16.609 10.555 1 97.44 170 MET B C 1
ATOM 4117 O O . MET B 1 170 ? -9.312 15.57 10.023 1 97.44 170 MET B O 1
ATOM 4121 N N . CYS B 1 171 ? -8.094 16.594 11.547 1 97.62 171 CYS B N 1
ATOM 4122 C CA . CYS B 1 171 ? -7.52 15.352 12.055 1 97.62 171 CYS B CA 1
ATOM 4123 C C . CYS B 1 171 ? -8.594 14.453 12.656 1 97.62 171 CYS B C 1
ATOM 4125 O O . CYS B 1 171 ? -8.68 13.273 12.312 1 97.62 171 CYS B O 1
ATOM 4127 N N . LEU B 1 172 ? -9.445 15.023 13.523 1 98.56 172 LEU B N 1
ATOM 4128 C CA . LEU B 1 172 ? -10.477 14.219 14.164 1 98.56 172 LEU B CA 1
ATOM 4129 C C . LEU B 1 172 ? -11.469 13.688 13.133 1 98.56 172 LEU B C 1
ATOM 4131 O O . LEU B 1 172 ? -11.922 12.547 13.234 1 98.56 172 LEU B O 1
ATOM 4135 N N . SER B 1 173 ? -11.781 14.531 12.219 1 98.31 173 SER B N 1
ATOM 4136 C CA . SER B 1 173 ? -12.672 14.102 11.148 1 98.31 173 SER B CA 1
ATOM 4137 C C . SER B 1 173 ? -12.055 12.961 10.344 1 98.31 173 SER B C 1
ATOM 4139 O O . SER B 1 173 ? -12.727 11.969 10.039 1 98.31 173 SER B O 1
ATOM 4141 N N . SER B 1 174 ? -10.805 13.094 10.008 1 97.38 174 SER B N 1
ATOM 4142 C CA . SER B 1 174 ? -10.094 12.055 9.266 1 97.38 174 SER B CA 1
ATOM 4143 C C . SER B 1 174 ? -9.984 10.773 10.078 1 97.38 174 SER B C 1
ATOM 4145 O O . SER B 1 174 ? -10.18 9.672 9.555 1 97.38 174 SER B O 1
ATOM 4147 N N . LEU B 1 175 ? -9.656 10.891 11.344 1 98.12 175 LEU B N 1
ATOM 4148 C CA . LEU B 1 175 ? -9.516 9.727 12.211 1 98.12 175 LEU B CA 1
ATOM 4149 C C . LEU B 1 175 ? -10.82 8.945 12.289 1 98.12 175 LEU B C 1
ATOM 4151 O O . LEU B 1 175 ? -10.812 7.711 12.273 1 98.12 175 LEU B O 1
ATOM 4155 N N . ARG B 1 176 ? -11.883 9.656 12.359 1 98.19 176 ARG B N 1
ATOM 4156 C CA . ARG B 1 176 ? -13.188 9 12.328 1 98.19 176 ARG B CA 1
ATOM 4157 C C . ARG B 1 176 ? -13.359 8.18 11.055 1 98.19 176 ARG B C 1
ATOM 4159 O O . ARG B 1 176 ? -13.812 7.035 11.102 1 98.19 176 ARG B O 1
ATOM 4166 N N . LEU B 1 177 ? -13.023 8.797 9.984 1 97.44 177 LEU B N 1
ATOM 4167 C CA . LEU B 1 177 ? -13.125 8.125 8.695 1 97.44 177 LEU B CA 1
ATOM 4168 C C . LEU B 1 177 ? -12.195 6.918 8.641 1 97.44 177 LEU B C 1
ATOM 4170 O O . LEU B 1 177 ? -12.578 5.852 8.156 1 97.44 177 LEU B O 1
ATOM 4174 N N . ILE B 1 178 ? -11.016 7.039 9.133 1 97.62 178 ILE B N 1
ATOM 4175 C CA . ILE B 1 178 ? -10 5.988 9.117 1 97.62 178 ILE B CA 1
ATOM 4176 C C . ILE B 1 178 ? -10.477 4.797 9.945 1 97.62 178 ILE B C 1
ATOM 4178 O O . ILE B 1 178 ? -10.266 3.645 9.562 1 97.62 178 ILE B O 1
ATOM 4182 N N . VAL B 1 179 ? -11.141 5.051 11.062 1 98 179 VAL B N 1
ATOM 4183 C CA . VAL B 1 179 ? -11.711 3.963 11.852 1 98 179 VAL B CA 1
ATOM 4184 C C . VAL B 1 179 ? -12.703 3.17 11 1 98 179 VAL B C 1
ATOM 4186 O O . VAL B 1 179 ? -12.688 1.937 11.008 1 98 179 VAL B O 1
ATOM 4189 N N . SER B 1 180 ? -13.492 3.871 10.242 1 97.25 180 SER B N 1
ATOM 4190 C CA . SER B 1 180 ? -14.445 3.219 9.352 1 97.25 180 SER B CA 1
ATOM 4191 C C . SER B 1 180 ? -13.727 2.41 8.273 1 97.25 180 SER B C 1
ATOM 4193 O O . SER B 1 180 ? -14.141 1.298 7.945 1 97.25 180 SER B O 1
ATOM 4195 N N . ASP B 1 181 ? -12.664 2.986 7.727 1 96.19 181 ASP B N 1
ATOM 4196 C CA . ASP B 1 181 ? -11.867 2.289 6.719 1 96.19 181 ASP B CA 1
ATOM 4197 C C . ASP B 1 181 ? -11.336 0.964 7.258 1 96.19 181 ASP B C 1
ATOM 4199 O O . ASP B 1 181 ? -11.359 -0.05 6.559 1 96.19 181 ASP B O 1
ATOM 4203 N N . LEU B 1 182 ? -10.867 0.968 8.469 1 96.81 182 LEU B N 1
ATOM 4204 C CA . LEU B 1 182 ? -10.227 -0.195 9.07 1 96.81 182 LEU B CA 1
ATOM 4205 C C . LEU B 1 182 ? -11.25 -1.26 9.43 1 96.81 182 LEU B C 1
ATOM 4207 O O . LEU B 1 182 ? -11.016 -2.453 9.234 1 96.81 182 LEU B O 1
ATOM 4211 N N . VAL B 1 183 ? -12.383 -0.813 9.922 1 95.81 183 VAL B N 1
ATOM 4212 C CA . VAL B 1 183 ? -13.43 -1.739 10.352 1 95.81 183 VAL B CA 1
ATOM 4213 C C . VAL B 1 183 ? -14.156 -2.305 9.141 1 95.81 183 VAL B C 1
ATOM 4215 O O . VAL B 1 183 ? -14.648 -3.436 9.172 1 95.81 183 VAL B O 1
ATOM 4218 N N . GLY B 1 184 ? -14.227 -1.506 8.07 1 91.44 184 GLY B N 1
ATOM 4219 C CA . GLY B 1 184 ? -14.867 -1.964 6.848 1 91.44 184 GLY B CA 1
ATOM 4220 C C . GLY B 1 184 ? -16.328 -1.594 6.766 1 91.44 184 GLY B C 1
ATOM 4221 O O . GLY B 1 184 ? -17.047 -2.078 5.887 1 91.44 184 GLY B O 1
ATOM 4222 N N . LYS B 1 185 ? -16.844 -0.84 7.664 1 92.75 185 LYS B N 1
ATOM 4223 C CA . LYS B 1 185 ? -18.188 -0.282 7.691 1 92.75 185 LYS B CA 1
ATOM 4224 C C . LYS B 1 185 ? -18.203 1.085 8.367 1 92.75 185 LYS B C 1
ATOM 4226 O O . LYS B 1 185 ? -17.266 1.438 9.086 1 92.75 185 LYS B O 1
ATOM 4231 N N . PRO B 1 186 ? -19.266 1.844 8.102 1 94.69 186 PRO B N 1
ATOM 4232 C CA . PRO B 1 186 ? -19.328 3.154 8.758 1 94.69 186 PRO B CA 1
ATOM 4233 C C . PRO B 1 186 ? -19.375 3.053 10.281 1 94.69 186 PRO B C 1
ATOM 4235 O O . PRO B 1 186 ? -20.203 2.318 10.82 1 94.69 186 PRO B O 1
ATOM 4238 N N . VAL B 1 187 ? -18.5 3.662 10.938 1 96.88 187 VAL B N 1
ATOM 4239 C CA . VAL B 1 187 ? -18.422 3.729 12.391 1 96.88 187 VAL B CA 1
ATOM 4240 C C . VAL B 1 187 ? -18.406 5.188 12.844 1 96.88 187 VAL B C 1
ATOM 4242 O O . VAL B 1 187 ? -17.609 5.992 12.352 1 96.88 187 VAL B O 1
ATOM 4245 N N . TRP B 1 188 ? -19.297 5.465 13.727 1 97.12 188 TRP B N 1
ATOM 4246 C CA . TRP B 1 188 ? -19.391 6.824 14.25 1 97.12 188 TRP B CA 1
ATOM 4247 C C . TRP B 1 188 ? -19.094 6.852 15.75 1 97.12 188 TRP B C 1
ATOM 4249 O O . TRP B 1 188 ? -19.422 5.906 16.469 1 97.12 188 TRP B O 1
ATOM 4259 N N . PRO B 1 189 ? -18.484 7.953 16.172 1 98 189 PRO B N 1
ATOM 4260 C CA . PRO B 1 189 ? -18.234 8.055 17.609 1 98 189 PRO B CA 1
ATOM 4261 C C . PRO B 1 189 ? -19.516 8.289 18.406 1 98 189 PRO B C 1
ATOM 4263 O O . PRO B 1 189 ? -20.5 8.812 17.875 1 98 189 PRO B O 1
ATOM 4266 N N . GLU B 1 190 ? -19.453 7.812 19.641 1 97.69 190 GLU B N 1
ATOM 4267 C CA . GLU B 1 190 ? -20.531 8.094 20.578 1 97.69 190 GLU B CA 1
ATOM 4268 C C . GLU B 1 190 ? -20.453 9.523 21.094 1 97.69 190 GLU B C 1
ATOM 4270 O O . GLU B 1 190 ? -21.484 10.164 21.344 1 97.69 190 GLU B O 1
ATOM 4275 N N . GLN B 1 191 ? -19.219 9.938 21.234 1 97.5 191 GLN B N 1
ATOM 4276 C CA . GLN B 1 191 ? -18.953 11.281 21.75 1 97.5 191 GLN B CA 1
ATOM 4277 C C . GLN B 1 191 ? -17.656 11.844 21.172 1 97.5 191 GLN B C 1
ATOM 4279 O O . GLN B 1 191 ? -16.719 11.094 20.875 1 97.5 191 GLN B O 1
ATOM 4284 N N . VAL B 1 192 ? -17.656 13.195 21.047 1 98.5 192 VAL B N 1
ATOM 4285 C CA . VAL B 1 192 ? -16.453 13.93 20.672 1 98.5 192 VAL B CA 1
ATOM 4286 C C . VAL B 1 192 ? -16.125 14.961 21.75 1 98.5 192 VAL B C 1
ATOM 4288 O O . VAL B 1 192 ? -17.031 15.641 22.266 1 98.5 192 VAL B O 1
ATOM 4291 N N . GLN B 1 193 ? -14.93 14.992 22.172 1 98.56 193 GLN B N 1
ATOM 4292 C CA . GLN B 1 193 ? -14.453 15.984 23.141 1 98.56 193 GLN B CA 1
ATOM 4293 C C . GLN B 1 193 ? -13.422 16.906 22.5 1 98.56 193 GLN B C 1
ATOM 4295 O O . GLN B 1 193 ? -12.508 16.453 21.812 1 98.56 193 GLN B O 1
ATOM 4300 N N . LEU B 1 194 ? -13.617 18.141 22.688 1 98.38 194 LEU B N 1
ATOM 4301 C CA . LEU B 1 194 ? -12.711 19.156 22.172 1 98.38 194 LEU B CA 1
ATOM 4302 C C . LEU B 1 194 ? -12.188 20.047 23.281 1 98.38 194 LEU B C 1
ATOM 4304 O O . LEU B 1 194 ? -12.961 20.531 24.125 1 98.38 194 LEU B O 1
ATOM 4308 N N . ALA B 1 195 ? -10.953 20.328 23.297 1 97.44 195 ALA B N 1
ATOM 4309 C CA . ALA B 1 195 ? -10.312 21.125 24.328 1 97.44 195 ALA B CA 1
ATOM 4310 C C . ALA B 1 195 ? -10.641 22.609 24.172 1 97.44 195 ALA B C 1
ATOM 4312 O O . ALA B 1 195 ? -10.602 23.359 25.141 1 97.44 195 ALA B O 1
ATOM 4313 N N . ARG B 1 196 ? -10.953 23.031 23.016 1 95.94 196 ARG B N 1
ATOM 4314 C CA . ARG B 1 196 ? -11.211 24.438 22.75 1 95.94 196 ARG B CA 1
ATOM 4315 C C . ARG B 1 196 ? -12.516 24.891 23.406 1 95.94 196 ARG B C 1
ATOM 4317 O O . ARG B 1 196 ? -13.391 24.078 23.688 1 95.94 196 ARG B O 1
ATOM 4324 N N . ARG B 1 197 ? -12.625 26.203 23.562 1 96.31 197 ARG B N 1
ATOM 4325 C CA . ARG B 1 197 ? -13.859 26.797 24.062 1 96.31 197 ARG B CA 1
ATOM 4326 C C . ARG B 1 197 ? -14.984 26.656 23.047 1 96.31 197 ARG B C 1
ATOM 4328 O O . ARG B 1 197 ? -14.734 26.516 21.844 1 96.31 197 ARG B O 1
ATOM 4335 N N . THR B 1 198 ? -16.203 26.688 23.531 1 96.25 198 THR B N 1
ATOM 4336 C CA . THR B 1 198 ? -17.359 26.531 22.656 1 96.25 198 THR B CA 1
ATOM 4337 C C . THR B 1 198 ? -17.391 27.641 21.609 1 96.25 198 THR B C 1
ATOM 4339 O O . THR B 1 198 ? -17.516 28.812 21.938 1 96.25 198 THR B O 1
ATOM 4342 N N . PRO B 1 199 ? -17.25 27.219 20.406 1 95.06 199 PRO B N 1
ATOM 4343 C CA . PRO B 1 199 ? -17.297 28.219 19.344 1 95.06 199 PRO B CA 1
ATOM 4344 C C . PRO B 1 199 ? -18.719 28.609 18.953 1 95.06 199 PRO B C 1
ATOM 4346 O O . PRO B 1 199 ? -19.672 27.953 19.359 1 95.06 199 PRO B O 1
ATOM 4349 N N . ARG B 1 200 ? -18.844 29.625 18.156 1 94.31 200 ARG B N 1
ATOM 4350 C CA . ARG B 1 200 ? -20.141 30.094 17.688 1 94.31 200 ARG B CA 1
ATOM 4351 C C . ARG B 1 200 ? -20.797 29.062 16.766 1 94.31 200 ARG B C 1
ATOM 4353 O O . ARG B 1 200 ? -22.031 28.938 16.734 1 94.31 200 ARG B O 1
ATOM 4360 N N . ASN B 1 201 ? -19.953 28.344 16.109 1 94.94 201 ASN B N 1
ATOM 4361 C CA . ASN B 1 201 ? -20.453 27.359 15.148 1 94.94 201 ASN B CA 1
ATOM 4362 C C . ASN B 1 201 ? -20.438 25.953 15.734 1 94.94 201 ASN B C 1
ATOM 4364 O O . ASN B 1 201 ? -20.172 24.984 15.016 1 94.94 201 ASN B O 1
ATOM 4368 N N . ALA B 1 202 ? -20.75 25.828 16.953 1 96.06 202 ALA B N 1
ATOM 4369 C CA . ALA B 1 202 ? -20.703 24.547 17.641 1 96.06 202 ALA B CA 1
ATOM 4370 C C . ALA B 1 202 ? -21.641 23.531 16.984 1 96.06 202 ALA B C 1
ATOM 4372 O O . ALA B 1 202 ? -21.359 22.328 16.969 1 96.06 202 ALA B O 1
ATOM 4373 N N . ALA B 1 203 ? -22.656 23.938 16.375 1 96 203 ALA B N 1
ATOM 4374 C CA . ALA B 1 203 ? -23.641 23.078 15.734 1 96 203 ALA B CA 1
ATOM 4375 C C . ALA B 1 203 ? -23.031 22.328 14.555 1 96 203 ALA B C 1
ATOM 4377 O O . ALA B 1 203 ? -23.453 21.219 14.219 1 96 203 ALA B O 1
ATOM 4378 N N . ASP B 1 204 ? -22 22.906 13.922 1 97.19 204 ASP B N 1
ATOM 4379 C CA . ASP B 1 204 ? -21.328 22.281 12.797 1 97.19 204 ASP B CA 1
ATOM 4380 C C . ASP B 1 204 ? -20.703 20.938 13.211 1 97.19 204 ASP B C 1
ATOM 4382 O O . ASP B 1 204 ? -20.688 19.984 12.43 1 97.19 204 ASP B O 1
ATOM 4386 N N . TYR B 1 205 ? -20.234 20.906 14.43 1 97.94 205 TYR B N 1
ATOM 4387 C CA . TYR B 1 205 ? -19.562 19.719 14.914 1 97.94 205 TYR B CA 1
ATOM 4388 C C . TYR B 1 205 ? -20.547 18.594 15.195 1 97.94 205 TYR B C 1
ATOM 4390 O O . TYR B 1 205 ? -20.312 17.438 14.812 1 97.94 205 TYR B O 1
ATOM 4398 N N . THR B 1 206 ? -21.672 18.969 15.797 1 97.12 206 THR B N 1
ATOM 4399 C CA . THR B 1 206 ? -22.719 17.984 16.078 1 97.12 206 THR B CA 1
ATOM 4400 C C . THR B 1 206 ? -23.281 17.422 14.781 1 97.12 206 THR B C 1
ATOM 4402 O O . THR B 1 206 ? -23.547 16.219 14.672 1 97.12 206 THR B O 1
ATOM 4405 N N . ARG B 1 207 ? -23.438 18.234 13.852 1 96.88 207 ARG B N 1
ATOM 4406 C CA . ARG B 1 207 ? -23.938 17.797 12.555 1 96.88 207 ARG B CA 1
ATOM 4407 C C . ARG B 1 207 ? -22.953 16.891 11.844 1 96.88 207 ARG B C 1
ATOM 4409 O O . ARG B 1 207 ? -23.328 15.891 11.234 1 96.88 207 ARG B O 1
ATOM 4416 N N . HIS B 1 208 ? -21.672 17.234 11.93 1 97.69 208 HIS B N 1
ATOM 4417 C CA . HIS B 1 208 ? -20.625 16.5 11.227 1 97.69 208 HIS B CA 1
ATOM 4418 C C . HIS B 1 208 ? -20.438 15.109 11.82 1 97.69 208 HIS B C 1
ATOM 4420 O O . HIS B 1 208 ? -20.375 14.125 11.078 1 97.69 208 HIS B O 1
ATOM 4426 N N . PHE B 1 209 ? -20.422 15.031 13.117 1 97.88 209 PHE B N 1
ATOM 4427 C CA . PHE B 1 209 ? -20.078 13.766 13.758 1 97.88 209 PHE B CA 1
ATOM 4428 C C . PHE B 1 209 ? -21.328 12.977 14.117 1 97.88 209 PHE B C 1
ATOM 4430 O O . PHE B 1 209 ? -21.266 11.773 14.375 1 97.88 209 PHE B O 1
ATOM 4437 N N . GLY B 1 210 ? -22.453 13.688 14.203 1 96.31 210 GLY B N 1
ATOM 4438 C CA . GLY B 1 210 ? -23.719 13.031 14.492 1 96.31 210 GLY B CA 1
ATOM 4439 C C . GLY B 1 210 ? -23.812 12.523 15.922 1 96.31 210 GLY B C 1
ATOM 4440 O O . GLY B 1 210 ? -24.484 11.523 16.188 1 96.31 210 GLY B O 1
ATOM 4441 N N . CYS B 1 211 ? -23.094 13.156 16.797 1 96.69 211 CYS B N 1
ATOM 4442 C CA . CYS B 1 211 ? -23.062 12.742 18.188 1 96.69 211 CYS B CA 1
ATOM 4443 C C . CYS B 1 211 ? -22.875 13.938 19.125 1 96.69 211 CYS B C 1
ATOM 4445 O O . CYS B 1 211 ? -22.828 15.078 18.656 1 96.69 211 CYS B O 1
ATOM 4447 N N . LYS B 1 212 ? -22.922 13.625 20.422 1 96.62 212 LYS B N 1
ATOM 4448 C CA . LYS B 1 212 ? -22.672 14.664 21.422 1 96.62 212 LYS B CA 1
ATOM 4449 C C . LYS B 1 212 ? -21.234 15.172 21.328 1 96.62 212 LYS B C 1
ATOM 4451 O O . LYS B 1 212 ? -20.281 14.383 21.281 1 96.62 212 LYS B O 1
ATOM 4456 N N . VAL B 1 213 ? -21.141 16.5 21.281 1 98.19 213 VAL B N 1
ATOM 4457 C CA . VAL B 1 213 ? -19.828 17.141 21.25 1 98.19 213 VAL B CA 1
ATOM 4458 C C . VAL B 1 213 ? -19.656 18 22.5 1 98.19 213 VAL B C 1
ATOM 4460 O O . VAL B 1 213 ? -20.484 18.859 22.797 1 98.19 213 VAL B O 1
ATOM 4463 N N . THR B 1 214 ? -18.625 17.719 23.234 1 98 214 THR B N 1
ATOM 4464 C CA . THR B 1 214 ? -18.328 18.484 24.438 1 98 214 THR B CA 1
ATOM 4465 C C . THR B 1 214 ? -17.109 19.391 24.219 1 98 214 THR B C 1
ATOM 4467 O O . THR B 1 214 ? -16.047 18.922 23.781 1 98 214 THR B O 1
ATOM 4470 N N . PHE B 1 215 ? -17.25 20.578 24.531 1 97.81 215 PHE B N 1
ATOM 4471 C CA . PHE B 1 215 ? -16.172 21.547 24.422 1 97.81 215 PHE B CA 1
ATOM 4472 C C . PHE B 1 215 ? -15.555 21.844 25.781 1 97.81 215 PHE B C 1
ATOM 4474 O O . PHE B 1 215 ? -16.031 21.344 26.797 1 97.81 215 PHE B O 1
ATOM 4481 N N . ASN B 1 216 ? -14.406 22.547 25.797 1 97.38 216 ASN B N 1
ATOM 4482 C CA . ASN B 1 216 ? -13.664 22.828 27.016 1 97.38 216 ASN B CA 1
ATOM 4483 C C . ASN B 1 216 ? -13.25 21.531 27.734 1 97.38 216 ASN B C 1
ATOM 4485 O O . ASN B 1 216 ? -13.305 21.453 28.953 1 97.38 216 ASN B O 1
ATOM 4489 N N . ALA B 1 217 ? -13.062 20.531 27.016 1 97.12 217 ALA B N 1
ATOM 4490 C CA . ALA B 1 217 ? -12.602 19.25 27.547 1 97.12 217 ALA B CA 1
ATOM 4491 C C . ALA B 1 217 ? -11.094 19.25 27.781 1 97.12 217 ALA B C 1
ATOM 4493 O O . ALA B 1 217 ? -10.406 20.203 27.375 1 97.12 217 ALA B O 1
ATOM 4494 N N . ALA B 1 218 ? -10.625 18.234 28.453 1 94.56 218 ALA B N 1
ATOM 4495 C CA . ALA B 1 218 ? -9.195 18.156 28.766 1 94.56 218 ALA B CA 1
ATOM 4496 C C . ALA B 1 218 ? -8.383 17.812 27.531 1 94.56 218 ALA B C 1
ATOM 4498 O O . ALA B 1 218 ? -7.242 18.266 27.391 1 94.56 218 ALA B O 1
ATOM 4499 N N . ASP B 1 219 ? -8.992 17.062 26.641 1 95.31 219 ASP B N 1
ATOM 4500 C CA . ASP B 1 219 ? -8.289 16.594 25.453 1 95.31 219 ASP B CA 1
ATOM 4501 C C . ASP B 1 219 ? -9.18 16.656 24.219 1 95.31 219 ASP B C 1
ATOM 4503 O O . ASP B 1 219 ? -10.398 16.797 24.328 1 95.31 219 ASP B O 1
ATOM 4507 N N . ASN B 1 220 ? -8.555 16.594 23.047 1 98.31 220 ASN B N 1
ATOM 4508 C CA . ASN B 1 220 ? -9.266 16.344 21.797 1 98.31 220 ASN B CA 1
ATOM 4509 C C . ASN B 1 220 ? -9.375 14.844 21.516 1 98.31 220 ASN B C 1
ATOM 4511 O O . ASN B 1 220 ? -8.367 14.172 21.281 1 98.31 220 ASN B O 1
ATOM 4515 N N . ARG B 1 221 ? -10.562 14.305 21.531 1 97.69 221 ARG B N 1
ATOM 4516 C CA . ARG B 1 221 ? -10.602 12.859 21.344 1 97.69 221 ARG B CA 1
ATOM 4517 C C . ARG B 1 221 ? -11.953 12.406 20.812 1 97.69 221 ARG B C 1
ATOM 4519 O O . ARG B 1 221 ? -12.953 13.102 20.969 1 97.69 221 ARG B O 1
ATOM 4526 N N . LEU B 1 222 ? -11.938 11.328 20.094 1 98.38 222 LEU B N 1
ATOM 4527 C CA . LEU B 1 222 ? -13.102 10.57 19.656 1 98.38 222 LEU B CA 1
ATOM 4528 C C . LEU B 1 222 ? -13.359 9.383 20.578 1 98.38 222 LEU B C 1
ATOM 4530 O O . LEU B 1 222 ? -12.43 8.641 20.906 1 98.38 222 LEU B O 1
ATOM 4534 N N . VAL B 1 223 ? -14.609 9.242 21 1 98.12 223 VAL B N 1
ATOM 4535 C CA . VAL B 1 223 ? -14.984 8.125 21.859 1 98.12 223 VAL B CA 1
ATOM 4536 C C . VAL B 1 223 ? -15.953 7.203 21.125 1 98.12 223 VAL B C 1
ATOM 4538 O O . VAL B 1 223 ? -17.016 7.637 20.672 1 98.12 223 VAL B O 1
ATOM 4541 N N . PHE B 1 224 ? -15.578 5.918 21.047 1 98 224 PHE B N 1
ATOM 4542 C CA . PHE B 1 224 ? -16.39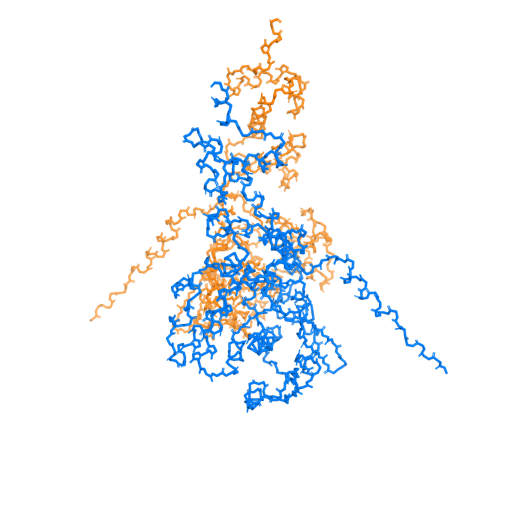1 4.918 20.375 1 98 224 PHE B CA 1
ATOM 4543 C C . PHE B 1 224 ? -16.906 3.875 21.359 1 98 224 PHE B C 1
ATOM 4545 O O . PHE B 1 224 ? -16.172 3.434 22.234 1 98 224 PHE B O 1
ATOM 4552 N N . THR B 1 225 ? -18.141 3.482 21.172 1 96.5 225 THR B N 1
ATOM 4553 C CA . THR B 1 225 ? -18.703 2.387 21.953 1 96.5 225 THR B CA 1
ATOM 4554 C C . THR B 1 225 ? -19.109 1.227 21.062 1 96.5 225 THR B C 1
ATOM 4556 O O . THR B 1 225 ? -19.344 0.113 21.547 1 96.5 225 THR B O 1
ATOM 4559 N N . SER B 1 226 ? -19.156 1.476 19.797 1 94.94 226 SER B N 1
ATOM 4560 C CA . SER B 1 226 ? -19.578 0.451 18.844 1 94.94 226 SER B CA 1
ATOM 4561 C C . SER B 1 226 ? -18.406 -0.442 18.438 1 94.94 226 SER B C 1
ATOM 4563 O O . SER B 1 226 ? -18.609 -1.519 17.875 1 94.94 226 SER B O 1
ATOM 4565 N N . VAL B 1 227 ? -17.234 0.049 18.719 1 96 227 VAL B N 1
ATOM 4566 C CA . VAL B 1 227 ? -16 -0.703 18.469 1 96 227 VAL B CA 1
ATOM 4567 C C . VAL B 1 227 ? -15.062 -0.574 19.656 1 96 227 VAL B C 1
ATOM 4569 O O . VAL B 1 227 ? -15.148 0.395 20.422 1 96 227 VAL B O 1
ATOM 4572 N N . ASN B 1 228 ? -14.156 -1.556 19.766 1 95.25 228 ASN B N 1
ATOM 4573 C CA . ASN B 1 228 ? -13.281 -1.516 20.938 1 95.25 228 ASN B CA 1
ATOM 4574 C C . ASN B 1 228 ? -11.82 -1.719 20.562 1 95.25 228 ASN B C 1
ATOM 4576 O O . ASN B 1 228 ? -10.969 -1.924 21.422 1 95.25 228 ASN B O 1
ATOM 4580 N N . GLY B 1 229 ? -11.562 -1.786 19.375 1 95.38 229 GLY B N 1
ATOM 4581 C CA . GLY B 1 229 ? -10.18 -1.86 18.922 1 95.38 229 GLY B CA 1
ATOM 4582 C C . GLY B 1 229 ? -9.742 -3.27 18.562 1 95.38 229 GLY B C 1
ATOM 4583 O O . GLY B 1 229 ? -8.695 -3.465 17.953 1 95.38 229 GLY B O 1
ATOM 4584 N N . THR B 1 230 ? -10.523 -4.242 18.859 1 94.75 230 THR B N 1
ATOM 4585 C CA . THR B 1 230 ? -10.156 -5.629 18.609 1 94.75 230 THR B CA 1
ATOM 4586 C C . THR B 1 230 ? -10.609 -6.07 17.219 1 94.75 230 THR B C 1
ATOM 4588 O O . THR B 1 230 ? -10.242 -7.148 16.75 1 94.75 230 THR B O 1
ATOM 4591 N N . GLU B 1 231 ? -11.383 -5.18 16.609 1 95.81 231 GLU B N 1
ATOM 4592 C CA . GLU B 1 231 ? -11.852 -5.52 15.266 1 95.81 231 GLU B CA 1
ATOM 4593 C C . GLU B 1 231 ? -10.68 -5.789 14.328 1 95.81 231 GLU B C 1
ATOM 4595 O O . GLU B 1 231 ? -9.664 -5.094 14.375 1 95.81 231 GLU B O 1
ATOM 4600 N N . ARG B 1 232 ? -10.844 -6.785 13.508 1 95.44 232 ARG B N 1
ATOM 4601 C CA . ARG B 1 232 ? -9.836 -7.156 12.531 1 95.44 232 ARG B CA 1
ATOM 4602 C C . ARG B 1 232 ? -10.164 -6.578 11.156 1 95.44 232 ARG B C 1
ATOM 4604 O O . ARG B 1 232 ? -11.219 -6.879 10.586 1 95.44 232 ARG B O 1
ATOM 4611 N N . PRO B 1 233 ? -9.242 -5.734 10.602 1 94.75 233 PRO B N 1
ATOM 4612 C CA . PRO B 1 233 ? -9.469 -5.25 9.234 1 94.75 233 PRO B CA 1
ATOM 4613 C C . PRO B 1 233 ? -9.633 -6.387 8.227 1 94.75 233 PRO B C 1
ATOM 4615 O O . PRO B 1 233 ? -9.047 -7.457 8.398 1 94.75 233 PRO B O 1
ATOM 4618 N N . LEU B 1 234 ? -10.414 -6.117 7.234 1 88.12 234 LEU B N 1
ATOM 4619 C CA . LEU B 1 234 ? -10.758 -7.129 6.242 1 88.12 234 LEU B CA 1
ATOM 4620 C C . LEU B 1 234 ? -9.516 -7.645 5.531 1 88.12 234 LEU B C 1
ATOM 4622 O O . LEU B 1 234 ? -9.422 -8.828 5.199 1 88.12 234 LEU B O 1
ATOM 4626 N N . LEU B 1 235 ? -8.531 -6.77 5.414 1 92.19 235 LEU B N 1
ATOM 4627 C CA . LEU B 1 235 ? -7.363 -7.094 4.605 1 92.19 235 LEU B CA 1
ATOM 4628 C C . LEU B 1 235 ? -6.18 -7.473 5.488 1 92.19 235 LEU B C 1
ATOM 4630 O O . LEU B 1 235 ? -5.035 -7.5 5.027 1 92.19 235 LEU B O 1
ATOM 4634 N N . ALA B 1 236 ? -6.449 -7.797 6.695 1 93.44 236 ALA B N 1
ATOM 4635 C CA . ALA B 1 236 ? -5.395 -8.148 7.645 1 93.44 236 ALA B CA 1
ATOM 4636 C C . ALA B 1 236 ? -4.535 -9.289 7.109 1 93.44 236 ALA B C 1
ATOM 4638 O O . ALA B 1 236 ? -5.055 -10.281 6.59 1 93.44 236 ALA B O 1
ATOM 4639 N N . ASN B 1 237 ? -3.264 -9.102 7.211 1 90 237 ASN B N 1
ATOM 4640 C CA . ASN B 1 237 ? -2.268 -10.086 6.797 1 90 237 ASN B CA 1
ATOM 4641 C C . ASN B 1 237 ? -0.956 -9.914 7.555 1 90 237 ASN B C 1
ATOM 4643 O O . ASN B 1 237 ? -0.219 -8.953 7.316 1 90 237 ASN B O 1
ATOM 4647 N N . GLU B 1 238 ? -0.647 -10.859 8.297 1 86.88 238 GLU B N 1
ATOM 4648 C CA . GLU B 1 238 ? 0.48 -10.742 9.219 1 86.88 238 GLU B CA 1
ATOM 4649 C C . GLU B 1 238 ? 1.803 -10.656 8.461 1 86.88 238 GLU B C 1
ATOM 4651 O O . GLU B 1 238 ? 2.68 -9.867 8.82 1 86.88 238 GLU B O 1
ATOM 4656 N N . VAL B 1 239 ? 1.989 -11.414 7.484 1 82.88 239 VAL B N 1
ATOM 4657 C CA . VAL B 1 239 ? 3.23 -11.461 6.719 1 82.88 239 VAL B CA 1
ATOM 4658 C C . VAL B 1 239 ? 3.463 -10.109 6.039 1 82.88 239 VAL B C 1
ATOM 4660 O O . VAL B 1 239 ? 4.535 -9.516 6.172 1 82.88 239 VAL B O 1
ATOM 4663 N N . SER B 1 240 ? 2.436 -9.695 5.375 1 85.06 240 SER B N 1
ATOM 4664 C CA . SER B 1 240 ? 2.535 -8.406 4.688 1 85.06 240 SER B CA 1
ATOM 4665 C C . SER B 1 240 ? 2.756 -7.27 5.676 1 85.06 240 SER B C 1
ATOM 4667 O O . SER B 1 240 ? 3.529 -6.348 5.41 1 85.06 240 SER B O 1
ATOM 4669 N N . PHE B 1 241 ? 2.064 -7.355 6.801 1 90.62 241 PHE B N 1
ATOM 4670 C CA . PHE B 1 241 ? 2.186 -6.301 7.801 1 90.62 241 PHE B CA 1
ATOM 4671 C C . PHE B 1 241 ? 3.617 -6.199 8.312 1 90.62 241 PHE B C 1
ATOM 4673 O O . PHE B 1 241 ? 4.184 -5.109 8.383 1 90.62 241 PHE B O 1
ATOM 4680 N N . ASN B 1 242 ? 4.16 -7.289 8.617 1 85.19 242 ASN B N 1
ATOM 4681 C CA . ASN B 1 242 ? 5.508 -7.293 9.18 1 85.19 242 ASN B CA 1
ATOM 4682 C C . ASN B 1 242 ? 6.523 -6.734 8.18 1 85.19 242 ASN B C 1
ATOM 4684 O O . ASN B 1 242 ? 7.398 -5.949 8.555 1 85.19 242 ASN B O 1
ATOM 4688 N N . ALA B 1 243 ? 6.379 -7.129 7.02 1 81.81 243 ALA B N 1
ATOM 4689 C CA . ALA B 1 243 ? 7.285 -6.641 5.98 1 81.81 243 ALA B CA 1
ATOM 4690 C C . ALA B 1 243 ? 7.133 -5.137 5.781 1 81.81 243 ALA B C 1
ATOM 4692 O O . ALA B 1 243 ? 8.125 -4.406 5.754 1 81.81 243 ALA B O 1
ATOM 4693 N N . LEU B 1 244 ? 5.941 -4.734 5.719 1 85.88 244 LEU B N 1
ATOM 4694 C CA . LEU B 1 244 ? 5.68 -3.32 5.473 1 85.88 244 LEU B CA 1
ATOM 4695 C C . LEU B 1 244 ? 6.035 -2.48 6.691 1 85.88 244 LEU B C 1
ATOM 4697 O O . LEU B 1 244 ? 6.543 -1.364 6.559 1 85.88 244 LEU B O 1
ATOM 4701 N N . HIS B 1 245 ? 5.711 -2.99 7.848 1 88.44 245 HIS B N 1
ATOM 4702 C CA . HIS B 1 245 ? 6.047 -2.299 9.086 1 88.44 245 HIS B CA 1
ATOM 4703 C C . HIS B 1 245 ? 7.547 -2.033 9.18 1 88.44 245 HIS B C 1
ATOM 4705 O O . HIS B 1 245 ? 7.965 -0.948 9.594 1 88.44 245 HIS B O 1
ATOM 4711 N N . GLY B 1 246 ? 8.305 -3.043 8.82 1 83.88 246 GLY B N 1
ATOM 4712 C CA . GLY B 1 246 ? 9.75 -2.857 8.781 1 83.88 246 GLY B CA 1
ATOM 4713 C C . GLY B 1 246 ? 10.18 -1.763 7.82 1 83.88 246 GLY B C 1
ATOM 4714 O O . GLY B 1 246 ? 11.055 -0.957 8.148 1 83.88 246 GLY B O 1
ATOM 4715 N N . GLN B 1 247 ? 9.594 -1.733 6.754 1 82.31 247 GLN B N 1
ATOM 4716 C CA . GLN B 1 247 ? 9.891 -0.691 5.777 1 82.31 247 GLN B CA 1
ATOM 4717 C C . GLN B 1 247 ? 9.523 0.688 6.312 1 82.31 247 GLN B C 1
ATOM 4719 O O . GLN B 1 247 ? 10.273 1.649 6.145 1 82.31 247 GLN B O 1
ATOM 4724 N N . CYS B 1 248 ? 8.344 0.795 6.914 1 85.38 248 CYS B N 1
ATOM 4725 C CA . CYS B 1 248 ? 7.914 2.059 7.5 1 85.38 248 CYS B CA 1
ATOM 4726 C C . CYS B 1 248 ? 8.883 2.52 8.586 1 85.38 248 CYS B C 1
ATOM 4728 O O . CYS B 1 248 ? 9.172 3.711 8.695 1 85.38 248 CYS B O 1
ATOM 4730 N N . GLU B 1 249 ? 9.328 1.551 9.305 1 83.56 249 GLU B N 1
ATOM 4731 C CA . GLU B 1 249 ? 10.297 1.872 10.344 1 83.56 249 GLU B CA 1
ATOM 4732 C C . GLU B 1 249 ? 11.57 2.469 9.75 1 83.56 249 GLU B C 1
ATOM 4734 O O . GLU B 1 249 ? 12.094 3.455 10.266 1 83.56 249 GLU B O 1
ATOM 4739 N N . ALA B 1 250 ? 12.031 1.879 8.734 1 79.19 250 ALA B N 1
ATOM 4740 C CA . ALA B 1 250 ? 13.234 2.361 8.07 1 79.19 250 ALA B CA 1
ATOM 4741 C C . ALA B 1 250 ? 13.031 3.768 7.512 1 79.19 250 ALA B C 1
ATOM 4743 O O . ALA B 1 250 ? 13.891 4.633 7.664 1 79.19 250 ALA B O 1
ATOM 4744 N N . LEU B 1 251 ? 11.945 3.971 6.957 1 77.38 251 LEU B N 1
ATOM 4745 C CA . LEU B 1 251 ? 11.633 5.277 6.387 1 77.38 251 LEU B CA 1
ATOM 4746 C C . LEU B 1 251 ? 11.508 6.332 7.484 1 77.38 251 LEU B C 1
ATOM 4748 O O . LEU B 1 251 ? 11.984 7.457 7.328 1 77.38 251 LEU B O 1
ATOM 4752 N N . GLU B 1 252 ? 10.828 5.98 8.594 1 81.56 252 GLU B N 1
ATOM 4753 C CA . GLU B 1 252 ? 10.695 6.879 9.734 1 81.56 252 GLU B CA 1
ATOM 4754 C C . GLU B 1 252 ? 12.062 7.305 10.258 1 81.56 252 GLU B C 1
ATOM 4756 O O . GLU B 1 252 ? 12.281 8.484 10.562 1 81.56 252 GLU B O 1
ATOM 4761 N N . ARG B 1 253 ? 12.898 6.352 10.305 1 75.56 253 ARG B N 1
ATOM 4762 C CA . ARG B 1 253 ? 14.258 6.625 10.773 1 75.56 253 ARG B CA 1
ATOM 4763 C C . ARG B 1 253 ? 14.992 7.543 9.805 1 75.56 253 ARG B C 1
ATOM 4765 O O . ARG B 1 253 ? 15.695 8.461 10.227 1 75.56 253 ARG B O 1
ATOM 4772 N N . GLN B 1 254 ? 14.844 7.25 8.617 1 71.06 254 GLN B N 1
ATOM 4773 C CA . GLN B 1 254 ? 15.484 8.062 7.59 1 71.06 254 GLN B CA 1
ATOM 4774 C C . GLN B 1 254 ? 14.984 9.508 7.641 1 71.06 254 GLN B C 1
ATOM 4776 O O . GLN B 1 254 ? 15.781 10.445 7.582 1 71.06 254 GLN B O 1
ATOM 4781 N N . TRP B 1 255 ? 13.695 9.648 7.777 1 72.62 255 TRP B N 1
ATOM 4782 C CA . TRP B 1 255 ? 13.102 10.977 7.844 1 72.62 255 TRP B CA 1
ATOM 4783 C C . TRP B 1 255 ? 13.508 11.695 9.125 1 72.62 255 TRP B C 1
ATOM 4785 O O . TRP B 1 255 ? 13.82 12.891 9.109 1 72.62 255 TRP B O 1
ATOM 4795 N N . ALA B 1 256 ? 13.453 10.953 10.172 1 70.5 256 ALA B N 1
ATOM 4796 C CA . ALA B 1 256 ? 13.891 11.523 11.453 1 70.5 256 ALA B CA 1
ATOM 4797 C C . ALA B 1 256 ? 15.328 12.016 11.367 1 70.5 256 ALA B C 1
ATOM 4799 O O . ALA B 1 256 ? 15.656 13.078 11.891 1 70.5 256 ALA B O 1
ATOM 4800 N N . ALA B 1 257 ? 16.062 11.203 10.727 1 63.84 257 ALA B N 1
ATOM 4801 C CA . ALA B 1 257 ? 17.469 11.578 10.555 1 63.84 257 ALA B CA 1
ATOM 4802 C C . ALA B 1 257 ? 17.594 12.82 9.68 1 63.84 257 ALA B C 1
ATOM 4804 O O . ALA B 1 257 ? 18.453 13.68 9.93 1 63.84 257 ALA B O 1
ATOM 4805 N N . SER B 1 258 ? 16.844 12.844 8.742 1 62 258 SER B N 1
ATOM 4806 C CA . SER B 1 258 ? 16.891 13.961 7.805 1 62 258 SER B CA 1
ATOM 4807 C C . SER B 1 258 ? 16.359 15.234 8.445 1 62 258 SER B C 1
ATOM 4809 O O . SER B 1 258 ? 16.906 16.328 8.219 1 62 258 SER B O 1
ATOM 4811 N N . VAL B 1 259 ? 15.289 15.039 9.117 1 58.84 259 VAL B N 1
ATOM 4812 C CA . VAL B 1 259 ? 14.711 16.188 9.805 1 58.84 259 VAL B CA 1
ATOM 4813 C C . VAL B 1 259 ? 15.648 16.656 10.922 1 58.84 259 VAL B C 1
ATOM 4815 O O . VAL B 1 259 ? 15.781 17.844 11.172 1 58.84 259 VAL B O 1
ATOM 4818 N N . GLY B 1 260 ? 16.156 15.5 11.648 1 49.88 260 GLY B N 1
ATOM 4819 C CA . GLY B 1 260 ? 17.141 15.836 12.672 1 49.88 260 GLY B CA 1
ATOM 4820 C C . GLY B 1 260 ? 18.391 16.5 12.102 1 49.88 260 GLY B C 1
ATOM 4821 O O . GLY B 1 260 ? 19.156 17.109 12.844 1 49.88 260 GLY B O 1
ATOM 4822 N N . THR B 1 261 ? 18.703 16.031 10.953 1 48.69 261 THR B N 1
ATOM 4823 C CA . THR B 1 261 ? 19.859 16.734 10.406 1 48.69 261 THR B CA 1
ATOM 4824 C C . THR B 1 261 ? 19.578 18.234 10.344 1 48.69 261 THR B C 1
ATOM 4826 O O . THR B 1 261 ? 18.469 18.656 10.008 1 48.69 261 THR B O 1
ATOM 4829 N N . ARG B 1 262 ? 20.375 19 11.023 1 54.38 262 ARG B N 1
ATOM 4830 C CA . ARG B 1 262 ? 20.344 20.453 11.25 1 54.38 262 ARG B CA 1
ATOM 4831 C C . ARG B 1 262 ? 19.938 21.188 9.984 1 54.38 262 ARG B C 1
ATOM 4833 O O . ARG B 1 262 ? 20.328 20.812 8.883 1 54.38 262 ARG B O 1
ATOM 4840 N N . PHE B 1 263 ? 18.844 22.109 10.141 1 55.56 263 PHE B N 1
ATOM 4841 C CA . PHE B 1 263 ? 18.516 23.031 9.062 1 55.56 263 PHE B CA 1
ATOM 4842 C C . PHE B 1 263 ? 19.766 23.453 8.305 1 55.56 263 PHE B C 1
ATOM 4844 O O . PHE B 1 263 ? 19.766 23.484 7.074 1 55.56 263 PHE B O 1
ATOM 4851 N N . ALA B 1 264 ? 20.672 23.453 9.117 1 66.75 264 ALA B N 1
ATOM 4852 C CA . ALA B 1 264 ? 21.953 23.875 8.57 1 66.75 264 ALA B CA 1
ATOM 4853 C C . ALA B 1 264 ? 22.516 22.812 7.625 1 66.75 264 ALA B C 1
ATOM 4855 O O . ALA B 1 264 ? 23.078 23.156 6.582 1 66.75 264 ALA B O 1
ATOM 4856 N N . ASP B 1 265 ? 22.203 21.656 7.887 1 66.31 265 ASP B N 1
ATOM 4857 C CA . ASP B 1 265 ? 22.75 20.594 7.059 1 66.31 265 ASP B CA 1
ATOM 4858 C C . ASP B 1 265 ? 22.031 20.516 5.715 1 66.31 265 ASP B C 1
ATOM 4860 O O . ASP B 1 265 ? 22.656 20.328 4.672 1 66.31 265 ASP B O 1
ATOM 4864 N N . ARG B 1 266 ? 20.797 20.703 5.75 1 64.44 266 ARG B N 1
ATOM 4865 C CA . ARG B 1 266 ? 20.016 20.766 4.516 1 64.44 266 ARG B CA 1
ATOM 4866 C C . ARG B 1 266 ? 20.422 21.969 3.67 1 64.44 266 ARG B C 1
ATOM 4868 O O . ARG 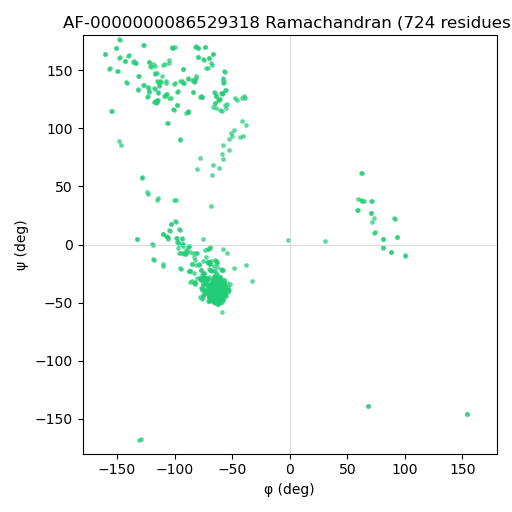B 1 266 ? 20.531 21.859 2.447 1 64.44 266 ARG B O 1
ATOM 4875 N N . ALA B 1 267 ? 20.438 23.062 4.344 1 74.5 267 ALA B N 1
ATOM 4876 C CA . ALA B 1 267 ? 20.906 24.266 3.666 1 74.5 267 ALA B CA 1
ATOM 4877 C C . ALA B 1 267 ? 22.281 24.047 3.045 1 74.5 267 ALA B C 1
ATOM 4879 O O . ALA B 1 267 ? 22.516 24.422 1.894 1 74.5 267 ALA B O 1
ATOM 4880 N N . LYS B 1 268 ? 23.016 23.281 3.805 1 75 268 LYS B N 1
ATOM 4881 C CA . LYS B 1 268 ? 24.359 22.984 3.324 1 75 268 LYS B CA 1
ATOM 4882 C C . LYS B 1 268 ? 24.312 22.062 2.105 1 75 268 LYS B C 1
ATOM 4884 O O . LYS B 1 268 ? 25.062 22.266 1.147 1 75 268 LYS B O 1
ATOM 4889 N N . GLU B 1 269 ? 23.484 21.172 2.164 1 71.19 269 GLU B N 1
ATOM 4890 C CA . GLU B 1 269 ? 23.359 20.219 1.062 1 71.19 269 GLU B CA 1
ATOM 4891 C C . GLU B 1 269 ? 22.875 20.906 -0.211 1 71.19 269 GLU B C 1
ATOM 4893 O O . GLU B 1 269 ? 23.375 20.625 -1.303 1 71.19 269 GLU B O 1
ATOM 4898 N N . LEU B 1 270 ? 21.891 21.719 -0.073 1 72.56 270 LEU B N 1
ATOM 4899 C CA . LEU B 1 270 ? 21.406 22.484 -1.216 1 72.56 270 LEU B CA 1
ATOM 4900 C C . LEU B 1 270 ? 22.516 23.359 -1.794 1 72.56 270 LEU B C 1
ATOM 4902 O O . LEU B 1 270 ? 22.688 23.406 -3.012 1 72.56 270 LEU B O 1
ATOM 4906 N N . MET B 1 271 ? 23.234 23.969 -0.924 1 80.12 271 MET B N 1
ATOM 4907 C CA . MET B 1 271 ? 24.344 24.828 -1.33 1 80.12 271 MET B CA 1
ATOM 4908 C C . MET B 1 271 ? 25.438 24 -2.012 1 80.12 271 MET B C 1
ATOM 4910 O O . MET B 1 271 ? 26.016 24.438 -3.012 1 80.12 271 MET B O 1
ATOM 4914 N N . ALA B 1 272 ? 25.578 22.812 -1.474 1 75.88 272 ALA B N 1
ATOM 4915 C CA . ALA B 1 272 ? 26.625 21.953 -2.008 1 75.88 272 ALA B CA 1
ATOM 4916 C C . ALA B 1 272 ? 26.266 21.438 -3.398 1 75.88 272 ALA B C 1
ATOM 4918 O O . ALA B 1 272 ? 27.141 21.25 -4.246 1 75.88 272 ALA B O 1
ATOM 4919 N N . ARG B 1 273 ? 25.062 21.219 -3.58 1 72.06 273 ARG B N 1
ATOM 4920 C CA . ARG B 1 273 ? 24.594 20.719 -4.863 1 72.06 273 ARG B CA 1
ATOM 4921 C C . ARG B 1 273 ? 24.766 21.75 -5.965 1 72.06 273 ARG B C 1
ATOM 4923 O O . ARG B 1 273 ? 25.109 21.406 -7.102 1 72.06 273 ARG B O 1
ATOM 4930 N N . ASP B 1 274 ? 24.5 22.938 -5.648 1 75.06 274 ASP B N 1
ATOM 4931 C CA . ASP B 1 274 ? 24.656 24.031 -6.602 1 75.06 274 ASP B CA 1
ATOM 4932 C C . ASP B 1 274 ? 25.047 25.328 -5.895 1 75.06 274 ASP B C 1
ATOM 4934 O O . ASP B 1 274 ? 24.203 26.188 -5.625 1 75.06 274 ASP B O 1
ATOM 4938 N N . LEU B 1 275 ? 26.359 25.484 -5.762 1 78.88 275 LEU B N 1
ATOM 4939 C CA . LEU B 1 275 ? 26.875 26.609 -5 1 78.88 275 LEU B CA 1
ATOM 4940 C C . LEU B 1 275 ? 26.688 27.922 -5.773 1 78.88 275 LEU B C 1
ATOM 4942 O O . LEU B 1 275 ? 26.453 28.969 -5.176 1 78.88 275 LEU B O 1
ATOM 4946 N N . ALA B 1 276 ? 26.766 27.797 -7.062 1 76.69 276 ALA B N 1
ATOM 4947 C CA . ALA B 1 276 ? 26.625 29 -7.887 1 76.69 276 ALA B CA 1
ATOM 4948 C C . ALA B 1 276 ? 25.234 29.609 -7.742 1 76.69 276 ALA B C 1
ATOM 4950 O O . ALA B 1 276 ? 25.078 30.828 -7.684 1 76.69 276 ALA B O 1
ATOM 4951 N N . ARG B 1 277 ? 24.312 28.766 -7.559 1 77.5 277 ARG B N 1
ATOM 4952 C CA . ARG B 1 277 ? 22.922 29.203 -7.504 1 77.5 277 ARG B CA 1
ATOM 4953 C C . ARG B 1 277 ? 22.547 29.625 -6.09 1 77.5 277 ARG B C 1
ATOM 4955 O O . ARG B 1 277 ? 21.766 30.562 -5.906 1 77.5 277 ARG B O 1
ATOM 4962 N N . PHE B 1 278 ? 23.156 28.984 -5.16 1 80.25 278 PHE B N 1
ATOM 4963 C CA . PHE B 1 278 ? 22.672 29.188 -3.797 1 80.25 278 PHE B CA 1
ATOM 4964 C C . PHE B 1 278 ? 23.734 29.875 -2.945 1 80.25 278 PHE B C 1
ATOM 4966 O O . PHE B 1 278 ? 23.891 29.562 -1.764 1 80.25 278 PHE B O 1
ATOM 4973 N N . LYS B 1 279 ? 24.422 30.828 -3.494 1 80.5 279 LYS B N 1
ATOM 4974 C CA . LYS B 1 279 ? 25.5 31.531 -2.797 1 80.5 279 LYS B CA 1
ATOM 4975 C C . LYS B 1 279 ? 24.969 32.812 -2.123 1 80.5 279 LYS B C 1
ATOM 4977 O O . LYS B 1 279 ? 25.734 33.5 -1.451 1 80.5 279 LYS B O 1
ATOM 4982 N N . SER B 1 280 ? 23.719 33.062 -2.248 1 86.19 280 SER B N 1
ATOM 4983 C CA . SER B 1 280 ? 23.125 34.219 -1.589 1 86.19 280 SER B CA 1
ATOM 4984 C C . SER B 1 280 ? 22 33.781 -0.65 1 86.19 280 SER B C 1
ATOM 4986 O O . SER B 1 280 ? 21.375 32.75 -0.846 1 86.19 280 SER B O 1
ATOM 4988 N N . MET B 1 281 ? 21.891 34.688 0.301 1 85.5 281 MET B N 1
ATOM 4989 C CA . MET B 1 281 ? 20.812 34.469 1.265 1 85.5 281 MET B CA 1
ATOM 4990 C C . MET B 1 281 ? 19.469 34.375 0.561 1 85.5 281 MET B C 1
ATOM 4992 O O . MET B 1 281 ? 18.656 33.531 0.884 1 85.5 281 MET B O 1
ATOM 4996 N N . THR B 1 282 ? 19.328 35.25 -0.364 1 86.38 282 THR B N 1
ATOM 4997 C CA . THR B 1 282 ? 18.062 35.312 -1.081 1 86.38 282 THR B CA 1
ATOM 4998 C C . THR B 1 282 ? 17.797 34.031 -1.877 1 86.38 282 THR B C 1
ATOM 5000 O O . THR B 1 282 ? 16.719 33.469 -1.807 1 86.38 282 THR B O 1
ATOM 5003 N N . SER B 1 283 ? 18.781 33.594 -2.609 1 83.81 283 SER B N 1
ATOM 5004 C CA . SER B 1 283 ? 18.625 32.406 -3.455 1 83.81 283 SER B CA 1
ATOM 5005 C C . SER B 1 283 ? 18.391 31.156 -2.621 1 83.81 283 SER B C 1
ATOM 5007 O O . SER B 1 283 ? 17.578 30.297 -2.986 1 83.81 283 SER B O 1
ATOM 5009 N N . LEU B 1 284 ? 19.125 31.109 -1.578 1 82.5 284 LEU B N 1
ATOM 5010 C CA . LEU B 1 284 ? 18.969 29.953 -0.708 1 82.5 284 LEU B CA 1
ATOM 5011 C C . LEU B 1 284 ? 17.609 29.969 -0.029 1 82.5 284 LEU B C 1
ATOM 5013 O O . LEU B 1 284 ? 16.938 28.938 0.066 1 82.5 284 LEU B O 1
ATOM 5017 N N . ALA B 1 285 ? 17.266 31.094 0.423 1 79.5 285 ALA B N 1
ATOM 5018 C CA . ALA B 1 285 ? 15.953 31.234 1.05 1 79.5 285 ALA B CA 1
ATOM 5019 C C . ALA B 1 285 ? 14.836 30.828 0.093 1 79.5 285 ALA B C 1
ATOM 5021 O O . ALA B 1 285 ? 13.93 30.094 0.469 1 79.5 285 ALA B O 1
ATOM 5022 N N . ASP B 1 286 ? 15.016 31.281 -1.098 1 73 286 ASP B N 1
ATOM 5023 C CA . ASP B 1 286 ? 14.031 30.953 -2.129 1 73 286 ASP B CA 1
ATOM 5024 C C . ASP B 1 286 ? 13.961 29.453 -2.361 1 73 286 ASP B C 1
ATOM 5026 O O . ASP B 1 286 ? 12.867 28.875 -2.461 1 73 286 ASP B O 1
ATOM 5030 N N . ALA B 1 287 ? 15.078 28.859 -2.447 1 69.06 287 ALA B N 1
ATOM 5031 C CA . ALA B 1 287 ? 15.156 27.422 -2.705 1 69.06 287 ALA B CA 1
ATOM 5032 C C . ALA B 1 287 ? 14.547 26.625 -1.555 1 69.06 287 ALA B C 1
ATOM 5034 O O . ALA B 1 287 ? 14 25.547 -1.766 1 69.06 287 ALA B O 1
ATOM 5035 N N . LEU B 1 288 ? 14.68 27.281 -0.484 1 66.06 288 LEU B N 1
ATOM 5036 C CA . LEU B 1 288 ? 14.18 26.641 0.724 1 66.06 288 LEU B CA 1
ATOM 5037 C C . LEU B 1 288 ? 12.773 27.125 1.063 1 66.06 288 LEU B C 1
ATOM 5039 O O . LEU B 1 288 ? 12.234 26.797 2.121 1 66.06 288 LEU B O 1
ATOM 5043 N N . HIS B 1 289 ? 12.352 28.141 0.117 1 62.09 289 HIS B N 1
ATOM 5044 C CA . HIS B 1 289 ? 11.023 28.719 0.209 1 62.09 289 HIS B CA 1
ATOM 5045 C C . HIS B 1 289 ? 10.82 29.438 1.542 1 62.09 289 HIS B C 1
ATOM 5047 O O . HIS B 1 289 ? 9.789 29.266 2.195 1 62.09 289 HIS B O 1
ATOM 5053 N N . LEU B 1 290 ? 11.836 30.062 1.935 1 66.62 290 LEU B N 1
ATOM 5054 C CA . LEU B 1 290 ? 11.867 30.891 3.127 1 66.62 290 LEU B CA 1
ATOM 5055 C C . LEU B 1 290 ? 12.141 32.344 2.76 1 66.62 290 LEU B C 1
ATOM 5057 O O . LEU B 1 290 ? 12.625 32.625 1.663 1 66.62 290 LEU B O 1
ATOM 5061 N N . THR B 1 291 ? 11.656 33.25 3.656 1 71 291 THR B N 1
ATOM 5062 C CA . THR B 1 291 ? 12.203 34.594 3.576 1 71 291 THR B CA 1
ATOM 5063 C C . THR B 1 291 ? 13.617 34.625 4.137 1 71 291 THR B C 1
ATOM 5065 O O . THR B 1 291 ? 14.016 33.75 4.902 1 71 291 THR B O 1
ATOM 5068 N N . GLU B 1 292 ? 14.328 35.656 3.713 1 80.38 292 GLU B N 1
ATOM 5069 C CA . GLU B 1 292 ? 15.688 35.812 4.234 1 80.38 292 GLU B CA 1
ATOM 5070 C C . GLU B 1 292 ? 15.68 35.938 5.758 1 80.38 292 GLU B C 1
ATOM 5072 O O . GLU B 1 292 ? 16.562 35.406 6.43 1 80.38 292 GLU B O 1
ATOM 5077 N N . ARG B 1 293 ? 14.633 36.5 6.191 1 75.75 293 ARG B N 1
ATOM 5078 C CA . ARG B 1 293 ? 14.508 36.656 7.637 1 75.75 293 ARG B CA 1
ATOM 5079 C C . ARG B 1 293 ? 14.344 35.312 8.336 1 75.75 293 ARG B C 1
ATOM 5081 O O . ARG B 1 293 ? 15.023 35.031 9.328 1 75.75 293 ARG B O 1
ATOM 5088 N N . THR B 1 294 ? 13.555 34.594 7.871 1 72.38 294 THR B N 1
ATOM 5089 C CA . THR B 1 294 ? 13.289 33.281 8.445 1 72.38 294 THR B CA 1
ATOM 5090 C C . THR B 1 294 ? 14.516 32.375 8.32 1 72.38 294 THR B C 1
ATOM 5092 O O . THR B 1 294 ? 14.836 31.625 9.242 1 72.38 294 THR B O 1
ATOM 5095 N N . LEU B 1 295 ? 15.164 32.5 7.164 1 78.88 295 LEU B N 1
ATOM 5096 C CA . LEU B 1 295 ? 16.391 31.719 6.988 1 78.88 295 LEU B CA 1
ATOM 5097 C C . LEU B 1 295 ? 17.438 32.094 8.039 1 78.88 295 LEU B C 1
ATOM 5099 O O . LEU B 1 295 ? 18.047 31.234 8.656 1 78.88 295 LEU B O 1
ATOM 5103 N N . ARG B 1 296 ? 17.547 33.312 8.211 1 79.94 296 ARG B N 1
ATOM 5104 C CA . ARG B 1 296 ? 18.484 33.812 9.195 1 79.94 296 ARG B CA 1
ATOM 5105 C C . ARG B 1 296 ? 18.141 33.312 10.594 1 79.94 296 ARG B C 1
ATOM 5107 O O . ARG B 1 296 ? 19.031 32.875 11.336 1 79.94 296 ARG B O 1
ATOM 5114 N N . ARG B 1 297 ? 16.984 33.344 10.891 1 74.62 297 ARG B N 1
ATOM 5115 C CA . ARG B 1 297 ? 16.531 32.938 12.219 1 74.62 297 ARG B CA 1
ATOM 5116 C C . ARG B 1 297 ? 16.797 31.453 12.445 1 74.62 297 ARG B C 1
ATOM 5118 O O . ARG B 1 297 ? 17.25 31.062 13.523 1 74.62 297 ARG B O 1
ATOM 5125 N N . ARG B 1 298 ? 16.562 30.797 11.492 1 71.94 298 ARG B N 1
ATOM 5126 C CA . ARG B 1 298 ? 16.734 29.359 11.586 1 71.94 298 ARG B CA 1
ATOM 5127 C C . ARG B 1 298 ? 18.203 28.984 11.742 1 71.94 298 ARG B C 1
ATOM 5129 O O . ARG B 1 298 ? 18.547 28.094 12.508 1 71.94 298 ARG B O 1
ATOM 5136 N N . LEU B 1 299 ? 18.953 29.625 10.945 1 77.75 299 LEU B N 1
ATOM 5137 C CA . LEU B 1 299 ? 20.391 29.406 11.062 1 77.75 299 LEU B CA 1
ATOM 5138 C C . LEU B 1 299 ? 20.891 29.828 12.438 1 77.75 299 LEU B C 1
ATOM 5140 O O . LEU B 1 299 ? 21.719 29.125 13.039 1 77.75 299 LEU B O 1
ATOM 5144 N N . ASP B 1 300 ? 20.312 30.781 12.867 1 77.25 300 ASP B N 1
ATOM 5145 C CA . ASP B 1 300 ? 20.703 31.297 14.18 1 77.25 300 ASP B CA 1
ATOM 5146 C C . ASP B 1 300 ? 20.375 30.297 15.281 1 77.25 300 ASP B C 1
ATOM 5148 O O . ASP B 1 300 ? 21.141 30.141 16.234 1 77.25 300 ASP B O 1
ATOM 5152 N N . LYS B 1 301 ? 19.328 29.734 15.086 1 69.12 301 LYS B N 1
ATOM 5153 C CA . LYS B 1 301 ? 18.906 28.734 16.062 1 69.12 301 LYS B CA 1
ATOM 5154 C C . LYS B 1 301 ? 19.922 27.594 16.156 1 69.12 301 LYS B C 1
ATOM 5156 O O . LYS B 1 301 ? 20.094 27.016 17.234 1 69.12 301 LYS B O 1
ATOM 5161 N N . ASP B 1 302 ? 20.516 27.406 15.086 1 68.06 302 ASP B N 1
ATOM 5162 C CA . ASP B 1 302 ? 21.547 26.359 15.047 1 68.06 302 ASP B CA 1
ATOM 5163 C C . ASP B 1 302 ? 22.938 26.938 15.32 1 68.06 302 ASP B C 1
ATOM 5165 O O . ASP B 1 302 ? 23.938 26.25 15.148 1 68.06 302 ASP B O 1
ATOM 5169 N N . GLY B 1 303 ? 22.922 28.188 15.617 1 75.06 303 GLY B N 1
ATOM 5170 C CA . GLY B 1 303 ? 24.156 28.875 15.898 1 75.06 303 GLY B CA 1
ATOM 5171 C C . GLY B 1 303 ? 25 29.141 14.664 1 75.06 303 GLY B C 1
ATOM 5172 O O . GLY B 1 303 ? 26.219 29.234 14.742 1 75.06 303 GLY B O 1
ATOM 5173 N N . LEU B 1 304 ? 24.234 29.125 13.594 1 79 304 LEU B N 1
ATOM 5174 C CA . LEU B 1 304 ? 24.922 29.297 12.328 1 79 304 LEU B CA 1
ATOM 5175 C C . LEU B 1 304 ? 24.484 30.594 11.648 1 79 304 LEU B C 1
ATOM 5177 O O . LEU B 1 304 ? 23.422 31.141 11.961 1 79 304 LEU B O 1
ATOM 5181 N N . THR B 1 305 ? 25.375 31.203 10.938 1 86.06 305 THR B N 1
ATOM 5182 C CA . THR B 1 305 ? 25.062 32.281 10.016 1 86.06 305 THR B CA 1
ATOM 5183 C C . THR B 1 305 ? 25.125 31.812 8.57 1 86.06 305 THR B C 1
ATOM 5185 O O . THR B 1 305 ? 25.719 30.781 8.281 1 86.06 305 THR B O 1
ATOM 5188 N N . PHE B 1 306 ? 24.422 32.594 7.734 1 88.19 306 PHE B N 1
ATOM 5189 C CA . PHE B 1 306 ? 24.531 32.25 6.316 1 88.19 306 PHE B CA 1
ATOM 5190 C C . PHE B 1 306 ? 25.984 32.188 5.879 1 88.19 306 PHE B C 1
ATOM 5192 O O . PHE B 1 306 ? 26.391 31.266 5.168 1 88.19 306 PHE B O 1
ATOM 5199 N N . GLN B 1 307 ? 26.688 33.156 6.395 1 86.5 307 GLN B N 1
ATOM 5200 C CA . GLN B 1 307 ? 28.094 33.25 6 1 86.5 307 GLN B CA 1
ATOM 5201 C C . GLN B 1 307 ? 28.875 32.031 6.488 1 86.5 307 GLN B C 1
ATOM 5203 O O . GLN B 1 307 ? 29.703 31.484 5.754 1 86.5 307 GLN B O 1
ATOM 5208 N N . SER B 1 308 ? 28.562 31.609 7.68 1 87.12 308 SER B N 1
ATOM 5209 C CA . SER B 1 308 ? 29.266 30.453 8.203 1 87.12 308 SER B CA 1
ATOM 5210 C C . SER B 1 308 ? 28.891 29.188 7.438 1 87.12 308 SER B C 1
ATOM 5212 O O . SER B 1 308 ? 29.75 28.328 7.199 1 87.12 308 SER B O 1
ATOM 5214 N N . LEU B 1 309 ? 27.734 29.141 7.078 1 84.44 309 LEU B N 1
ATOM 5215 C CA . LEU B 1 309 ? 27.25 28.016 6.293 1 84.44 309 LEU B CA 1
ATOM 5216 C C . LEU B 1 309 ? 27.922 27.969 4.922 1 84.44 309 LEU B C 1
ATOM 5218 O O . LEU B 1 309 ? 28.359 26.906 4.469 1 84.44 309 LEU B O 1
ATOM 5222 N N . LEU B 1 310 ? 27.891 29.141 4.293 1 87.88 310 LEU B N 1
ATOM 5223 C CA . LEU B 1 310 ? 28.531 29.266 2.99 1 87.88 310 LEU B CA 1
ATOM 5224 C C . LEU B 1 310 ? 30 28.891 3.066 1 87.88 310 LEU B C 1
ATOM 5226 O O . LEU B 1 310 ? 30.516 28.172 2.201 1 87.88 310 LEU B O 1
ATOM 5230 N N . ASP B 1 311 ? 30.594 29.281 4.09 1 85.25 311 ASP B N 1
ATOM 5231 C CA . ASP B 1 311 ? 32 28.984 4.285 1 85.25 311 ASP B CA 1
ATOM 5232 C C . ASP B 1 311 ? 32.219 27.484 4.445 1 85.25 311 ASP B C 1
ATOM 5234 O O . ASP B 1 311 ? 33.188 26.938 3.885 1 85.25 311 ASP B O 1
ATOM 5238 N N . ASP B 1 312 ? 31.391 26.938 5.156 1 83.75 312 ASP B N 1
ATOM 5239 C CA . ASP B 1 312 ? 31.5 25.5 5.383 1 83.75 312 ASP B CA 1
ATOM 5240 C C . ASP B 1 312 ? 31.359 24.734 4.074 1 83.75 312 ASP B C 1
ATOM 5242 O O . ASP B 1 312 ? 32.125 23.812 3.811 1 83.75 312 ASP B O 1
ATOM 5246 N N . VAL B 1 313 ? 30.406 25.109 3.332 1 85.75 313 VAL B N 1
ATOM 5247 C CA . VAL B 1 313 ? 30.156 24.438 2.062 1 85.75 313 VAL B CA 1
ATOM 5248 C C . VAL B 1 313 ? 31.328 24.672 1.117 1 85.75 313 VAL B C 1
ATOM 5250 O O . VAL B 1 313 ? 31.797 23.734 0.461 1 85.75 313 VAL B O 1
ATOM 5253 N N . ARG B 1 314 ? 31.719 25.906 1.102 1 86.94 314 ARG B N 1
ATOM 5254 C CA . ARG B 1 314 ? 32.844 26.25 0.258 1 86.94 314 ARG B CA 1
ATOM 5255 C C . ARG B 1 314 ? 34.094 25.469 0.674 1 86.94 314 ARG B C 1
ATOM 5257 O O . ARG B 1 314 ? 34.844 24.969 -0.177 1 86.94 314 ARG B O 1
ATOM 5264 N N . ARG B 1 315 ? 34.25 25.391 1.883 1 85.25 315 ARG B N 1
ATOM 5265 C CA . ARG B 1 315 ? 35.406 24.641 2.396 1 85.25 315 ARG B CA 1
ATOM 5266 C C . ARG B 1 315 ? 35.312 23.172 1.97 1 85.25 315 ARG B C 1
ATOM 5268 O O . ARG B 1 315 ? 36.281 22.625 1.425 1 85.25 315 ARG B O 1
ATOM 5275 N N . ASP B 1 316 ? 34.281 22.625 2.205 1 82.69 316 ASP B N 1
ATOM 5276 C CA . ASP B 1 316 ? 34.094 21.203 1.889 1 82.69 316 ASP B CA 1
ATOM 5277 C C . ASP B 1 316 ? 34.281 20.953 0.393 1 82.69 316 ASP B C 1
ATOM 5279 O O . ASP B 1 316 ? 34.938 19.984 -0.009 1 82.69 316 ASP B O 1
ATOM 5283 N N . GLU B 1 317 ? 33.688 21.797 -0.36 1 82.75 317 GLU B N 1
ATOM 5284 C CA . GLU B 1 317 ? 33.781 21.688 -1.811 1 82.75 317 GLU B CA 1
ATOM 5285 C C . GLU B 1 317 ? 35.219 21.922 -2.266 1 82.75 317 GLU B C 1
ATOM 5287 O O . GLU B 1 317 ? 35.719 21.234 -3.176 1 82.75 317 GLU B O 1
ATOM 5292 N N . ALA B 1 318 ? 35.781 22.828 -1.622 1 85.56 318 ALA B N 1
ATOM 5293 C CA . ALA B 1 318 ? 37.156 23.109 -1.938 1 85.56 318 ALA B CA 1
ATOM 5294 C C . ALA B 1 318 ? 38.062 21.906 -1.678 1 85.56 318 ALA B C 1
ATOM 5296 O O . ALA B 1 318 ? 38.875 21.531 -2.523 1 85.56 318 ALA B O 1
ATOM 5297 N N . VAL B 1 319 ? 37.812 21.328 -0.602 1 81.38 319 VAL B N 1
ATOM 5298 C CA . VAL B 1 319 ? 38.594 20.172 -0.221 1 81.38 319 VAL B CA 1
ATOM 5299 C C . VAL B 1 319 ? 38.375 19.047 -1.224 1 81.38 319 VAL B C 1
ATOM 5301 O O . VAL B 1 319 ? 39.312 18.375 -1.641 1 81.38 319 VAL B O 1
ATOM 5304 N N . ARG B 1 320 ? 37.25 18.922 -1.642 1 79.5 320 ARG B N 1
ATOM 5305 C CA . ARG B 1 320 ? 36.906 17.891 -2.605 1 79.5 320 ARG B CA 1
ATOM 5306 C C . ARG B 1 320 ? 37.531 18.172 -3.965 1 79.5 320 ARG B C 1
ATOM 5308 O O . ARG B 1 320 ? 38.031 17.25 -4.617 1 79.5 320 ARG B O 1
ATOM 5315 N N . MET B 1 321 ? 37.469 19.453 -4.32 1 81.56 321 MET B N 1
ATOM 5316 C CA . MET B 1 321 ? 37.938 19.844 -5.637 1 81.56 321 MET B CA 1
ATOM 5317 C C . MET B 1 321 ? 39.469 19.859 -5.68 1 81.56 321 MET B C 1
ATOM 5319 O O . MET B 1 321 ? 40.062 19.609 -6.727 1 81.56 321 MET B O 1
ATOM 5323 N N . LEU B 1 322 ? 39.969 20.109 -4.57 1 81.44 322 LEU B N 1
ATOM 5324 C CA . LEU B 1 322 ? 41.438 20.188 -4.504 1 81.44 322 LEU B CA 1
ATOM 5325 C C . LEU B 1 322 ? 42.062 18.812 -4.668 1 81.44 322 LEU B C 1
ATOM 5327 O O . LEU B 1 322 ? 43.25 18.688 -5.016 1 81.44 322 LEU B O 1
ATOM 5331 N N . ASP B 1 323 ? 41.188 17.844 -4.523 1 74.38 323 ASP B N 1
ATOM 5332 C CA . ASP B 1 323 ? 41.656 16.484 -4.723 1 74.38 323 ASP B CA 1
ATOM 5333 C C . ASP B 1 323 ? 41.688 16.125 -6.207 1 74.38 323 ASP B C 1
ATOM 5335 O O . ASP B 1 323 ? 42.281 15.117 -6.598 1 74.38 323 ASP B O 1
ATOM 5339 N N . ASP B 1 324 ? 41.094 16.922 -6.898 1 75.94 324 ASP B N 1
ATOM 5340 C CA . ASP B 1 324 ? 41.125 16.734 -8.344 1 75.94 324 ASP B CA 1
ATOM 5341 C C . ASP B 1 324 ? 42.344 17.438 -8.969 1 75.94 324 ASP B C 1
ATOM 5343 O O . ASP B 1 324 ? 42.406 18.672 -8.977 1 75.94 324 ASP B O 1
ATOM 5347 N N . PRO B 1 325 ? 43.219 16.703 -9.484 1 75.44 325 PRO B N 1
ATOM 5348 C CA . PRO B 1 325 ? 44.438 17.297 -10.016 1 75.44 325 PRO B CA 1
ATOM 5349 C C . PRO B 1 325 ? 44.219 18.141 -11.266 1 75.44 325 PRO B C 1
ATOM 5351 O O . PRO B 1 325 ? 45.062 18.969 -11.625 1 75.44 325 PRO B O 1
ATOM 5354 N N . GLU B 1 326 ? 43.125 18.047 -11.891 1 78.56 326 GLU B N 1
ATOM 5355 C CA . GLU B 1 326 ? 42.875 18.766 -13.133 1 78.56 326 GLU B CA 1
ATOM 5356 C C . GLU B 1 326 ? 42.344 20.172 -12.867 1 78.56 326 GLU B C 1
ATOM 5358 O O . GLU B 1 326 ? 42.281 21 -13.773 1 78.56 326 GLU B O 1
ATOM 5363 N N . LEU B 1 327 ? 42.094 20.453 -11.68 1 83.12 327 LEU B N 1
ATOM 5364 C CA . LEU B 1 327 ? 41.531 21.75 -11.375 1 83.12 327 LEU B CA 1
ATOM 5365 C C . LEU B 1 327 ? 42.594 22.688 -10.789 1 83.12 327 LEU B C 1
ATOM 5367 O O . LEU B 1 327 ? 43.344 22.312 -9.891 1 83.12 327 LEU B O 1
ATOM 5371 N N . THR B 1 328 ? 42.688 23.859 -11.453 1 84.25 328 THR B N 1
ATOM 5372 C CA . THR B 1 328 ? 43.562 24.891 -10.93 1 84.25 328 THR B CA 1
ATOM 5373 C C . THR B 1 328 ? 42.906 25.656 -9.781 1 84.25 328 THR B C 1
ATOM 5375 O O . THR B 1 328 ? 41.688 25.594 -9.609 1 84.25 328 THR B O 1
ATOM 5378 N N . VAL B 1 329 ? 43.719 26.328 -9.008 1 85.62 329 VAL B N 1
ATOM 5379 C CA . VAL B 1 329 ? 43.219 27.125 -7.895 1 85.62 329 VAL B CA 1
ATOM 5380 C C . VAL B 1 329 ? 42.281 28.219 -8.422 1 85.62 329 VAL B C 1
ATOM 5382 O O . VAL B 1 329 ? 41.25 28.531 -7.789 1 85.62 329 VAL B O 1
ATOM 5385 N N . ALA B 1 330 ? 42.656 28.656 -9.594 1 86.31 330 ALA B N 1
ATOM 5386 C CA . ALA B 1 330 ? 41.844 29.688 -10.211 1 86.31 330 ALA B CA 1
ATOM 5387 C C . ALA B 1 330 ? 40.469 29.125 -10.594 1 86.31 330 ALA B C 1
ATOM 5389 O O . ALA B 1 330 ? 39.438 29.781 -10.375 1 86.31 330 ALA B O 1
ATOM 5390 N N . ALA B 1 331 ? 40.469 27.984 -11.078 1 86.38 331 ALA B N 1
ATOM 5391 C CA . ALA B 1 331 ? 39.219 27.344 -11.477 1 86.38 331 ALA B CA 1
ATOM 5392 C C . ALA B 1 331 ? 38.375 27.016 -10.266 1 86.38 331 ALA B C 1
ATOM 5394 O O . ALA B 1 331 ? 37.125 27.172 -10.305 1 86.38 331 ALA B O 1
ATOM 5395 N N . ILE B 1 332 ? 38.969 26.578 -9.305 1 87.06 332 ILE B N 1
ATOM 5396 C CA . ILE B 1 332 ? 38.281 26.234 -8.07 1 87.06 332 ILE B CA 1
ATOM 5397 C C . ILE B 1 332 ? 37.688 27.5 -7.457 1 87.06 332 ILE B C 1
ATOM 5399 O O . ILE B 1 332 ? 36.531 27.5 -7.027 1 87.06 332 ILE B O 1
ATOM 5403 N N . ALA B 1 333 ? 38.469 28.531 -7.488 1 87.5 333 ALA B N 1
ATOM 5404 C CA . ALA B 1 333 ? 38 29.812 -6.961 1 87.5 333 ALA B CA 1
ATOM 5405 C C . ALA B 1 333 ? 36.719 30.266 -7.699 1 87.5 333 ALA B C 1
ATOM 5407 O O . ALA B 1 333 ? 35.75 30.688 -7.07 1 87.5 333 ALA B O 1
ATOM 5408 N N . GLU B 1 334 ? 36.75 30.078 -8.945 1 84.69 334 GLU B N 1
ATOM 5409 C CA . GLU B 1 334 ? 35.625 30.484 -9.773 1 84.69 334 GLU B CA 1
ATOM 5410 C C . GLU B 1 334 ? 34.375 29.625 -9.469 1 84.69 334 GLU B C 1
ATOM 5412 O O . GLU B 1 334 ? 33.281 30.141 -9.328 1 84.69 334 GLU B O 1
ATOM 5417 N N . ARG B 1 335 ? 34.594 28.422 -9.289 1 83.62 335 ARG B N 1
ATOM 5418 C CA . ARG B 1 335 ? 33.5 27.5 -9.047 1 83.62 335 ARG B CA 1
ATOM 5419 C C . ARG B 1 335 ? 32.875 27.719 -7.668 1 83.62 335 ARG B C 1
ATOM 5421 O O . ARG B 1 335 ? 31.688 27.5 -7.469 1 83.62 335 ARG B O 1
ATOM 5428 N N . LEU B 1 336 ? 33.75 28.188 -6.887 1 86.44 336 LEU B N 1
ATOM 5429 C CA . LEU B 1 336 ? 33.281 28.406 -5.52 1 86.44 336 LEU B CA 1
ATOM 5430 C C . LEU B 1 336 ? 32.719 29.812 -5.363 1 86.44 336 LEU B C 1
ATOM 5432 O O . LEU B 1 336 ? 32.188 30.156 -4.297 1 86.44 336 LEU B O 1
ATOM 5436 N N . GLY B 1 337 ? 32.812 30.656 -6.387 1 81.25 337 GLY B N 1
ATOM 5437 C CA . GLY B 1 337 ? 32.156 31.953 -6.426 1 81.25 337 GLY B CA 1
ATOM 5438 C C . GLY B 1 337 ? 33 33.094 -5.891 1 81.25 337 GLY B C 1
ATOM 5439 O O . GLY B 1 337 ? 32.5 34.125 -5.469 1 81.25 337 GLY B O 1
ATOM 5440 N N . TYR B 1 338 ? 34.281 32.875 -5.891 1 85.5 338 TYR B N 1
ATOM 5441 C CA . TYR B 1 338 ? 35.156 33.969 -5.477 1 85.5 338 TYR B CA 1
ATOM 5442 C C . TYR B 1 338 ? 35.531 34.844 -6.66 1 85.5 338 TYR B C 1
ATOM 5444 O O . TYR B 1 338 ? 35.656 34.375 -7.789 1 85.5 338 TYR B O 1
ATOM 5452 N N . SER B 1 339 ? 35.594 36.125 -6.398 1 81.5 339 SER B N 1
ATOM 5453 C CA . SER B 1 339 ? 35.906 37.094 -7.449 1 81.5 339 SER B CA 1
ATOM 5454 C C . SER B 1 339 ? 37.375 37 -7.848 1 81.5 339 SER B C 1
ATOM 5456 O O . SER B 1 339 ? 37.75 37.281 -8.984 1 81.5 339 SER B O 1
ATOM 5458 N N . GLU B 1 340 ? 38.25 36.625 -6.945 1 85.81 340 GLU B N 1
ATOM 5459 C CA . GLU B 1 340 ? 39.688 36.531 -7.199 1 85.81 340 GLU B CA 1
ATOM 5460 C C . GLU B 1 340 ? 40.312 35.344 -6.5 1 85.81 340 GLU B C 1
ATOM 5462 O O . GLU B 1 340 ? 39.906 34.969 -5.391 1 85.81 340 GLU B O 1
ATOM 5467 N N . PRO B 1 341 ? 41.219 34.656 -7.148 1 87.75 341 PRO B N 1
ATOM 5468 C CA . PRO B 1 341 ? 41.906 33.531 -6.543 1 87.75 341 PRO B CA 1
ATOM 5469 C C . PRO B 1 341 ? 42.531 33.844 -5.203 1 87.75 341 PRO B C 1
ATOM 5471 O O . PRO B 1 341 ? 42.594 33 -4.309 1 87.75 341 PRO B O 1
ATOM 5474 N N . ARG B 1 342 ? 43 35.094 -5.094 1 86.56 342 ARG B N 1
ATOM 5475 C CA . ARG B 1 342 ? 43.625 35.5 -3.846 1 86.56 342 ARG B CA 1
ATOM 5476 C C . ARG B 1 342 ? 42.625 35.406 -2.682 1 86.56 342 ARG B C 1
ATOM 5478 O O . ARG B 1 342 ? 43 35 -1.579 1 86.56 342 ARG B O 1
ATOM 5485 N N . SER B 1 343 ? 41.469 35.781 -2.914 1 88.5 343 SER B N 1
ATOM 5486 C CA . SER B 1 343 ? 40.438 35.75 -1.883 1 88.5 343 SER B CA 1
ATOM 5487 C C . SER B 1 343 ? 40.156 34.312 -1.444 1 88.5 343 SER B C 1
ATOM 5489 O O . SER B 1 343 ? 39.938 34.062 -0.26 1 88.5 343 SER B O 1
ATOM 5491 N N . PHE B 1 344 ? 40.25 33.469 -2.389 1 89.94 344 PHE B N 1
ATOM 5492 C CA . PHE B 1 344 ? 40.031 32.062 -2.084 1 89.94 344 PHE B CA 1
ATOM 5493 C C . PHE B 1 344 ? 41.188 31.531 -1.245 1 89.94 344 PHE B C 1
ATOM 5495 O O . PHE B 1 344 ? 40.969 30.828 -0.252 1 89.94 344 PHE B O 1
ATOM 5502 N N . ARG B 1 345 ? 42.312 31.844 -1.65 1 86.25 345 ARG B N 1
ATOM 5503 C CA . ARG B 1 345 ? 43.469 31.375 -0.919 1 86.25 345 ARG B CA 1
ATOM 5504 C C . ARG B 1 345 ? 43.438 31.828 0.536 1 86.25 345 ARG B C 1
ATOM 5506 O O . ARG B 1 345 ? 43.75 31.062 1.443 1 86.25 345 ARG B O 1
ATOM 5513 N N . HIS B 1 346 ? 43.062 33.031 0.718 1 88.31 346 HIS B N 1
ATOM 5514 C CA . HIS B 1 346 ? 42.938 33.594 2.066 1 88.31 346 HIS B CA 1
ATOM 5515 C C . HIS B 1 346 ? 41.875 32.844 2.873 1 88.31 346 HIS B C 1
ATOM 5517 O O . HIS B 1 346 ? 42.094 32.5 4.039 1 88.31 346 HIS B O 1
ATOM 5523 N N . ALA B 1 347 ? 40.844 32.625 2.244 1 87.5 347 ALA B N 1
ATOM 5524 C CA . ALA B 1 347 ? 39.75 31.938 2.92 1 87.5 347 ALA B CA 1
ATOM 5525 C C . ALA B 1 347 ? 40.156 30.5 3.27 1 87.5 347 ALA B C 1
ATOM 5527 O O . ALA B 1 347 ? 39.875 30.031 4.379 1 87.5 347 ALA B O 1
ATOM 5528 N N . TYR B 1 348 ? 40.719 29.875 2.33 1 87.5 348 TYR B N 1
ATOM 5529 C CA . TYR B 1 348 ? 41.125 28.5 2.529 1 87.5 348 TYR B CA 1
ATOM 5530 C C . TYR B 1 348 ? 42.125 28.375 3.689 1 87.5 348 TYR B C 1
ATOM 5532 O O . TYR B 1 348 ? 42 27.469 4.52 1 87.5 348 TYR B O 1
ATOM 5540 N N . ARG B 1 349 ? 42.969 29.266 3.701 1 84.88 349 ARG B N 1
ATOM 5541 C CA . ARG B 1 349 ? 43.906 29.297 4.809 1 84.88 349 ARG B CA 1
ATOM 5542 C C . ARG B 1 349 ? 43.188 29.547 6.133 1 84.88 349 ARG B C 1
ATOM 5544 O O . ARG B 1 349 ? 43.531 28.953 7.156 1 84.88 349 ARG B O 1
ATOM 5551 N N . ARG B 1 350 ? 42.344 30.359 6.105 1 84.44 350 ARG B N 1
ATOM 5552 C CA . ARG B 1 350 ? 41.562 30.656 7.309 1 84.44 350 ARG B CA 1
ATOM 5553 C C . ARG B 1 350 ? 40.812 29.422 7.789 1 84.44 350 ARG B C 1
ATOM 5555 O O . ARG B 1 350 ? 40.719 29.172 8.992 1 84.44 350 ARG B O 1
ATOM 5562 N N . TRP B 1 351 ? 40.375 28.672 6.84 1 81.81 351 TRP B N 1
ATOM 5563 C CA . TRP B 1 351 ? 39.562 27.5 7.164 1 81.81 351 TRP B CA 1
ATOM 5564 C C . TRP B 1 351 ? 40.438 26.344 7.66 1 81.81 351 TRP B C 1
ATOM 5566 O O . TRP B 1 351 ? 40.062 25.641 8.602 1 81.81 351 TRP B O 1
ATOM 5576 N N . THR B 1 352 ? 41.5 26.188 6.914 1 80.44 352 THR B N 1
ATOM 5577 C CA . THR B 1 352 ? 42.25 24.938 7.082 1 80.44 352 THR B CA 1
ATOM 5578 C C . THR B 1 352 ? 43.594 25.188 7.758 1 80.44 352 THR B C 1
ATOM 5580 O O . THR B 1 352 ? 44.219 24.25 8.227 1 80.44 352 THR B O 1
ATOM 5583 N N . GLY B 1 353 ? 43.969 26.422 7.75 1 80.44 353 GLY B N 1
ATOM 5584 C CA . GLY B 1 353 ? 45.281 26.781 8.266 1 80.44 353 GLY B CA 1
ATOM 5585 C C . GLY B 1 353 ? 46.375 26.531 7.266 1 80.44 353 GLY B C 1
ATOM 5586 O O . GLY B 1 353 ? 47.562 26.812 7.547 1 80.44 353 GLY B O 1
ATOM 5587 N N . ARG B 1 354 ? 46 25.969 6.094 1 79.69 354 ARG B N 1
ATOM 5588 C CA . ARG B 1 354 ? 47 25.609 5.094 1 79.69 354 ARG B CA 1
ATOM 5589 C C . ARG B 1 354 ? 46.719 26.312 3.768 1 79.69 354 ARG B C 1
ATOM 5591 O O . ARG B 1 354 ? 45.594 26.781 3.533 1 79.69 354 ARG B O 1
ATOM 5598 N N . THR B 1 355 ? 47.719 26.484 2.934 1 79.62 355 THR B N 1
ATOM 5599 C CA . THR B 1 355 ? 47.562 26.969 1.567 1 79.62 355 THR B CA 1
ATOM 5600 C C . THR B 1 355 ? 47.156 25.828 0.64 1 79.62 355 THR B C 1
ATOM 5602 O O . THR B 1 355 ? 47.625 24.688 0.799 1 79.62 355 THR B O 1
ATOM 5605 N N . PRO B 1 356 ? 46.312 26.094 -0.252 1 77.75 356 PRO B N 1
ATOM 5606 C CA . PRO B 1 356 ? 45.906 25.031 -1.169 1 77.75 356 PRO B CA 1
ATOM 5607 C C . PRO B 1 356 ? 47.062 24.422 -1.929 1 77.75 356 PRO B C 1
ATOM 5609 O O . PRO B 1 356 ? 48 25.141 -2.299 1 77.75 356 PRO B O 1
ATOM 5612 N N . ARG B 1 357 ? 47.219 23.219 -1.982 1 65.75 357 ARG B N 1
ATOM 5613 C CA . ARG B 1 357 ? 48.344 22.5 -2.549 1 65.75 357 ARG B CA 1
ATOM 5614 C C . ARG B 1 357 ? 48.562 22.875 -4.008 1 65.75 357 ARG B C 1
ATOM 5616 O O . ARG B 1 357 ? 49.688 22.891 -4.48 1 65.75 357 ARG B O 1
ATOM 5623 N N . ALA B 1 358 ? 47.594 23.109 -4.676 1 60.25 358 ALA B N 1
ATOM 5624 C CA . ALA B 1 358 ? 47.781 23.359 -6.105 1 60.25 358 ALA B CA 1
ATOM 5625 C C . ALA B 1 358 ? 48.625 24.625 -6.336 1 60.25 358 ALA B C 1
ATOM 5627 O O . ALA B 1 358 ? 49.062 24.875 -7.453 1 60.25 358 ALA B O 1
ATOM 5628 N N . ASP B 1 359 ? 48.781 25.422 -5.375 1 55.16 359 ASP B N 1
ATOM 5629 C CA . ASP B 1 359 ? 49.625 26.609 -5.52 1 55.16 359 ASP B CA 1
ATOM 5630 C C . ASP B 1 359 ? 51.094 26.25 -5.441 1 55.16 359 ASP B C 1
ATOM 5632 O O . ASP B 1 359 ? 51.969 27.078 -5.715 1 55.16 359 ASP B O 1
ATOM 5636 N N . GLN B 1 360 ? 51.5 25.281 -4.93 1 50.31 360 GLN B N 1
ATOM 5637 C CA . GLN B 1 360 ? 52.938 25.109 -4.715 1 50.31 360 GLN B CA 1
ATOM 5638 C C . GLN B 1 360 ? 53.688 25.203 -6.027 1 50.31 360 GLN B C 1
ATOM 5640 O O . GLN B 1 360 ? 54.844 25.672 -6.051 1 50.31 360 GLN B O 1
ATOM 5645 N N . ASP B 1 361 ? 53.188 24.688 -7.043 1 43.97 361 ASP B N 1
ATOM 5646 C CA . ASP B 1 361 ? 54.125 24.781 -8.164 1 43.97 361 ASP B CA 1
ATOM 5647 C C . ASP B 1 361 ? 54.219 26.219 -8.688 1 43.97 361 ASP B C 1
ATOM 5649 O O . ASP B 1 361 ? 54.969 26.5 -9.625 1 43.97 361 ASP B O 1
ATOM 5653 N N . ALA B 1 362 ? 53.406 27.125 -8.32 1 40.44 362 ALA B N 1
ATOM 5654 C CA . ALA B 1 362 ? 53.594 28.438 -8.961 1 40.44 362 ALA B CA 1
ATOM 5655 C C . ALA B 1 362 ? 54.688 29.219 -8.266 1 40.44 362 ALA B C 1
ATOM 5657 O O . ALA B 1 362 ? 55.125 30.266 -8.766 1 40.44 362 ALA B O 1
ATOM 5658 N N . ASP B 1 363 ? 54.938 29.141 -6.969 1 38.25 363 ASP B N 1
ATOM 5659 C CA . ASP B 1 363 ? 56.156 29.859 -6.539 1 38.25 363 ASP B CA 1
ATOM 5660 C C . ASP B 1 363 ? 57.406 29.125 -6.953 1 38.25 363 ASP B C 1
ATOM 5662 O O . ASP B 1 363 ? 58.531 29.547 -6.633 1 38.25 363 ASP B O 1
ATOM 5666 N N . ALA B 1 364 ? 57.406 27.875 -7.57 1 34.34 364 ALA B N 1
ATOM 5667 C CA . ALA B 1 364 ? 58.75 27.516 -8.062 1 34.34 364 ALA B CA 1
ATOM 5668 C C . ALA B 1 364 ? 59 28.125 -9.438 1 34.34 364 ALA B C 1
ATOM 5670 O O . ALA B 1 364 ? 58.094 28.25 -10.25 1 34.34 364 ALA B O 1
#

Nearest PDB structures (foldseek):
  5chh-assembly1_A  TM=5.328E-01  e=4.420E-14  Pseudomonas aeruginosa
  8rcw-assembly2_B  TM=8.186E-01  e=1.579E-07  Mycobacterium tuberculosis H37Rv
  3mkl-assembly1_A  TM=8.875E-01  e=3.376E-04  Escherichia coli K-12
  3mkl-assembly2_B  TM=8.775E-01  e=7.450E-04  Escherichia coli K-12
  6xiu-assembly1_B-2  TM=6.973E-01  e=1.222E-03  Escherichia coli

pLDDT: mean 81.15, std 18.56, range [24.03, 98.56]

Solvent-accessible surface area (backbone atoms only — not comparable to full-atom values): 38616 Å² total; per-residue (Å²): 137,86,80,76,75,81,70,62,71,63,52,57,65,51,46,60,62,59,63,58,64,72,62,72,60,68,26,60,60,41,69,35,58,30,67,53,53,64,53,53,46,47,45,50,50,23,56,78,69,70,42,64,55,68,61,30,33,53,90,39,84,56,52,80,74,46,65,67,37,50,79,55,82,35,32,30,49,37,50,51,40,30,51,51,34,43,45,66,73,66,68,42,83,66,50,24,36,63,48,12,63,67,42,48,46,53,65,33,48,69,59,23,47,32,32,41,18,14,75,16,47,47,53,18,45,50,51,52,48,72,34,32,69,71,51,46,54,51,44,48,50,46,74,46,71,52,98,66,10,24,35,43,37,50,45,74,76,58,68,60,75,92,44,45,68,38,50,51,35,18,48,55,31,14,49,42,42,29,51,14,62,34,63,67,49,92,55,66,44,60,34,37,33,30,42,53,70,79,52,94,64,51,64,58,54,30,65,72,56,66,32,54,68,42,53,60,32,95,47,36,32,43,31,29,58,88,48,45,38,73,51,54,19,87,46,41,34,71,53,54,24,46,33,44,45,52,50,48,50,51,48,30,51,52,48,40,49,42,36,46,57,31,38,62,44,48,54,35,47,54,26,62,75,36,41,78,67,32,71,38,63,60,44,38,13,51,76,68,71,38,52,52,64,58,45,48,51,44,29,43,74,70,74,34,45,70,66,55,48,51,49,50,39,46,48,54,51,44,58,58,48,67,67,36,83,87,53,48,59,59,55,48,16,50,63,68,65,40,94,41,46,67,60,37,47,52,48,43,23,70,74,70,72,43,72,68,70,75,52,59,65,68,83,101,140,85,81,79,76,79,69,63,70,60,51,57,63,51,44,58,57,56,65,66,60,63,62,75,51,79,29,66,61,40,70,38,59,29,66,50,51,66,55,53,47,47,46,50,50,24,57,76,68,72,41,64,53,67,61,30,34,52,90,41,84,54,50,82,74,47,65,68,37,47,79,55,81,33,30,31,49,35,52,50,40,30,50,51,34,42,42,66,72,66,69,41,82,64,50,25,37,63,49,12,62,67,41,47,45,54,64,33,48,70,58,23,48,33,30,41,19,16,77,16,47,46,52,18,45,50,52,50,47,71,34,31,69,70,52,44,53,50,45,48,50,44,73,45,73,52,98,66,10,24,36,42,37,50,44,75,75,58,67,61,77,92,43,44,69,37,49,51,35,18,48,54,31,14,50,44,44,29,52,14,61,33,62,67,47,93,55,63,46,58,33,35,33,30,43,53,70,79,53,95,63,50,65,58,54,30,65,70,56,68,32,55,67,42,52,58,33,96,46,37,32,43,32,28,56,89,48,47,38,72,51,53,20,85,46,42,33,69,53,55,24,46,34,44,45,52,50,48,49,51,49,30,51,52,47,42,48,54,39,44,39,45,67,59,48,55,53,34,48,54,26,59,75,39,42,77,66,32,72,39,63,61,44,37,13,51,77,67,71,37,50,54,64,55,44,48,51,52,27,43,74,70,75,37,45,70,65,56,45,51,48,49,36,44,48,53,50,45,58,58,47,66,69,37,84,87,53,48,60,58,54,49,17,51,61,67,67,41,94,42,47,66,59,37,46,52,48,44,24,70,73,68,72,44,72,66,69,77,51,57,68,69,81,101

Sequence (728 aa):
MNSRSHPDQSRAERSLRSSLGLARPAGRQEDIPATVHAIAVALDECRVRHIDGAALLEGTGLGAEEVASPNLHVNRGQEQRCFHNLLQRSGVPSIGLSIGARLHVSTLGLAGYAMLISGSVMQAFRCMGQFPLFMGLYFDVRIDAHADGMSVTISRYNGEPDLEGFQVDMCLSSLRLIVSDLVGKPVWPEQVQLARRTPRNAADYTRHFGCKVTFNAADNRLVFTSVNGTERPLLANEVSFNALHGQCEALERQWAASVGTRFADRAKELMARDLARFKSMTSLADALHLTERTLRRRLDKDGLTFQSLLDDVRRDEAVRMLDDPELTVAAIAERLGYSEPRSFRHAYRRWTGRTPRADQDADAMNSRSHPDQSRAERSLRSSLGLARPAGRQEDIPATVHAIAVALDECRVRHIDGAALLEGTGLGAEEVASPNLHVNRGQEQRCFHNLLQRSGVPSIGLSIGARLHVSTLGLAGYAMLISGSVMQAFRCMGQFPLFMGLYFDVRIDAHADGMSVTISRYNGEPDLEGFQVDMCLSSLRLIVSDLVGKPVWPEQVQLARRTPRNAADYTRHFGCKVTFNAADNRLVFTSVNGTERPLLANEVSFNALHGQCEALERQWAASVGTRFADRAKELMARDLARFKSMTSLADALHLTERTLRRRLDKDGLTFQSLLDDVRRDEAVRMLDDPELTVAAIAERLGYSEPRSFRHAYRRWTGRTPRADQDADA